Protein AF-0000000081013859 (afdb_homodimer)

pLDDT: mean 71.28, std 30.59, range [14.8, 97.75]

Structure (mmCIF, N/CA/C/O backbone):
data_AF-0000000081013859-model_v1
#
loop_
_entity.id
_entity.type
_entity.pdbx_description
1 polymer 'phosphoglycerate mutase (2,3-diphosphoglycerate-dependent)'
#
loop_
_atom_site.group_PDB
_atom_site.id
_atom_site.type_symbol
_atom_site.label_atom_id
_atom_site.label_alt_id
_atom_site.label_comp_id
_atom_site.label_asym_id
_atom_site.label_entity_id
_atom_site.label_seq_id
_atom_site.pdbx_PDB_ins_code
_atom_site.Cartn_x
_atom_site.Cartn_y
_atom_site.Cartn_z
_atom_site.occupancy
_atom_site.B_iso_or_equiv
_atom_site.auth_seq_id
_atom_site.auth_comp_id
_atom_site.auth_asym_id
_atom_site.auth_atom_id
_atom_site.pdbx_PDB_model_num
ATOM 1 N N . MET A 1 1 ? -28.344 5.746 -9.43 1 34.44 1 MET A N 1
ATOM 2 C CA . MET A 1 1 ? -26.922 6.074 -9.531 1 34.44 1 MET A CA 1
ATOM 3 C C . MET A 1 1 ? -26.141 5.488 -8.359 1 34.44 1 MET A C 1
ATOM 5 O O . MET A 1 1 ? -26.625 5.484 -7.227 1 34.44 1 MET A O 1
ATOM 9 N N . ALA A 1 2 ? -25.5 4.508 -8.602 1 44.81 2 ALA A N 1
ATOM 10 C CA . ALA A 1 2 ? -24.906 3.762 -7.5 1 44.81 2 ALA A CA 1
ATOM 11 C C . ALA A 1 2 ? -24.219 4.699 -6.512 1 44.81 2 ALA A C 1
ATOM 13 O O . ALA A 1 2 ? -23.625 5.707 -6.91 1 44.81 2 ALA A O 1
ATOM 14 N N . THR A 1 3 ? -24.781 4.84 -5.254 1 55.78 3 THR A N 1
ATOM 15 C CA . THR A 1 3 ? -24.297 5.695 -4.176 1 55.78 3 THR A CA 1
ATOM 16 C C . THR A 1 3 ? -22.812 5.449 -3.914 1 55.78 3 THR A C 1
ATOM 18 O O . THR A 1 3 ? -22.359 4.305 -3.928 1 55.78 3 THR A O 1
ATOM 21 N N . ARG A 1 4 ? -21.922 6.473 -4.266 1 74.31 4 ARG A N 1
ATOM 22 C CA . ARG A 1 4 ? -20.5 6.43 -3.953 1 74.31 4 ARG A CA 1
ATOM 23 C C . ARG A 1 4 ? -20.23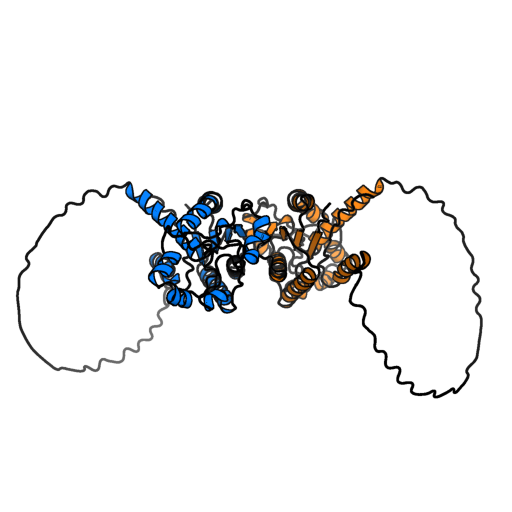4 6.855 -2.512 1 74.31 4 ARG A C 1
ATOM 25 O O . ARG A 1 4 ? -20.984 7.668 -1.958 1 74.31 4 ARG A O 1
ATOM 32 N N . THR A 1 5 ? -19.297 6.098 -1.909 1 80.44 5 THR A N 1
ATOM 33 C CA . THR A 1 5 ? -18.938 6.363 -0.521 1 80.44 5 THR A CA 1
ATOM 34 C C . THR A 1 5 ? -17.531 6.945 -0.425 1 80.44 5 THR A C 1
ATOM 36 O O . THR A 1 5 ? -16.609 6.469 -1.092 1 80.44 5 THR A O 1
ATOM 39 N N . LEU A 1 6 ? -17.422 8.07 0.239 1 87.06 6 LEU A N 1
ATOM 40 C CA . LEU A 1 6 ? -16.141 8.656 0.613 1 87.06 6 LEU A CA 1
ATOM 41 C C . LEU A 1 6 ? -15.891 8.516 2.111 1 87.06 6 LEU A C 1
ATOM 43 O O . LEU A 1 6 ? -16.688 9 2.922 1 87.06 6 LEU A O 1
ATOM 47 N N . VAL A 1 7 ? -14.859 7.812 2.455 1 89.06 7 VAL A N 1
ATOM 48 C CA . VAL A 1 7 ? -14.477 7.684 3.855 1 89.06 7 VAL A CA 1
ATOM 49 C C . VAL A 1 7 ? -13.211 8.5 4.121 1 89.06 7 VAL A C 1
ATOM 51 O O . VAL A 1 7 ? -12.164 8.242 3.521 1 89.06 7 VAL A O 1
ATOM 54 N N . LEU A 1 8 ? -13.336 9.523 4.926 1 90.19 8 LEU A N 1
ATOM 55 C CA . LEU A 1 8 ? -12.203 10.336 5.371 1 90.19 8 LEU A CA 1
ATOM 56 C C . LEU A 1 8 ? -11.766 9.93 6.773 1 90.19 8 LEU A C 1
ATOM 58 O O . LEU A 1 8 ? -12.57 9.922 7.707 1 90.19 8 LEU A O 1
ATOM 62 N N . VAL A 1 9 ? -10.461 9.602 6.883 1 90.06 9 VAL A N 1
ATOM 63 C CA . VAL A 1 9 ? -9.969 9.141 8.18 1 90.06 9 VAL A CA 1
ATOM 64 C C . VAL A 1 9 ? -8.719 9.93 8.562 1 90.06 9 VAL A C 1
ATOM 66 O O . VAL A 1 9 ? -7.832 10.141 7.73 1 90.06 9 VAL A O 1
ATOM 69 N N . ARG A 1 10 ? -8.75 10.43 9.758 1 90.38 10 ARG A N 1
ATOM 70 C CA . ARG A 1 10 ? -7.508 10.906 10.352 1 90.38 10 ARG A CA 1
ATOM 71 C C . ARG A 1 10 ? -6.656 9.742 10.852 1 90.38 10 ARG A C 1
ATOM 73 O O . ARG A 1 10 ? -7.176 8.781 11.422 1 90.38 10 ARG A O 1
ATOM 80 N N . HIS A 1 11 ? -5.414 9.891 10.633 1 92.75 11 HIS A N 1
ATOM 81 C CA . HIS A 1 11 ? -4.531 8.812 11.055 1 92.75 11 HIS A CA 1
ATOM 82 C C . HIS A 1 11 ? -4.691 8.516 12.547 1 92.75 11 HIS A C 1
ATOM 84 O O . HIS A 1 11 ? -5.129 9.383 13.305 1 92.75 11 HIS A O 1
ATOM 90 N N . GLY A 1 12 ? -4.336 7.293 12.945 1 88.81 12 GLY A N 1
ATOM 91 C CA . GLY A 1 12 ? -4.32 6.945 14.352 1 88.81 12 GLY A CA 1
ATOM 92 C C . GLY A 1 12 ? -3.297 7.734 15.148 1 88.81 12 GLY A C 1
ATOM 93 O O . GLY A 1 12 ? -2.488 8.469 14.578 1 88.81 12 GLY A O 1
ATOM 94 N N . GLU A 1 13 ? -3.311 7.48 16.406 1 89.62 13 GLU A N 1
ATOM 95 C CA . GLU A 1 13 ? -2.453 8.234 17.312 1 89.62 13 GLU A CA 1
ATOM 96 C C . GLU A 1 13 ? -0.978 7.973 17.031 1 89.62 13 GLU A C 1
ATOM 98 O O . GLU A 1 13 ? -0.573 6.828 16.812 1 89.62 13 GLU A O 1
ATOM 103 N N . GLY A 1 14 ? -0.261 9.047 16.953 1 88.31 14 GLY A N 1
ATOM 104 C CA . GLY A 1 14 ? 1.189 8.977 16.875 1 88.31 14 GLY A CA 1
ATOM 105 C C . GLY A 1 14 ? 1.866 9.266 18.203 1 88.31 14 GLY A C 1
ATOM 106 O O . GLY A 1 14 ? 1.227 9.742 19.141 1 88.31 14 GLY A O 1
ATOM 107 N N . SER A 1 15 ? 3.102 9.039 18.312 1 83.75 15 SER A N 1
ATOM 108 C CA . SER A 1 15 ? 3.826 9.25 19.562 1 83.75 15 SER A CA 1
ATOM 109 C C . SER A 1 15 ? 3.814 10.719 19.969 1 83.75 15 SER A C 1
ATOM 111 O O . SER A 1 15 ? 3.594 11.039 21.141 1 83.75 15 SER A O 1
ATOM 113 N N . TRP A 1 16 ? 4.051 11.633 19.031 1 86.31 16 TRP A N 1
ATOM 114 C CA . TRP A 1 16 ? 4.109 13.055 19.359 1 86.31 16 TRP A CA 1
ATOM 115 C C . TRP A 1 16 ? 2.715 13.609 19.641 1 86.31 16 TRP A C 1
ATOM 117 O O . TRP A 1 16 ? 2.568 14.609 20.344 1 86.31 16 TRP A O 1
ATOM 127 N N . THR A 1 17 ? 1.755 12.93 19 1 77.69 17 THR A N 1
ATOM 128 C CA . THR A 1 17 ? 0.383 13.336 19.297 1 77.69 17 THR A CA 1
ATOM 129 C C . THR A 1 17 ? 0.066 13.125 20.766 1 77.69 17 THR A C 1
ATOM 131 O O . THR A 1 17 ? -0.544 13.984 21.406 1 77.69 17 THR A O 1
ATOM 134 N N . ARG A 1 18 ? 0.58 12.117 21.281 1 79.81 18 ARG A N 1
ATOM 135 C CA . ARG A 1 18 ? 0.397 11.781 22.703 1 79.81 18 ARG A CA 1
ATOM 136 C C . ARG A 1 18 ? 1.109 12.789 23.594 1 79.81 18 ARG A C 1
ATOM 138 O O . ARG A 1 18 ? 0.621 13.117 24.672 1 79.81 18 ARG A O 1
ATOM 145 N N . GLU A 1 19 ? 2.148 13.305 23.109 1 85.88 19 GLU A N 1
ATOM 146 C CA . GLU A 1 19 ? 2.951 14.258 23.875 1 85.88 19 GLU A CA 1
ATOM 147 C C . GLU A 1 19 ? 2.477 15.688 23.625 1 85.88 19 GLU A C 1
ATOM 149 O O . GLU A 1 19 ? 3.072 16.641 24.141 1 85.88 19 GLU A O 1
ATOM 154 N N . ASN A 1 20 ? 1.501 15.945 22.844 1 88.88 20 ASN A N 1
ATOM 155 C CA . ASN A 1 20 ? 0.911 17.25 22.531 1 88.88 20 ASN A CA 1
ATOM 156 C C . ASN A 1 20 ? 1.903 18.156 21.812 1 88.88 20 ASN A C 1
ATOM 158 O O . ASN A 1 20 ? 2.004 19.344 22.125 1 88.88 20 ASN A O 1
ATOM 162 N N . ARG A 1 21 ? 2.688 17.531 20.938 1 92.88 21 ARG A N 1
ATOM 163 C CA . ARG A 1 21 ? 3.678 18.266 20.156 1 92.88 21 ARG A CA 1
ATOM 164 C C . ARG A 1 21 ? 3.195 18.5 18.734 1 92.88 21 ARG A C 1
ATOM 166 O O . ARG A 1 21 ? 2.395 17.719 18.219 1 92.88 21 ARG A O 1
ATOM 173 N N . PHE A 1 22 ? 3.689 19.594 18.234 1 94.38 22 PHE A N 1
ATOM 174 C CA . PHE A 1 22 ? 3.455 19.812 16.797 1 94.38 22 PHE A CA 1
ATOM 175 C C . PHE A 1 22 ? 4.27 18.828 15.969 1 94.38 22 PHE A C 1
ATOM 177 O O . PHE A 1 22 ? 5.496 18.953 15.883 1 94.38 22 PHE A O 1
ATOM 184 N N . CYS A 1 23 ? 3.576 17.922 15.352 1 92.5 23 CYS A N 1
ATOM 185 C CA . CYS A 1 23 ? 4.254 16.906 14.555 1 92.5 23 CYS A CA 1
ATOM 186 C C . CYS A 1 23 ? 4.52 17.406 13.141 1 92.5 23 CYS A C 1
ATOM 188 O O . CYS A 1 23 ? 5.617 17.219 12.609 1 92.5 23 CYS A O 1
ATOM 190 N N . SER A 1 24 ? 3.463 18.031 12.5 1 95.06 24 SER A N 1
ATOM 191 C CA . SER A 1 24 ? 3.631 18.609 11.172 1 95.06 24 SER A CA 1
ATOM 192 C C . SER A 1 24 ? 4.133 17.562 10.18 1 95.06 24 SER A C 1
ATOM 194 O O . SER A 1 24 ? 3.547 16.484 10.055 1 95.06 24 SER A O 1
ATOM 196 N N . TRP A 1 25 ? 5.227 17.812 9.438 1 96.62 25 TRP A N 1
ATOM 197 C CA . TRP A 1 25 ? 5.703 16.922 8.375 1 96.62 25 TRP A CA 1
ATOM 198 C C . TRP A 1 25 ? 6.789 15.992 8.891 1 96.62 25 TRP A C 1
ATOM 200 O O . TRP A 1 25 ? 7.371 15.219 8.125 1 96.62 25 TRP A O 1
ATOM 210 N N . VAL A 1 26 ? 7.078 16.047 10.25 1 96.38 26 VAL A N 1
ATOM 211 C CA . VAL A 1 26 ? 7.953 15.031 10.82 1 96.38 26 VAL A CA 1
ATOM 212 C C . VAL A 1 26 ? 7.297 13.656 10.703 1 96.38 26 VAL A C 1
ATOM 214 O O . VAL A 1 26 ? 6.113 13.5 11.008 1 96.38 26 VAL A O 1
ATOM 217 N N . ASP A 1 27 ? 8.07 12.688 10.25 1 95.5 27 ASP A N 1
ATOM 218 C CA . ASP A 1 27 ? 7.488 11.383 9.969 1 95.5 27 ASP A CA 1
ATOM 219 C C . ASP A 1 27 ? 7.469 10.508 11.227 1 95.5 27 ASP A C 1
ATOM 221 O O . ASP A 1 27 ? 8.156 9.492 11.297 1 95.5 27 ASP A O 1
ATOM 225 N N . GLN A 1 28 ? 6.562 10.812 12.047 1 93.12 28 GLN A N 1
ATOM 226 C CA . GLN A 1 28 ? 6.391 10.031 13.273 1 93.12 28 GLN A CA 1
ATOM 227 C C . GLN A 1 28 ? 5.52 8.805 13.031 1 93.12 28 GLN A C 1
ATOM 229 O O . GLN A 1 28 ? 4.5 8.891 12.344 1 93.12 28 GLN A O 1
ATOM 234 N N . PRO A 1 29 ? 5.926 7.691 13.586 1 94.31 29 PRO A N 1
ATOM 235 C CA . PRO A 1 29 ? 5.121 6.48 13.43 1 94.31 29 PRO A CA 1
ATOM 236 C C . PRO A 1 29 ? 3.875 6.48 14.312 1 94.31 29 PRO A C 1
ATOM 238 O O . PRO A 1 29 ? 3.775 7.281 15.242 1 94.31 29 PRO A O 1
ATOM 241 N N . LEU A 1 30 ? 2.971 5.594 13.953 1 94.44 30 LEU A N 1
ATOM 242 C CA . LEU A 1 30 ? 1.852 5.316 14.844 1 94.44 30 LEU A CA 1
ATOM 243 C C . LEU A 1 30 ? 2.34 4.723 16.156 1 94.44 30 LEU A C 1
ATOM 245 O O . LEU A 1 30 ? 3.309 3.959 16.188 1 94.44 30 LEU A O 1
ATOM 249 N N . SER A 1 31 ? 1.679 5.117 17.266 1 93.62 31 SER A N 1
ATOM 250 C CA . SER A 1 31 ? 1.845 4.375 18.5 1 93.62 31 SER A CA 1
ATOM 251 C C . SER A 1 31 ? 1.089 3.053 18.469 1 93.62 31 SER A C 1
ATOM 253 O O . SER A 1 31 ? 0.336 2.789 17.531 1 93.62 31 SER A O 1
ATOM 255 N N . ALA A 1 32 ? 1.326 2.209 19.453 1 93.75 32 ALA A N 1
ATOM 256 C CA . ALA A 1 32 ? 0.564 0.967 19.562 1 93.75 32 ALA A CA 1
ATOM 257 C C . ALA A 1 32 ? -0.934 1.248 19.656 1 93.75 32 ALA A C 1
ATOM 259 O O . ALA A 1 32 ? -1.739 0.542 19.031 1 93.75 32 ALA A O 1
ATOM 260 N N . ASP A 1 33 ? -1.253 2.25 20.375 1 90.19 33 ASP A N 1
ATOM 261 C CA . ASP A 1 33 ? -2.652 2.648 20.469 1 90.19 33 ASP A CA 1
ATOM 262 C C . ASP A 1 33 ? -3.184 3.15 19.141 1 90.19 33 ASP A C 1
ATOM 264 O O . ASP A 1 33 ? -4.336 2.891 18.781 1 90.19 33 ASP A O 1
ATOM 268 N N . GLY A 1 34 ? -2.344 3.865 18.406 1 90.69 34 GLY A N 1
ATOM 269 C CA . GLY A 1 34 ? -2.727 4.336 17.078 1 90.69 34 GLY A CA 1
ATOM 270 C C . GLY A 1 34 ? -3.025 3.205 16.109 1 90.69 34 GLY A C 1
ATOM 271 O O . GLY A 1 34 ? -3.973 3.289 15.32 1 90.69 34 GLY A O 1
ATOM 272 N N . GLU A 1 35 ? -2.252 2.172 16.219 1 93.69 35 GLU A N 1
ATOM 273 C CA . GLU A 1 3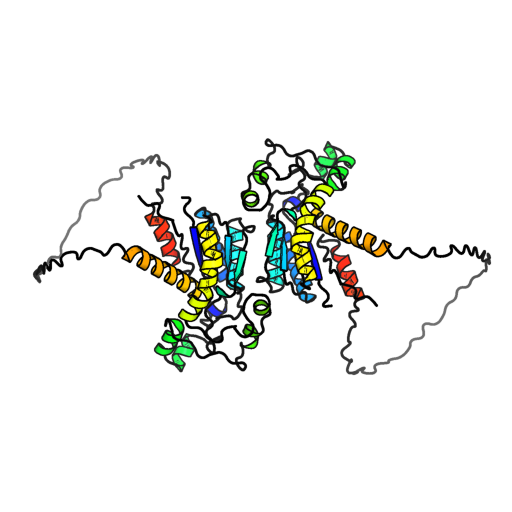5 ? -2.51 1.007 15.383 1 93.69 35 GLU A CA 1
ATOM 274 C C . GLU A 1 35 ? -3.809 0.314 15.789 1 93.69 35 GLU A C 1
ATOM 276 O O . GLU A 1 35 ? -4.578 -0.121 14.93 1 93.69 35 GLU A O 1
ATOM 281 N N . ALA A 1 36 ? -4.023 0.231 17.062 1 90.88 36 ALA A N 1
ATOM 282 C CA . ALA A 1 36 ? -5.258 -0.371 17.562 1 90.88 36 ALA A CA 1
ATOM 283 C C . ALA A 1 36 ? -6.477 0.421 17.109 1 90.88 36 ALA A C 1
ATOM 285 O O . ALA A 1 36 ? -7.516 -0.16 16.781 1 90.88 36 ALA A O 1
ATOM 286 N N . GLU A 1 37 ? -6.352 1.722 17.094 1 86.5 37 GLU A N 1
ATOM 287 C CA . GLU A 1 37 ? -7.426 2.586 16.609 1 86.5 37 GLU A CA 1
ATOM 288 C C . GLU A 1 37 ? -7.738 2.312 15.148 1 86.5 37 GLU A C 1
ATOM 290 O O . GLU A 1 37 ? -8.906 2.199 14.766 1 86.5 37 GLU A O 1
ATOM 295 N N . ALA A 1 38 ? -6.684 2.193 14.344 1 90.12 38 ALA A N 1
ATOM 296 C CA . ALA A 1 38 ? -6.867 1.91 12.922 1 90.12 38 ALA A CA 1
ATOM 297 C C . ALA A 1 38 ? -7.547 0.561 12.719 1 90.12 38 ALA A C 1
ATOM 299 O O . ALA A 1 38 ? -8.43 0.429 11.867 1 90.12 38 ALA A O 1
ATOM 300 N N . ARG A 1 39 ? -7.18 -0.388 13.516 1 90.62 39 ARG A N 1
ATOM 301 C CA . ARG A 1 39 ? -7.773 -1.718 13.414 1 90.62 39 ARG A CA 1
ATOM 302 C C . ARG A 1 39 ? -9.234 -1.698 13.852 1 90.62 39 ARG A C 1
ATOM 304 O O . ARG A 1 39 ? -10.07 -2.396 13.273 1 90.62 39 ARG A O 1
ATOM 311 N N . ARG A 1 40 ? -9.508 -0.928 14.883 1 86.5 40 ARG A N 1
ATOM 312 C CA . ARG A 1 40 ? -10.891 -0.767 15.305 1 86.5 40 ARG A CA 1
ATOM 313 C C . ARG A 1 40 ? -11.734 -0.133 14.203 1 86.5 40 ARG A C 1
ATOM 315 O O . ARG A 1 40 ? -12.852 -0.575 13.93 1 86.5 40 ARG A O 1
ATOM 322 N N . CYS A 1 41 ? -11.141 0.868 13.578 1 85.06 41 CYS A N 1
ATOM 323 C CA . CYS A 1 41 ? -11.812 1.511 12.453 1 85.06 41 CYS A CA 1
ATOM 324 C C . CYS A 1 41 ? -12.109 0.504 11.344 1 85.06 41 CYS A C 1
ATOM 326 O O . CYS A 1 41 ? -13.203 0.495 10.789 1 85.06 41 CYS A O 1
ATOM 328 N N . SER A 1 42 ? -11.18 -0.331 11.094 1 90 42 SER A N 1
ATOM 329 C CA . SER A 1 42 ? -11.336 -1.342 10.047 1 90 42 SER A CA 1
ATOM 330 C C . SER A 1 42 ? -12.492 -2.291 10.367 1 90 42 SER A C 1
ATOM 332 O O . SER A 1 42 ? -13.258 -2.66 9.477 1 90 42 SER A O 1
ATOM 334 N N . ARG A 1 43 ? -12.609 -2.662 11.594 1 85.94 43 ARG A N 1
ATOM 335 C CA . ARG A 1 43 ? -13.68 -3.561 12.008 1 85.94 43 ARG A CA 1
ATOM 336 C C . ARG A 1 43 ? -15.047 -2.904 11.828 1 85.94 43 ARG A C 1
ATOM 338 O O . ARG A 1 43 ? -15.992 -3.547 11.375 1 85.94 43 ARG A O 1
ATOM 345 N N . LEU A 1 44 ? -15.125 -1.662 12.156 1 81.75 44 LEU A N 1
ATOM 346 C CA . LEU A 1 44 ? -16.375 -0.92 12 1 81.75 44 LEU A CA 1
ATOM 347 C C . LEU A 1 44 ? -16.766 -0.807 10.531 1 81.75 44 LEU A C 1
ATOM 349 O O . LEU A 1 44 ? -17.922 -0.991 10.172 1 81.75 44 LEU A O 1
ATOM 353 N N . LEU A 1 45 ? -15.75 -0.56 9.719 1 84.56 45 LEU A N 1
ATOM 354 C CA . LEU A 1 45 ? -15.992 -0.418 8.289 1 84.56 45 LEU A CA 1
ATOM 355 C C . LEU A 1 45 ? -16.391 -1.754 7.672 1 84.56 45 LEU A C 1
ATOM 357 O O . LEU A 1 45 ? -17.281 -1.805 6.809 1 84.56 45 LEU A O 1
ATOM 361 N N . ALA A 1 46 ? -15.758 -2.762 8.125 1 86.5 46 ALA A N 1
ATOM 362 C CA . ALA A 1 46 ? -16.109 -4.102 7.656 1 86.5 46 ALA A CA 1
ATOM 363 C C . ALA A 1 46 ? -17.531 -4.457 8.031 1 86.5 46 ALA A C 1
ATOM 365 O O . ALA A 1 46 ? -18.281 -5.012 7.219 1 86.5 46 ALA A O 1
ATOM 366 N N . ALA A 1 47 ? -17.922 -4.137 9.258 1 82.44 47 ALA A N 1
ATOM 367 C CA . ALA A 1 47 ? -19.281 -4.418 9.75 1 82.44 47 ALA A CA 1
ATOM 368 C C . ALA A 1 47 ? -20.312 -3.637 8.953 1 82.44 47 ALA A C 1
ATOM 370 O O . ALA A 1 47 ? -21.438 -4.117 8.75 1 82.44 47 ALA A O 1
ATOM 371 N N . ALA A 1 48 ? -19.906 -2.484 8.445 1 78.12 48 ALA A N 1
ATOM 372 C CA . ALA A 1 48 ? -20.797 -1.642 7.66 1 78.12 48 ALA A CA 1
ATOM 373 C C . ALA A 1 48 ? -20.891 -2.131 6.219 1 78.12 48 ALA A C 1
ATOM 375 O O . ALA A 1 48 ? -21.703 -1.637 5.438 1 78.12 48 ALA A O 1
ATOM 376 N N . GLY A 1 49 ? -20.016 -3.006 5.855 1 82.75 49 GLY A N 1
ATOM 377 C CA . GLY A 1 49 ? -20.047 -3.602 4.531 1 82.75 49 GLY A CA 1
ATOM 378 C C . GLY A 1 49 ? -19.5 -2.693 3.451 1 82.75 49 GLY A C 1
ATOM 379 O O . GLY A 1 49 ? -19.875 -2.801 2.283 1 82.75 49 GLY A O 1
ATOM 380 N N . ILE A 1 50 ? -18.656 -1.801 3.836 1 83.06 50 ILE A N 1
ATOM 381 C CA . ILE A 1 50 ? -18.094 -0.862 2.871 1 83.06 50 ILE A CA 1
ATOM 382 C C . ILE A 1 50 ? -17 -1.549 2.062 1 83.06 50 ILE A C 1
ATOM 384 O O . ILE A 1 50 ? -16.094 -2.162 2.629 1 83.06 50 ILE A O 1
ATOM 388 N N . ARG A 1 51 ? -17.078 -1.443 0.757 1 88.19 51 ARG A N 1
ATOM 389 C CA . ARG A 1 51 ? -16.078 -1.976 -0.166 1 88.19 51 ARG A CA 1
ATOM 390 C C . ARG A 1 51 ? -15.375 -0.852 -0.912 1 88.19 51 ARG A C 1
ATOM 392 O O . ARG A 1 51 ? -15.992 -0.129 -1.693 1 88.19 51 ARG A O 1
ATOM 399 N N . PHE A 1 52 ? -14.086 -0.797 -0.718 1 93.38 52 PHE A N 1
ATOM 400 C CA . PHE A 1 52 ? -13.328 0.287 -1.333 1 93.38 52 PHE A CA 1
ATOM 401 C C . PHE A 1 52 ? -12.828 -0.117 -2.715 1 93.38 52 PHE A C 1
ATOM 403 O O . PHE A 1 52 ? -12.492 -1.281 -2.945 1 93.38 52 PHE A O 1
ATOM 410 N N . ASP A 1 53 ? -12.789 0.887 -3.566 1 93.19 53 ASP A N 1
ATOM 411 C CA . ASP A 1 53 ? -12.258 0.694 -4.914 1 93.19 53 ASP A CA 1
ATOM 412 C C . ASP A 1 53 ? -10.922 1.408 -5.09 1 93.19 53 ASP A C 1
ATOM 414 O O . ASP A 1 53 ? -10.133 1.058 -5.969 1 93.19 53 ASP A O 1
ATOM 418 N N . ALA A 1 54 ? -10.719 2.385 -4.281 1 95.06 54 ALA A N 1
ATOM 419 C CA . ALA A 1 54 ? -9.484 3.172 -4.301 1 95.06 54 ALA A CA 1
ATOM 420 C C . ALA A 1 54 ? -9.203 3.783 -2.932 1 95.06 54 ALA A C 1
ATOM 422 O O . ALA A 1 54 ? -10.133 4.039 -2.156 1 95.06 54 ALA A O 1
ATOM 423 N N . ALA A 1 55 ? -7.953 3.967 -2.682 1 97.12 55 ALA A N 1
ATOM 424 C CA . ALA A 1 55 ? -7.543 4.602 -1.432 1 97.12 55 ALA A CA 1
ATOM 425 C C . ALA A 1 55 ? -6.434 5.621 -1.672 1 97.12 55 ALA A C 1
ATOM 427 O O . ALA A 1 55 ? -5.656 5.488 -2.621 1 97.12 55 ALA A O 1
ATOM 428 N N . PHE A 1 56 ? -6.418 6.637 -0.827 1 97.44 56 PHE A N 1
ATOM 429 C CA . PHE A 1 56 ? -5.422 7.699 -0.883 1 97.44 56 PHE A CA 1
ATOM 430 C C . PHE A 1 56 ? -4.906 8.031 0.512 1 97.44 56 PHE A C 1
ATOM 432 O O . PHE A 1 56 ? -5.66 7.984 1.486 1 97.44 56 PHE A O 1
ATOM 439 N N . SER A 1 57 ? -3.676 8.336 0.575 1 97.5 57 SER A N 1
ATOM 440 C CA . SER A 1 57 ? -3.084 8.773 1.835 1 97.5 57 SER A CA 1
ATOM 441 C C . SER A 1 57 ? -2.059 9.875 1.609 1 97.5 57 SER A C 1
ATOM 443 O O . SER A 1 57 ? -1.685 10.164 0.47 1 97.5 57 SER A O 1
ATOM 445 N N . SER A 1 58 ? -1.717 10.578 2.68 1 97.19 58 SER A N 1
ATOM 446 C CA . SER A 1 58 ? -0.572 11.484 2.615 1 97.19 58 SER A CA 1
ATOM 447 C C . SER A 1 58 ? 0.73 10.711 2.43 1 97.19 58 SER A C 1
ATOM 449 O O . SER A 1 58 ? 0.716 9.484 2.277 1 97.19 58 SER A O 1
ATOM 451 N N . LEU A 1 59 ? 1.807 11.43 2.428 1 96.62 59 LEU A N 1
ATOM 452 C CA . LEU A 1 59 ? 3.117 10.805 2.283 1 96.62 59 LEU A CA 1
ATOM 453 C C . LEU A 1 59 ? 3.689 10.422 3.645 1 96.62 59 LEU A C 1
ATOM 455 O O . LEU A 1 59 ? 4.75 9.797 3.725 1 96.62 59 LEU A O 1
ATOM 459 N N . LEU A 1 60 ? 3.014 10.75 4.668 1 96.94 60 LEU A N 1
ATOM 460 C CA . LEU A 1 60 ? 3.516 10.477 6.012 1 96.94 60 LEU A CA 1
ATOM 461 C C . LEU A 1 60 ? 3.115 9.078 6.465 1 96.94 60 LEU A C 1
ATOM 463 O O . LEU A 1 60 ? 1.97 8.664 6.273 1 96.94 60 LEU A O 1
ATOM 467 N N . THR A 1 61 ? 4.027 8.375 7.105 1 96.94 61 THR A N 1
ATOM 468 C CA . THR A 1 61 ? 3.902 6.957 7.398 1 96.94 61 THR A CA 1
ATOM 469 C C . THR A 1 61 ? 2.699 6.691 8.305 1 96.94 61 THR A C 1
ATOM 471 O O . THR A 1 61 ? 2.029 5.668 8.164 1 96.94 61 THR A O 1
ATOM 474 N N . ARG A 1 62 ? 2.396 7.566 9.172 1 96 62 ARG A N 1
ATOM 475 C CA . ARG A 1 62 ? 1.283 7.332 10.094 1 96 62 ARG A CA 1
ATOM 476 C C . ARG A 1 62 ? -0.04 7.258 9.336 1 96 62 ARG A C 1
ATOM 478 O O . ARG A 1 62 ? -0.898 6.434 9.656 1 96 62 ARG A O 1
ATOM 485 N N . ALA A 1 63 ? -0.199 8.094 8.344 1 96 63 ALA A N 1
ATOM 486 C CA . ALA A 1 63 ? -1.409 8.047 7.527 1 96 63 ALA A CA 1
ATOM 487 C C . ALA A 1 63 ? -1.403 6.832 6.609 1 96 63 ALA A C 1
ATOM 489 O O . ALA A 1 63 ? -2.434 6.18 6.43 1 96 63 ALA A O 1
ATOM 490 N N . ILE A 1 64 ? -0.258 6.52 6.016 1 97.75 64 ILE A N 1
ATOM 491 C CA . ILE A 1 64 ? -0.119 5.383 5.117 1 97.75 64 ILE A CA 1
ATOM 492 C C . ILE A 1 64 ? -0.432 4.09 5.867 1 97.75 64 ILE A C 1
ATOM 494 O O . ILE A 1 64 ? -1.211 3.26 5.391 1 97.75 64 ILE A O 1
ATOM 498 N N . LYS A 1 65 ? 0.154 3.947 7.016 1 97.25 65 LYS A N 1
ATOM 499 C CA . LYS A 1 65 ? -0.058 2.736 7.805 1 97.25 65 LYS A CA 1
ATOM 500 C C . LYS A 1 65 ? -1.512 2.623 8.258 1 97.25 65 LYS A C 1
ATOM 502 O O . LYS A 1 65 ? -2.066 1.523 8.312 1 97.25 65 LYS A O 1
ATOM 507 N N . THR A 1 66 ? -2.082 3.744 8.586 1 94.94 66 THR A N 1
ATOM 508 C CA . THR A 1 66 ? -3.498 3.729 8.938 1 94.94 66 THR A CA 1
ATOM 509 C C . THR A 1 66 ? -4.34 3.199 7.777 1 94.94 66 THR A C 1
ATOM 511 O O . THR A 1 66 ? -5.18 2.318 7.969 1 94.94 66 THR A O 1
ATOM 514 N N . ALA A 1 67 ? -4.117 3.713 6.582 1 97 67 ALA A N 1
ATOM 515 C CA . ALA A 1 67 ? -4.84 3.242 5.402 1 97 67 ALA A CA 1
ATOM 516 C C . ALA A 1 67 ? -4.617 1.749 5.184 1 97 67 ALA A C 1
ATOM 518 O O . ALA A 1 67 ? -5.562 1.008 4.902 1 97 67 ALA A O 1
ATOM 519 N N . TRP A 1 68 ? -3.402 1.396 5.383 1 97.44 68 TRP A N 1
ATOM 520 C CA . TRP A 1 68 ? -3.049 -0.003 5.168 1 97.44 68 TRP A CA 1
ATOM 521 C C . TRP A 1 68 ? -3.77 -0.908 6.16 1 97.44 68 TRP A C 1
ATOM 523 O O . TRP A 1 68 ? -4.336 -1.934 5.773 1 97.44 68 TRP A O 1
ATOM 533 N N . LEU A 1 69 ? -3.75 -0.581 7.383 1 96 69 LEU A N 1
ATOM 534 C CA . LEU A 1 69 ? -4.391 -1.385 8.422 1 96 69 LEU A CA 1
ATOM 535 C C . LEU A 1 69 ? -5.891 -1.485 8.18 1 96 69 LEU A C 1
ATOM 537 O O . LEU A 1 69 ? -6.492 -2.539 8.406 1 96 69 LEU A O 1
ATOM 541 N N . ILE A 1 70 ? -6.43 -0.455 7.699 1 93.19 70 ILE A N 1
ATOM 542 C CA . ILE A 1 70 ? -7.859 -0.461 7.402 1 93.19 70 ILE A CA 1
ATOM 543 C C . ILE A 1 70 ? -8.133 -1.395 6.223 1 93.19 70 ILE A C 1
ATOM 545 O O . ILE A 1 70 ? -8.992 -2.281 6.316 1 93.19 70 ILE A O 1
ATOM 549 N N . LEU A 1 71 ? -7.379 -1.232 5.137 1 97.06 71 LEU A N 1
ATOM 550 C CA . LEU A 1 71 ? -7.586 -2.045 3.945 1 97.06 71 LEU A CA 1
ATOM 551 C C . LEU A 1 71 ? -7.359 -3.523 4.25 1 97.06 71 LEU A C 1
ATOM 553 O O . LEU A 1 71 ? -8.133 -4.379 3.801 1 97.06 71 LEU A O 1
ATOM 557 N N . GLU A 1 72 ? -6.32 -3.754 4.988 1 95.5 72 GLU A N 1
ATOM 558 C CA . GLU A 1 72 ? -6.047 -5.133 5.379 1 95.5 72 GLU A CA 1
ATOM 559 C C . GLU A 1 72 ? -7.184 -5.703 6.23 1 95.5 72 GLU A C 1
ATOM 561 O O . GLU A 1 72 ? -7.625 -6.832 6.008 1 95.5 72 GLU A O 1
ATOM 566 N N . GLY A 1 73 ? -7.652 -4.922 7.141 1 92.88 73 GLY A N 1
ATOM 567 C CA . GLY A 1 73 ? -8.68 -5.379 8.062 1 92.88 73 GLY A CA 1
ATOM 568 C C . GLY A 1 73 ? -10.008 -5.66 7.383 1 92.88 73 GLY A C 1
ATOM 569 O O . GLY A 1 73 ? -10.758 -6.539 7.816 1 92.88 73 GLY A O 1
ATOM 570 N N . VAL A 1 74 ? -10.32 -4.941 6.332 1 92.75 74 VAL A N 1
ATOM 571 C CA . VAL A 1 74 ? -11.578 -5.168 5.625 1 92.75 74 VAL A CA 1
ATOM 572 C C . VAL A 1 74 ? -11.375 -6.219 4.535 1 92.75 74 VAL A C 1
ATOM 574 O O . VAL A 1 74 ? -12.281 -6.496 3.752 1 92.75 74 VAL A O 1
ATOM 577 N N . GLY A 1 75 ? -10.164 -6.77 4.398 1 94.19 75 GLY A N 1
ATOM 578 C CA . GLY A 1 75 ? -9.852 -7.812 3.434 1 94.19 75 GLY A CA 1
ATOM 579 C C . GLY A 1 75 ? -9.641 -7.281 2.029 1 94.19 75 GLY A C 1
ATOM 580 O O . GLY A 1 75 ? -9.945 -7.961 1.048 1 94.19 75 GLY A O 1
ATOM 581 N N . GLN A 1 76 ? -9.18 -6.059 1.902 1 95.88 76 GLN A N 1
ATOM 582 C CA . GLN A 1 76 ? -9.062 -5.395 0.608 1 95.88 76 GLN A CA 1
ATOM 583 C C . GLN A 1 76 ? -7.676 -4.785 0.427 1 95.88 76 GLN A C 1
ATOM 585 O O . GLN A 1 76 ? -7.547 -3.656 -0.057 1 95.88 76 GLN A O 1
ATOM 590 N N . ALA A 1 77 ? -6.621 -5.527 0.845 1 95.94 77 ALA A N 1
ATOM 591 C CA . ALA A 1 77 ? -5.246 -5.051 0.737 1 95.94 77 ALA A CA 1
ATOM 592 C C . ALA A 1 77 ? -4.863 -4.809 -0.719 1 95.94 77 ALA A C 1
ATOM 594 O O . ALA A 1 77 ? -3.916 -4.07 -1.003 1 95.94 77 ALA A O 1
ATOM 595 N N . TRP A 1 78 ? -5.586 -5.375 -1.669 1 96.19 78 TRP A N 1
ATOM 596 C CA . TRP A 1 78 ? -5.273 -5.293 -3.092 1 96.19 78 TRP A CA 1
ATOM 597 C C . TRP A 1 78 ? -5.773 -3.98 -3.684 1 96.19 78 TRP A C 1
ATOM 599 O O . TRP A 1 78 ? -5.41 -3.623 -4.809 1 96.19 78 TRP A O 1
ATOM 609 N N . VAL A 1 79 ? -6.602 -3.248 -2.939 1 96.69 79 VAL A N 1
ATOM 610 C CA . VAL A 1 79 ? -7.09 -1.952 -3.402 1 96.69 79 VAL A CA 1
ATOM 611 C C . VAL A 1 79 ? -5.914 -0.997 -3.592 1 96.69 79 VAL A C 1
ATOM 613 O O . VAL A 1 79 ? -5.051 -0.883 -2.717 1 96.69 79 VAL A O 1
ATOM 616 N N . PRO A 1 80 ? -5.871 -0.34 -4.766 1 96 80 PRO A N 1
ATOM 617 C CA . PRO A 1 80 ? -4.762 0.591 -4.984 1 96 80 PRO A CA 1
ATOM 618 C C . PRO A 1 80 ? -4.719 1.713 -3.949 1 96 80 PRO A C 1
ATOM 620 O O . PRO A 1 80 ? -5.754 2.307 -3.633 1 96 80 PRO A O 1
ATOM 623 N N . LEU A 1 81 ? -3.557 1.906 -3.4 1 97.19 81 LEU A N 1
ATOM 624 C CA . LEU A 1 81 ? -3.305 2.98 -2.447 1 97.19 81 LEU A CA 1
ATOM 625 C C . LEU A 1 81 ? -2.279 3.967 -2.998 1 97.19 81 LEU A C 1
ATOM 627 O O . LEU A 1 81 ? -1.114 3.613 -3.193 1 97.19 81 LEU A O 1
ATOM 631 N N . ALA A 1 82 ? -2.736 5.188 -3.273 1 96.44 82 ALA A N 1
ATOM 632 C CA . ALA A 1 82 ? -1.853 6.23 -3.785 1 96.44 82 ALA A CA 1
ATOM 633 C C . ALA A 1 82 ? -1.526 7.254 -2.701 1 96.44 82 ALA A C 1
ATOM 635 O O . ALA A 1 82 ? -2.369 7.559 -1.854 1 96.44 82 ALA A O 1
ATOM 636 N N . HIS A 1 83 ? -0.295 7.727 -2.787 1 95.69 83 HIS A N 1
ATOM 637 C CA . HIS A 1 83 ? 0.171 8.711 -1.816 1 95.69 83 HIS A CA 1
ATOM 638 C C . HIS A 1 83 ? 0.416 10.062 -2.479 1 95.69 83 HIS A C 1
ATOM 640 O O . HIS A 1 83 ? 0.83 10.125 -3.639 1 95.69 83 HIS A O 1
ATOM 646 N N . SER A 1 84 ? 0.182 11.102 -1.675 1 96.5 84 SER A N 1
ATOM 647 C CA . SER A 1 84 ? 0.519 12.43 -2.174 1 96.5 84 SER A CA 1
ATOM 648 C C . SER A 1 84 ? 0.875 13.375 -1.033 1 96.5 84 SER A C 1
ATOM 650 O O . SER A 1 84 ? 0.217 13.375 0.01 1 96.5 84 SER A O 1
ATOM 652 N N . TRP A 1 85 ? 1.867 14.234 -1.271 1 96.12 85 TRP A N 1
ATOM 653 C CA . TRP A 1 85 ? 2.266 15.25 -0.297 1 96.12 85 TRP A CA 1
ATOM 654 C C . TRP A 1 85 ? 1.159 16.281 -0.101 1 96.12 85 TRP A C 1
ATOM 656 O O . TRP A 1 85 ? 1.115 16.969 0.923 1 96.12 85 TRP A O 1
ATOM 666 N N . ARG A 1 86 ? 0.276 16.297 -1.025 1 96.31 86 ARG A N 1
ATOM 667 C CA . ARG A 1 86 ? -0.798 17.281 -1.004 1 96.31 86 ARG A CA 1
ATOM 668 C C . ARG A 1 86 ? -1.821 16.969 0.078 1 96.31 86 ARG A C 1
ATOM 670 O O . ARG A 1 86 ? -2.621 17.812 0.463 1 96.31 86 ARG A O 1
ATOM 677 N N . LEU A 1 87 ? -1.776 15.742 0.61 1 96.69 87 LEU A N 1
ATOM 678 C CA . LEU A 1 87 ? -2.654 15.328 1.7 1 96.69 87 LEU A CA 1
ATOM 679 C C . LEU A 1 87 ? -1.92 15.375 3.037 1 96.69 87 LEU A C 1
ATOM 681 O O . LEU A 1 87 ? -2.482 15.016 4.07 1 96.69 87 LEU A O 1
ATOM 685 N N . ASN A 1 88 ? -0.653 15.867 3.066 1 97.25 88 ASN A N 1
ATOM 686 C CA . ASN A 1 88 ? 0.123 15.945 4.301 1 97.25 88 ASN A CA 1
ATOM 687 C C . ASN A 1 88 ? -0.533 16.875 5.316 1 97.25 88 ASN A C 1
ATOM 689 O O . ASN A 1 88 ? -1.387 17.688 4.961 1 97.25 88 ASN A O 1
ATOM 693 N N . GLU A 1 89 ? -0.092 16.688 6.52 1 96.19 89 GLU A N 1
ATOM 694 C CA . GLU A 1 89 ? -0.474 17.594 7.609 1 96.19 89 GLU A CA 1
ATOM 695 C C . GLU A 1 89 ? -0.02 19.016 7.336 1 96.19 89 GLU A C 1
ATOM 697 O O . GLU A 1 89 ? 0.886 19.25 6.531 1 96.19 89 GLU A O 1
ATOM 702 N N . ARG A 1 90 ? -0.732 19.906 7.953 1 96.38 90 ARG A N 1
ATOM 703 C CA . ARG A 1 90 ? -0.276 21.281 7.941 1 96.38 90 ARG A CA 1
ATOM 704 C C . ARG A 1 90 ? 1.167 21.391 8.422 1 96.38 90 ARG A C 1
ATOM 706 O O . ARG A 1 90 ? 1.553 20.734 9.391 1 96.38 90 ARG A O 1
ATOM 713 N N . HIS A 1 91 ? 1.974 22.172 7.664 1 97.31 91 HIS A N 1
ATOM 714 C CA . HIS A 1 91 ? 3.328 22.453 8.125 1 97.31 91 HIS A CA 1
ATOM 715 C C . HIS A 1 91 ? 3.336 23.578 9.156 1 97.31 91 HIS A C 1
ATOM 717 O O . HIS A 1 91 ? 3.107 24.734 8.812 1 97.31 91 HIS A O 1
ATOM 723 N N . TYR A 1 92 ? 3.758 23.328 10.375 1 96.81 92 TYR A N 1
ATOM 724 C CA . TYR A 1 92 ? 3.635 24.297 11.469 1 96.81 92 TYR A CA 1
ATOM 725 C C . TYR A 1 92 ? 4.914 25.109 11.625 1 96.81 92 TYR A C 1
ATOM 727 O O . TYR A 1 92 ? 5.137 25.734 12.672 1 96.81 92 TYR A O 1
ATOM 735 N N . GLY A 1 93 ? 5.832 24.984 10.648 1 97.25 93 GLY A N 1
ATOM 736 C CA . GLY A 1 93 ? 7.016 25.828 10.602 1 97.25 93 GLY A CA 1
ATOM 737 C C . GLY A 1 93 ? 7.902 25.688 11.82 1 97.25 93 GLY A C 1
ATOM 738 O O . GLY A 1 93 ? 8.258 24.562 12.203 1 97.25 93 GLY A O 1
ATOM 739 N N . ALA A 1 94 ? 8.18 26.812 12.422 1 96.88 94 ALA A N 1
ATOM 740 C CA . ALA A 1 94 ? 9.117 26.844 13.547 1 96.88 94 ALA A CA 1
ATOM 741 C C . ALA A 1 94 ? 8.508 26.203 14.789 1 96.88 94 ALA A C 1
ATOM 743 O O . ALA A 1 94 ? 9.219 25.922 15.758 1 96.88 94 ALA A O 1
ATOM 744 N N . LEU A 1 95 ? 7.223 25.938 14.773 1 96.44 95 LEU A N 1
ATOM 745 C CA . LEU A 1 95 ? 6.562 25.359 15.945 1 96.44 95 LEU A CA 1
ATOM 746 C C . LEU A 1 95 ? 6.785 23.859 16.016 1 96.44 95 LEU A C 1
ATOM 748 O O . LEU A 1 95 ? 6.508 23.234 17.047 1 96.44 95 LEU A O 1
ATOM 752 N N . VAL A 1 96 ? 7.332 23.281 14.984 1 96.44 96 VAL A N 1
ATOM 753 C CA . VAL A 1 96 ? 7.52 21.844 14.898 1 96.44 96 VAL A CA 1
ATOM 754 C C . VAL A 1 96 ? 8.336 21.359 16.094 1 96.44 96 VAL A C 1
ATOM 756 O O . VAL A 1 96 ? 9.383 21.938 16.422 1 96.44 96 VAL A O 1
ATOM 759 N N . GLY A 1 97 ? 7.777 20.328 16.75 1 95.38 97 GLY A N 1
ATOM 760 C CA . GLY A 1 97 ? 8.484 19.703 17.859 1 95.38 97 GLY A CA 1
ATOM 761 C C . GLY A 1 97 ? 8.133 20.312 19.203 1 95.38 97 GLY A C 1
ATOM 762 O O . GLY A 1 97 ? 8.422 19.719 20.25 1 95.38 97 GLY A O 1
ATOM 763 N N . LEU A 1 98 ? 7.578 21.469 19.156 1 94 98 LEU A N 1
ATOM 764 C CA . LEU A 1 98 ? 7.273 22.156 20.406 1 94 98 LEU A CA 1
ATOM 765 C C . LEU A 1 98 ? 5.957 21.656 20.984 1 94 98 LEU A C 1
ATOM 767 O O . LEU A 1 98 ? 5.078 21.203 20.25 1 94 98 LEU A O 1
ATOM 771 N N . ASN A 1 99 ? 5.953 21.766 22.297 1 94.12 99 ASN A N 1
ATOM 772 C CA . ASN A 1 99 ? 4.738 21.406 23.016 1 94.12 99 ASN A CA 1
ATOM 773 C C . ASN A 1 99 ? 3.703 22.516 22.984 1 94.12 99 ASN A C 1
ATOM 775 O O . ASN A 1 99 ? 4.004 23.672 23.312 1 94.12 99 ASN A O 1
ATOM 779 N N . ARG A 1 100 ? 2.502 22.203 22.703 1 89.5 100 ARG A N 1
ATOM 780 C CA . ARG A 1 100 ? 1.449 23.188 22.5 1 89.5 100 ARG A CA 1
ATOM 781 C C . ARG A 1 100 ? 1.149 23.953 23.781 1 89.5 100 ARG A C 1
ATOM 783 O O . ARG A 1 100 ? 0.996 25.172 23.766 1 89.5 100 ARG A O 1
ATOM 790 N N . ALA A 1 101 ? 1.096 23.219 24.875 1 89.88 101 ALA A N 1
ATOM 791 C CA . ALA A 1 101 ? 0.79 23.859 26.156 1 89.88 101 ALA A CA 1
ATOM 792 C C . ALA A 1 101 ? 1.925 24.766 26.609 1 89.88 101 ALA A C 1
ATOM 794 O O . ALA A 1 101 ? 1.682 25.891 27.078 1 89.88 101 ALA A O 1
ATOM 795 N N . GLN A 1 102 ? 3.135 24.266 26.438 1 89.19 102 GLN A N 1
ATOM 796 C CA . GLN A 1 102 ? 4.297 25.078 26.797 1 89.19 102 GLN A CA 1
ATOM 797 C C . GLN A 1 102 ? 4.398 26.328 25.922 1 89.19 102 GLN A C 1
ATOM 799 O O . GLN A 1 102 ? 4.75 27.406 26.406 1 89.19 102 GLN A O 1
ATOM 804 N N . LEU A 1 103 ? 4.148 26.172 24.703 1 90.38 103 LEU A N 1
ATOM 805 C CA . LEU A 1 103 ? 4.168 27.297 23.766 1 90.38 103 LEU A CA 1
ATOM 806 C C . LEU A 1 103 ? 3.139 28.344 24.156 1 90.38 103 LEU A C 1
ATOM 808 O O . LEU A 1 103 ? 3.398 29.547 24.047 1 90.38 103 LEU A O 1
ATOM 812 N N . ALA A 1 104 ? 1.994 27.891 24.625 1 89.19 104 ALA A N 1
ATOM 813 C CA . ALA A 1 104 ? 0.939 28.812 25.062 1 89.19 104 ALA A CA 1
ATOM 814 C C . ALA A 1 104 ? 1.38 29.609 26.266 1 89.19 104 ALA A C 1
ATOM 816 O O . ALA A 1 104 ? 1.024 30.797 26.406 1 89.19 104 ALA A O 1
ATOM 817 N N . LEU A 1 105 ? 2.158 28.984 27.078 1 89.88 105 LEU A N 1
ATOM 818 C CA . LEU A 1 105 ? 2.672 29.672 28.266 1 89.88 105 LEU A CA 1
ATOM 819 C C . LEU A 1 105 ? 3.676 30.75 27.859 1 89.88 105 LEU A C 1
ATOM 821 O O . LEU A 1 105 ? 3.686 31.844 28.453 1 89.88 105 LEU A O 1
ATOM 825 N N . ASN A 1 106 ? 4.414 30.484 26.828 1 88.56 106 ASN A N 1
ATOM 826 C CA . ASN A 1 106 ? 5.5 31.375 26.438 1 88.56 106 ASN A CA 1
ATOM 827 C C . ASN A 1 106 ? 5.008 32.469 25.484 1 88.56 106 ASN A C 1
ATOM 829 O O . ASN A 1 106 ? 5.492 33.594 25.531 1 88.56 106 ASN A O 1
ATOM 833 N N . HIS A 1 107 ? 4.047 32.188 24.609 1 89.56 107 HIS A N 1
ATOM 834 C CA . HIS A 1 107 ? 3.67 33.094 23.547 1 89.56 107 HIS A CA 1
ATOM 835 C C . HIS A 1 107 ? 2.229 33.562 23.703 1 89.56 107 HIS A C 1
ATOM 837 O O . HIS A 1 107 ? 1.777 34.438 22.969 1 89.56 107 HIS A O 1
ATOM 843 N N . GLY A 1 108 ? 1.518 33 24.672 1 90.62 108 GLY A N 1
ATOM 844 C CA . GLY A 1 108 ? 0.119 33.344 24.859 1 90.62 108 GLY A CA 1
ATOM 845 C C . GLY A 1 108 ? -0.835 32.375 24.188 1 90.62 108 GLY A C 1
ATOM 846 O O . GLY A 1 108 ? -0.593 31.938 23.062 1 90.62 108 GLY A O 1
ATOM 847 N N . GLU A 1 109 ? -1.866 32.125 24.859 1 91.19 109 GLU A N 1
ATOM 848 C CA . GLU A 1 109 ? -2.869 31.188 24.391 1 91.19 109 GLU A CA 1
ATOM 849 C C . GLU A 1 109 ? -3.52 31.672 23.094 1 91.19 109 GLU A C 1
ATOM 851 O O . GLU A 1 109 ? -3.764 30.875 22.172 1 91.19 109 GLU A O 1
ATOM 856 N N . GLU A 1 110 ? -3.797 32.969 23.016 1 92.31 110 GLU A N 1
ATOM 857 C CA . GLU A 1 110 ? -4.465 33.531 21.844 1 92.31 110 GLU A CA 1
ATOM 858 C C . GLU A 1 110 ? -3.6 33.375 20.594 1 92.31 110 GLU A C 1
ATOM 860 O O . GLU A 1 110 ? -4.102 33.031 19.516 1 92.31 110 GLU A O 1
ATOM 865 N N . GLN A 1 111 ? -2.361 33.594 20.766 1 92.19 111 GLN A N 1
ATOM 866 C CA . GLN A 1 111 ? -1.439 33.5 19.641 1 92.19 111 GLN A CA 1
ATOM 867 C C . GLN A 1 111 ? -1.328 32.062 19.156 1 92.19 111 GLN A C 1
ATOM 869 O O . GLN A 1 111 ? -1.375 31.812 17.938 1 92.19 111 GLN A O 1
ATOM 874 N N . VAL A 1 112 ? -1.219 31.188 20.078 1 91.31 112 VAL A N 1
ATOM 875 C CA . VAL A 1 112 ? -1.104 29.781 19.734 1 91.31 112 VAL A CA 1
ATOM 876 C C . VAL A 1 112 ? -2.402 29.297 19.094 1 91.31 112 VAL A C 1
ATOM 878 O O . VAL A 1 112 ? -2.375 28.547 18.109 1 91.31 112 VAL A O 1
ATOM 881 N N . LYS A 1 113 ? -3.439 29.734 19.625 1 91.38 113 LYS A N 1
ATOM 882 C CA . LYS A 1 113 ? -4.738 29.391 19.047 1 91.38 113 LYS A CA 1
ATOM 883 C C . LYS A 1 113 ? -4.855 29.922 17.625 1 91.38 113 LYS A C 1
ATOM 885 O O . LYS A 1 113 ? -5.379 29.25 16.734 1 91.38 113 LYS A O 1
ATOM 890 N N . ALA A 1 114 ? -4.375 31.062 17.391 1 92.12 114 ALA A N 1
ATOM 891 C CA . ALA A 1 114 ? -4.406 31.641 16.062 1 92.12 114 ALA A CA 1
ATOM 892 C C . ALA A 1 114 ? -3.564 30.828 15.086 1 92.12 114 ALA A C 1
ATOM 894 O O . ALA A 1 114 ? -3.992 30.547 13.961 1 92.12 114 ALA A O 1
ATOM 895 N N . TRP A 1 115 ? -2.416 30.438 15.508 1 92 115 TRP A N 1
ATOM 896 C CA . TRP A 1 115 ? -1.536 29.625 1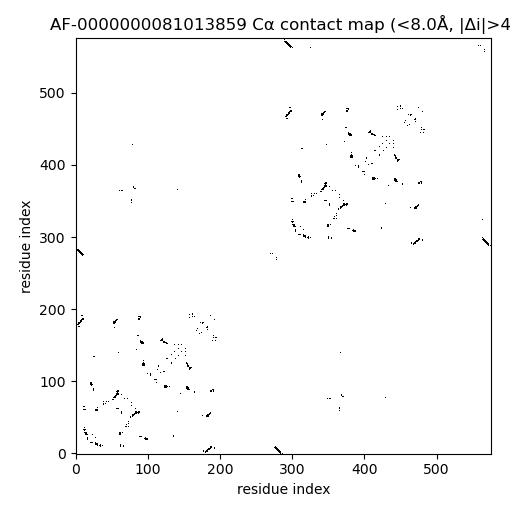4.664 1 92 115 TRP A CA 1
ATOM 897 C C . TRP A 1 115 ? -2.176 28.281 14.344 1 92 115 TRP A C 1
ATOM 899 O O . TRP A 1 115 ? -1.963 27.719 13.266 1 92 115 TRP A O 1
ATOM 909 N N . ARG A 1 116 ? -3.025 27.812 15.172 1 90.69 116 ARG A N 1
ATOM 910 C CA . ARG A 1 116 ? -3.561 26.453 15.039 1 90.69 116 ARG A CA 1
ATOM 911 C C . ARG A 1 116 ? -4.91 26.469 14.328 1 90.69 116 ARG A C 1
ATOM 913 O O . ARG A 1 116 ? -5.242 25.531 13.586 1 90.69 116 ARG A O 1
ATOM 920 N N . ARG A 1 117 ? -5.652 27.531 14.531 1 88.56 117 ARG A N 1
ATOM 921 C CA . ARG A 1 117 ? -7.062 27.422 14.172 1 88.56 117 ARG A CA 1
ATOM 922 C C . ARG A 1 117 ? -7.445 28.469 13.133 1 88.56 117 ARG A C 1
ATOM 924 O O . ARG A 1 117 ? -8.477 28.344 12.469 1 88.56 117 ARG A O 1
ATOM 931 N N . ALA A 1 118 ? -6.602 29.531 13.102 1 90.31 118 ALA A N 1
ATOM 932 C CA . ALA A 1 118 ? -6.949 30.578 12.148 1 90.31 118 ALA A CA 1
ATOM 933 C C . ALA A 1 118 ? -6.828 30.078 10.711 1 90.31 118 ALA A C 1
ATOM 935 O O . ALA A 1 118 ? -5.949 29.266 10.406 1 90.31 118 ALA A O 1
ATOM 936 N N . TYR A 1 119 ? -7.641 30.656 9.859 1 90.31 119 TYR A N 1
ATOM 937 C CA . TYR A 1 119 ? -7.715 30.234 8.469 1 90.31 119 TYR A CA 1
ATOM 938 C C . TYR A 1 119 ? -6.523 30.75 7.672 1 90.31 119 TYR A C 1
ATOM 940 O O . TYR A 1 119 ? -5.965 30.031 6.84 1 90.31 119 TYR A O 1
ATOM 948 N N . ASP A 1 120 ? -6.121 31.922 7.926 1 93.62 120 ASP A N 1
ATOM 949 C CA . ASP A 1 120 ? -5.137 32.562 7.051 1 93.62 120 ASP A CA 1
ATOM 950 C C . ASP A 1 120 ? -3.9 32.969 7.836 1 93.62 120 ASP A C 1
ATOM 952 O O . ASP A 1 120 ? -3.18 33.906 7.418 1 93.62 120 ASP A O 1
ATOM 956 N N . VAL A 1 121 ? -3.662 32.469 8.992 1 95.12 121 VAL A N 1
ATOM 957 C CA . VAL A 1 121 ? -2.486 32.812 9.789 1 95.12 121 VAL A CA 1
ATOM 958 C C . VAL A 1 121 ? -1.454 31.688 9.688 1 95.12 121 VAL A C 1
ATOM 960 O O . VAL A 1 121 ? -1.76 30.516 9.969 1 95.12 121 VAL A O 1
ATOM 963 N N . ARG A 1 122 ? -0.294 32.125 9.32 1 96.56 122 ARG A N 1
ATOM 964 C CA . ARG A 1 122 ? 0.821 31.203 9.258 1 96.56 122 ARG A CA 1
ATOM 965 C C . ARG A 1 122 ? 1.661 31.25 10.531 1 96.56 122 ARG A C 1
ATOM 967 O O . ARG A 1 122 ? 1.883 32.344 11.086 1 96.56 122 ARG A O 1
ATOM 974 N N . PRO A 1 123 ? 2.146 30.078 10.93 1 96.88 123 PRO A N 1
ATOM 975 C CA . PRO A 1 123 ? 3.186 30.125 11.961 1 96.88 123 PRO A CA 1
ATOM 976 C C . PRO A 1 123 ? 4.52 30.656 11.43 1 96.88 123 PRO A C 1
ATOM 978 O O . PRO A 1 123 ? 4.691 30.797 10.219 1 96.88 123 PRO A O 1
ATOM 981 N N . PRO A 1 124 ? 5.395 31.062 12.375 1 96.25 124 PRO A N 1
ATOM 982 C CA . PRO A 1 124 ? 6.727 31.453 11.898 1 96.25 124 PRO A CA 1
ATOM 983 C C . PRO A 1 124 ? 7.387 30.359 11.055 1 96.25 124 PRO A C 1
ATOM 985 O O . PRO A 1 124 ? 7.301 29.172 11.398 1 96.25 124 PRO A O 1
ATOM 988 N N . PRO A 1 125 ? 7.949 30.734 9.953 1 97.25 125 PRO A N 1
ATOM 989 C CA . PRO A 1 125 ? 8.547 29.734 9.07 1 97.25 125 PRO A CA 1
ATOM 990 C C . PRO A 1 125 ? 9.727 29 9.711 1 97.25 125 PRO A C 1
ATOM 992 O O . PRO A 1 125 ? 10.469 29.594 10.492 1 97.25 125 PRO A O 1
ATOM 995 N N . ILE A 1 126 ? 9.867 27.719 9.398 1 97 126 ILE A N 1
ATOM 996 C CA . ILE A 1 126 ? 11.023 26.938 9.836 1 97 126 ILE A CA 1
ATOM 997 C C . ILE A 1 126 ? 12.266 27.375 9.062 1 97 126 ILE A C 1
ATOM 999 O O . ILE A 1 126 ? 12.188 27.688 7.871 1 97 126 ILE A O 1
ATOM 1003 N N . ASP A 1 127 ? 13.414 27.438 9.719 1 95.81 127 ASP A N 1
ATOM 1004 C CA . ASP A 1 127 ? 14.656 27.797 9.047 1 95.81 127 ASP A CA 1
ATOM 1005 C C . ASP A 1 127 ? 15.68 26.672 9.133 1 95.81 127 ASP A C 1
ATOM 1007 O O . ASP A 1 127 ? 15.438 25.656 9.773 1 95.81 127 ASP A O 1
ATOM 1011 N N . GLU A 1 128 ? 16.766 26.828 8.484 1 95.12 128 GLU A N 1
ATOM 1012 C CA . GLU A 1 128 ? 17.75 25.766 8.312 1 95.12 128 GLU A CA 1
ATOM 1013 C C . GLU A 1 128 ? 18.422 25.406 9.641 1 95.12 128 GLU A C 1
ATOM 1015 O O . GLU A 1 128 ? 18.984 24.328 9.781 1 95.12 128 GLU A O 1
ATOM 1020 N N . ALA A 1 129 ? 18.328 26.297 10.586 1 96.75 129 ALA A N 1
ATOM 1021 C CA . ALA A 1 129 ? 18.953 26.047 11.883 1 96.75 129 ALA A CA 1
ATOM 1022 C C . ALA A 1 129 ? 18.047 25.203 12.773 1 96.75 129 ALA A C 1
ATOM 1024 O O . ALA A 1 129 ? 18.5 24.672 13.797 1 96.75 129 ALA A O 1
ATOM 1025 N N . HIS A 1 130 ? 16.812 25.141 12.422 1 96.75 130 HIS A N 1
ATOM 1026 C CA . HIS A 1 130 ? 15.859 24.375 13.211 1 96.75 130 HIS A CA 1
ATOM 1027 C C . HIS A 1 130 ? 16.234 22.906 13.273 1 96.75 130 HIS A C 1
ATOM 1029 O O . HIS A 1 130 ? 16.641 22.328 12.266 1 96.75 130 HIS A O 1
ATOM 1035 N N . PRO A 1 131 ? 16.016 22.266 14.391 1 96.25 131 PRO A N 1
ATOM 1036 C CA . PRO A 1 131 ? 16.484 20.891 14.578 1 96.25 131 PRO A CA 1
ATOM 1037 C C . PRO A 1 131 ? 15.812 19.906 13.633 1 96.25 131 PRO A C 1
ATOM 1039 O O . PRO A 1 131 ? 16.391 18.875 13.297 1 96.25 131 PRO A O 1
ATOM 1042 N N . TYR A 1 132 ? 14.656 20.25 13.172 1 96.75 132 TYR A N 1
ATOM 1043 C CA . TYR A 1 132 ? 13.922 19.297 12.352 1 96.75 132 TYR A CA 1
ATOM 1044 C C . TYR A 1 132 ? 13.906 19.734 10.891 1 96.75 132 TYR A C 1
ATOM 1046 O O . TYR A 1 132 ? 13.219 19.125 10.062 1 96.75 132 TYR A O 1
ATOM 1054 N N . PHE A 1 133 ? 14.656 20.75 10.539 1 96.69 133 PHE A N 1
ATOM 1055 C CA . PHE A 1 133 ? 14.633 21.266 9.172 1 96.69 133 PHE A CA 1
ATOM 1056 C C . PHE A 1 133 ? 15.125 20.219 8.195 1 96.69 133 PHE A C 1
ATOM 1058 O O . PHE A 1 133 ? 14.438 19.891 7.227 1 96.69 133 PHE A O 1
ATOM 1065 N N . ASP A 1 134 ? 16.234 19.594 8.492 1 94.56 134 ASP A N 1
ATOM 1066 C CA . ASP A 1 134 ? 16.844 18.625 7.578 1 94.56 134 ASP A CA 1
ATOM 1067 C C . ASP A 1 134 ? 16.031 17.344 7.508 1 94.56 134 ASP A C 1
ATOM 1069 O O . ASP A 1 134 ? 15.953 16.703 6.457 1 94.56 134 ASP A O 1
ATOM 1073 N N . GLU A 1 135 ? 15.453 16.984 8.602 1 94.44 135 GLU A N 1
ATOM 1074 C CA . GLU A 1 135 ? 14.625 15.781 8.641 1 94.44 135 GLU A CA 1
ATOM 1075 C C . GLU A 1 135 ? 13.438 15.898 7.695 1 94.44 135 GLU A C 1
ATOM 1077 O O . GLU A 1 135 ? 13.047 14.922 7.047 1 94.44 135 GLU A O 1
ATOM 1082 N N . ILE A 1 136 ? 12.891 17.062 7.605 1 95.12 136 ILE A N 1
ATOM 1083 C CA . ILE A 1 136 ? 11.719 17.281 6.762 1 95.12 136 ILE A CA 1
ATOM 1084 C C . ILE A 1 136 ? 12.164 17.625 5.34 1 95.12 136 ILE A C 1
ATOM 1086 O O . ILE A 1 136 ? 11.789 16.922 4.391 1 95.12 136 ILE A O 1
ATOM 1090 N N . HIS A 1 137 ? 13.008 18.562 5.211 1 93.75 137 HIS A N 1
ATOM 1091 C CA . HIS A 1 137 ? 13.32 19.141 3.91 1 93.75 137 HIS A CA 1
ATOM 1092 C C . HIS A 1 137 ? 14.398 18.328 3.197 1 93.75 137 HIS A C 1
ATOM 1094 O O . HIS A 1 137 ? 14.594 18.469 1.989 1 93.75 137 HIS A O 1
ATOM 1100 N N . GLY A 1 138 ? 15.078 17.469 3.895 1 91.44 138 GLY A N 1
ATOM 1101 C CA . GLY A 1 138 ? 16.078 16.609 3.301 1 91.44 138 GLY A CA 1
ATOM 1102 C C . GLY A 1 138 ? 15.57 15.195 3.053 1 91.44 138 GLY A C 1
ATOM 1103 O O . GLY A 1 138 ? 16.312 14.336 2.564 1 91.44 138 GLY A O 1
ATOM 1104 N N . ASP A 1 139 ? 14.359 14.984 3.377 1 93.56 139 ASP A N 1
ATOM 1105 C CA . ASP A 1 139 ? 13.781 13.648 3.242 1 93.56 139 ASP A CA 1
ATOM 1106 C C . ASP A 1 139 ? 13.609 13.273 1.773 1 93.56 139 ASP A C 1
ATOM 1108 O O . ASP A 1 139 ? 12.984 14.016 1.009 1 93.56 139 ASP A O 1
ATOM 1112 N N . ARG A 1 140 ? 14.023 12.07 1.386 1 90.69 140 ARG A N 1
ATOM 1113 C CA . ARG A 1 140 ? 14.039 11.602 0.004 1 90.69 140 ARG A CA 1
ATOM 1114 C C . ARG A 1 140 ? 12.625 11.438 -0.54 1 90.69 140 ARG A C 1
ATOM 1116 O O . ARG A 1 140 ? 12.414 11.461 -1.754 1 90.69 140 ARG A O 1
ATOM 1123 N N . ARG A 1 141 ? 11.617 11.273 0.315 1 92.88 141 ARG A N 1
ATOM 1124 C CA . ARG A 1 141 ? 10.25 11.055 -0.154 1 92.88 141 ARG A CA 1
ATOM 1125 C C . ARG A 1 141 ? 9.734 12.281 -0.908 1 92.88 141 ARG A C 1
ATOM 1127 O O . ARG A 1 141 ? 8.875 12.156 -1.782 1 92.88 141 ARG A O 1
ATOM 1134 N N . TYR A 1 142 ? 10.266 13.398 -0.583 1 92.69 142 TYR A N 1
ATOM 1135 C CA . TYR A 1 142 ? 9.797 14.625 -1.227 1 92.69 142 TYR A CA 1
ATOM 1136 C C . TYR A 1 142 ? 10.586 14.906 -2.498 1 92.69 142 TYR A C 1
ATOM 1138 O O . TYR A 1 142 ? 10.234 15.805 -3.266 1 92.69 142 TYR A O 1
ATOM 1146 N N . ALA A 1 143 ? 11.633 14.172 -2.734 1 83.5 143 ALA A N 1
ATOM 1147 C CA . ALA A 1 143 ? 12.383 14.258 -3.982 1 83.5 143 ALA A CA 1
ATOM 1148 C C . ALA A 1 143 ? 11.805 13.32 -5.039 1 83.5 143 ALA A C 1
ATOM 1150 O O . ALA A 1 143 ? 12.07 13.484 -6.23 1 83.5 143 ALA A O 1
ATOM 1151 N N . SER A 1 144 ? 10.992 12.383 -4.57 1 75.44 144 SER A N 1
ATOM 1152 C CA . SER A 1 144 ? 10.461 11.344 -5.445 1 75.44 144 SER A CA 1
ATOM 1153 C C . SER A 1 144 ? 9.023 11.633 -5.844 1 75.44 144 SER A C 1
ATOM 1155 O O . SER A 1 144 ? 8.383 10.82 -6.516 1 75.44 144 SER A O 1
ATOM 1157 N N . CYS A 1 145 ? 8.539 12.703 -5.363 1 79.06 145 CYS A N 1
ATOM 1158 C CA . CYS A 1 145 ? 7.164 13.055 -5.695 1 79.06 145 CYS A CA 1
ATOM 1159 C C . CYS A 1 145 ? 7.109 14.359 -6.48 1 79.06 145 CYS A C 1
ATOM 1161 O O . CYS A 1 145 ? 8.133 14.844 -6.965 1 79.06 145 CYS A O 1
ATOM 1163 N N . ASP A 1 146 ? 5.941 14.867 -6.688 1 77.19 146 ASP A N 1
ATOM 1164 C CA . ASP A 1 146 ? 5.766 16 -7.594 1 77.19 146 ASP A CA 1
ATOM 1165 C C . ASP A 1 146 ? 5.871 17.328 -6.848 1 77.19 146 ASP A C 1
ATOM 1167 O O . ASP A 1 146 ? 5.359 18.344 -7.309 1 77.19 146 ASP A O 1
ATOM 1171 N N . VAL A 1 147 ? 6.496 17.203 -5.613 1 82.69 147 VAL A N 1
ATOM 1172 C CA . VAL A 1 147 ? 6.734 18.469 -4.949 1 82.69 147 VAL A CA 1
ATOM 1173 C C . VAL A 1 147 ? 7.875 19.219 -5.652 1 82.69 147 VAL A C 1
ATOM 1175 O O . VAL A 1 147 ? 8.969 18.672 -5.805 1 82.69 147 VAL A O 1
ATOM 1178 N N . PRO A 1 148 ? 7.52 20.359 -6.191 1 77.44 148 PRO A N 1
ATOM 1179 C CA . PRO A 1 148 ? 8.617 21.094 -6.828 1 77.44 148 PRO A CA 1
ATOM 1180 C C . PRO A 1 148 ? 9.773 21.375 -5.871 1 77.44 148 PRO A C 1
ATOM 1182 O O . PRO A 1 148 ? 9.555 21.562 -4.672 1 77.44 148 PRO A O 1
ATOM 1185 N N . ARG A 1 149 ? 10.945 21.328 -6.422 1 68.69 149 ARG A N 1
ATOM 1186 C CA . ARG A 1 149 ? 12.133 21.594 -5.621 1 68.69 149 ARG A CA 1
ATOM 1187 C C . ARG A 1 149 ? 12.031 22.953 -4.914 1 68.69 149 ARG A C 1
ATOM 1189 O O . ARG A 1 149 ? 11.641 23.953 -5.527 1 68.69 149 ARG A O 1
ATOM 1196 N N . GLY A 1 150 ? 12.32 22.938 -3.68 1 74.88 150 GLY A N 1
ATOM 1197 C CA . GLY A 1 150 ? 12.32 24.172 -2.914 1 74.88 150 GLY A CA 1
ATOM 1198 C C . GLY A 1 150 ? 10.93 24.625 -2.516 1 74.88 150 GLY A C 1
ATOM 1199 O O . GLY A 1 150 ? 10.766 25.672 -1.897 1 74.88 150 GLY A O 1
ATOM 1200 N N . LYS A 1 151 ? 9.977 23.734 -2.857 1 83.75 151 LYS A N 1
ATOM 1201 C CA . LYS A 1 151 ? 8.609 24.188 -2.602 1 83.75 151 LYS A CA 1
ATOM 1202 C C . LYS A 1 151 ? 7.988 23.453 -1.424 1 83.75 151 LYS A C 1
ATOM 1204 O O . LYS A 1 151 ? 6.777 23.516 -1.215 1 83.75 151 LYS A O 1
ATOM 1209 N N . ILE A 1 152 ? 8.844 22.719 -0.733 1 92.94 152 ILE A N 1
ATOM 1210 C CA . ILE A 1 152 ? 8.344 22.188 0.529 1 92.94 152 ILE A CA 1
ATOM 1211 C C . ILE A 1 152 ? 8 23.344 1.474 1 92.94 152 ILE A C 1
ATOM 1213 O O . ILE A 1 152 ? 8.82 24.234 1.688 1 92.94 152 ILE A O 1
ATOM 1217 N N . PRO A 1 153 ? 6.855 23.344 1.991 1 95.62 153 PRO A N 1
ATOM 1218 C CA . PRO A 1 153 ? 6.445 24.484 2.826 1 95.62 153 PRO A CA 1
ATOM 1219 C C . PRO A 1 153 ? 7.352 24.672 4.039 1 95.62 153 PRO A C 1
ATOM 1221 O O . PRO A 1 153 ? 7.953 23.719 4.523 1 95.62 153 PRO A O 1
ATOM 1224 N N . ARG A 1 154 ? 7.383 25.922 4.441 1 96.31 154 ARG A N 1
ATOM 1225 C CA . ARG A 1 154 ? 8.133 26.25 5.648 1 96.31 154 ARG A CA 1
ATOM 1226 C C . ARG A 1 154 ? 7.203 26.719 6.762 1 96.31 154 ARG A C 1
ATOM 1228 O O . ARG A 1 154 ? 7.66 27.109 7.84 1 96.31 154 ARG A O 1
ATOM 1235 N N . GLY A 1 155 ? 6.027 26.734 6.582 1 97.06 155 GLY A N 1
ATOM 1236 C CA . GLY A 1 155 ? 4.914 27.156 7.418 1 97.06 155 GLY A CA 1
ATOM 1237 C C . GLY A 1 155 ? 3.641 27.406 6.633 1 97.06 155 GLY A C 1
ATOM 1238 O O . GLY A 1 155 ? 3.65 28.141 5.641 1 97.06 155 GLY A O 1
ATOM 1239 N N . GLU A 1 156 ? 2.555 26.781 7.094 1 97.19 156 GLU A N 1
ATOM 1240 C CA . GLU A 1 156 ? 1.318 26.891 6.32 1 97.19 156 GLU A CA 1
ATOM 1241 C C . GLU A 1 156 ? 0.158 27.344 7.199 1 97.19 156 GLU A C 1
ATOM 1243 O O . GLU A 1 156 ? 0.079 26.984 8.375 1 97.19 156 GLU A O 1
ATOM 1248 N N . SER A 1 157 ? -0.676 28.203 6.602 1 95.69 157 SER A N 1
ATOM 1249 C CA . SER A 1 157 ? -2.021 28.406 7.125 1 95.69 157 SER A CA 1
ATOM 1250 C C . SER A 1 157 ? -2.979 27.312 6.645 1 95.69 157 SER A C 1
ATOM 1252 O O . SER A 1 157 ? -2.611 26.484 5.809 1 95.69 157 SER A O 1
ATOM 1254 N N . LEU A 1 158 ? -4.121 27.312 7.23 1 93.19 158 LEU A N 1
ATOM 1255 C CA . LEU A 1 158 ? -5.129 26.391 6.723 1 93.19 158 LEU A CA 1
ATOM 1256 C C . LEU A 1 158 ? -5.457 26.672 5.266 1 93.19 158 LEU A C 1
ATOM 1258 O O . LEU A 1 158 ? -5.703 25.766 4.48 1 93.19 158 LEU A O 1
ATOM 1262 N N . ARG A 1 159 ? -5.461 27.906 4.879 1 94 159 ARG A N 1
ATOM 1263 C CA . ARG A 1 159 ? -5.676 28.312 3.49 1 94 159 ARG A CA 1
ATOM 1264 C C . ARG A 1 159 ? -4.613 27.703 2.576 1 94 159 ARG A C 1
ATOM 1266 O O . ARG A 1 159 ? -4.934 27.203 1.499 1 94 159 ARG A O 1
ATOM 1273 N N . ASP A 1 160 ? -3.369 27.719 2.994 1 95.81 160 ASP A N 1
ATOM 1274 C CA . ASP A 1 160 ? -2.275 27.156 2.213 1 95.81 160 ASP A CA 1
ATOM 1275 C C . ASP A 1 160 ? -2.467 25.656 2.008 1 95.81 160 ASP A C 1
ATOM 1277 O O . ASP A 1 160 ? -2.207 25.141 0.922 1 95.81 160 ASP A O 1
ATOM 1281 N N . VAL A 1 161 ? -2.936 25 3.09 1 95.75 161 VAL A N 1
ATOM 1282 C CA . VAL A 1 161 ? -3.197 23.562 3.02 1 95.75 161 VAL A CA 1
ATOM 1283 C C . VAL A 1 161 ? -4.273 23.297 1.973 1 95.75 161 VAL A C 1
ATOM 1285 O O . VAL A 1 161 ? -4.125 22.391 1.144 1 95.75 161 VAL A O 1
ATOM 1288 N N . LEU A 1 162 ? -5.305 24.078 2.02 1 93.56 162 LEU A N 1
ATOM 1289 C CA . LEU A 1 162 ? -6.391 23.891 1.06 1 93.56 162 LEU A CA 1
ATOM 1290 C C . LEU A 1 162 ? -5.898 24.125 -0.365 1 93.56 162 LEU A C 1
ATOM 1292 O O . LEU A 1 162 ? -6.246 23.375 -1.277 1 93.56 162 LEU A O 1
ATOM 1296 N N . GLU A 1 163 ? -5.102 25.094 -0.572 1 94.62 163 GLU A N 1
ATOM 1297 C CA . GLU A 1 163 ? -4.621 25.469 -1.899 1 94.62 163 GLU A CA 1
ATOM 1298 C C . GLU A 1 163 ? -3.789 24.344 -2.518 1 94.62 163 GLU A C 1
ATOM 1300 O O . GLU A 1 163 ? -3.906 24.062 -3.713 1 94.62 163 GLU A O 1
ATOM 1305 N N . ARG A 1 164 ? -2.961 23.703 -1.712 1 94.75 164 ARG A N 1
ATOM 1306 C CA . ARG A 1 164 ? -2.137 22.656 -2.299 1 94.75 164 ARG A CA 1
ATOM 1307 C C . ARG A 1 164 ? -2.918 21.344 -2.42 1 94.75 164 ARG A C 1
ATOM 1309 O O . ARG A 1 164 ? -2.584 20.5 -3.242 1 94.75 164 ARG A O 1
ATOM 1316 N N . LEU A 1 165 ? -3.902 21.188 -1.632 1 95.56 165 LEU A N 1
ATOM 1317 C CA . LEU A 1 165 ? -4.688 19.953 -1.559 1 95.56 165 LEU A CA 1
ATOM 1318 C C . LEU A 1 165 ? -5.688 19.891 -2.707 1 95.56 165 LEU A C 1
ATOM 1320 O O . LEU A 1 165 ? -5.926 18.812 -3.262 1 95.56 165 LEU A O 1
ATOM 1324 N N . LEU A 1 166 ? -6.258 21.016 -3.117 1 93.56 166 LEU A N 1
ATOM 1325 C CA . LEU A 1 166 ? -7.414 21.078 -4 1 93.56 166 LEU A CA 1
ATOM 1326 C C . LEU A 1 166 ? -7.078 20.484 -5.371 1 93.56 166 LEU A C 1
ATOM 1328 O O . LEU A 1 166 ? -7.863 19.719 -5.934 1 93.56 166 LEU A O 1
ATOM 1332 N N . PRO A 1 167 ? -5.898 20.781 -5.93 1 94.69 167 PRO A N 1
ATOM 1333 C CA . PRO A 1 167 ? -5.594 20.188 -7.23 1 94.69 167 PRO A CA 1
ATOM 1334 C C . PRO A 1 167 ? -5.574 18.656 -7.191 1 94.69 167 PRO A C 1
ATOM 1336 O O . PRO A 1 167 ? -6.023 18.016 -8.141 1 94.69 167 PRO A O 1
ATOM 1339 N N . TYR A 1 168 ? -5.086 18.141 -6.145 1 95.94 168 TYR A N 1
ATOM 1340 C CA . TYR A 1 168 ? -5.074 16.688 -6.008 1 95.94 168 TYR A CA 1
ATOM 1341 C C . TYR A 1 168 ? -6.477 16.156 -5.773 1 95.94 168 TYR A C 1
ATOM 1343 O O . TYR A 1 168 ? -6.852 15.117 -6.324 1 95.94 168 TYR A O 1
ATOM 1351 N N . TRP A 1 169 ? -7.23 16.844 -4.969 1 92.56 169 TRP A N 1
ATOM 1352 C CA . TRP A 1 169 ? -8.633 16.5 -4.734 1 92.56 169 TRP A CA 1
ATOM 1353 C C . TRP A 1 169 ? -9.398 16.453 -6.051 1 92.56 169 TRP A C 1
ATOM 1355 O O . TRP A 1 169 ? -10.016 15.43 -6.375 1 92.56 169 TRP A O 1
ATOM 1365 N N . GLU A 1 170 ? -9.281 17.453 -6.832 1 91.38 170 GLU A N 1
ATOM 1366 C CA . GLU A 1 170 ? -10.039 17.594 -8.07 1 91.38 170 GLU A CA 1
ATOM 1367 C C . GLU A 1 170 ? -9.477 16.688 -9.172 1 91.38 170 GLU A C 1
ATOM 1369 O O . GLU A 1 170 ? -10.227 16.156 -9.992 1 91.38 170 GLU A O 1
ATOM 1374 N N . GLY A 1 171 ? -8.25 16.516 -9.125 1 95.25 171 GLY A N 1
ATOM 1375 C CA . GLY A 1 171 ? -7.602 15.836 -10.234 1 95.25 171 GLY A CA 1
ATOM 1376 C C . GLY A 1 171 ? -7.465 14.336 -10.023 1 95.25 171 GLY A C 1
ATOM 1377 O O . GLY A 1 171 ? -7.324 13.578 -10.977 1 95.25 171 GLY A O 1
ATOM 1378 N N . SER A 1 172 ? -7.52 13.875 -8.766 1 96.12 172 SER A N 1
ATOM 1379 C CA . SER A 1 172 ? -7.23 12.469 -8.516 1 96.12 172 SER A CA 1
ATOM 1380 C C . SER A 1 172 ? -8.359 11.805 -7.734 1 96.12 172 SER A C 1
ATOM 1382 O O . SER A 1 172 ? -8.797 10.703 -8.078 1 96.12 172 SER A O 1
ATOM 1384 N N . ILE A 1 173 ? -8.906 12.469 -6.781 1 92.44 173 ILE A N 1
ATOM 1385 C CA . ILE A 1 173 ? -9.867 11.836 -5.887 1 92.44 173 ILE A CA 1
ATOM 1386 C C . ILE A 1 173 ? -11.273 11.961 -6.461 1 92.44 173 ILE A C 1
ATOM 1388 O O . ILE A 1 173 ? -12 10.977 -6.574 1 92.44 173 ILE A O 1
ATOM 1392 N N . VAL A 1 174 ? -11.641 13.133 -6.918 1 89.06 174 VAL A N 1
ATOM 1393 C CA . VAL A 1 174 ? -12.984 13.406 -7.418 1 89.06 174 VAL A CA 1
ATOM 1394 C C . VAL A 1 174 ? -13.266 12.531 -8.641 1 89.06 174 VAL A C 1
ATOM 1396 O O . VAL A 1 174 ? -14.359 11.977 -8.766 1 89.06 174 VAL A O 1
ATOM 1399 N N . PRO A 1 175 ? -12.312 12.414 -9.578 1 91.94 175 PRO A N 1
ATOM 1400 C CA . PRO A 1 175 ? -12.594 11.547 -10.719 1 91.94 175 PRO A CA 1
ATOM 1401 C C . PRO A 1 175 ? -12.961 10.125 -10.312 1 91.94 175 PRO A C 1
ATOM 1403 O O . PRO A 1 175 ? -13.812 9.5 -10.945 1 91.94 175 PRO A O 1
ATOM 1406 N N . GLU A 1 176 ? -12.344 9.562 -9.211 1 90.62 176 GLU A N 1
ATOM 1407 C CA . GLU A 1 176 ? -12.703 8.234 -8.719 1 90.62 176 GLU A CA 1
ATOM 1408 C C . GLU A 1 176 ? -14.133 8.219 -8.18 1 90.62 176 GLU A C 1
ATOM 1410 O O . GLU A 1 176 ? -14.891 7.277 -8.438 1 90.62 176 GLU A O 1
ATOM 1415 N N . LEU A 1 177 ? -14.469 9.25 -7.496 1 84.5 177 LEU A N 1
ATOM 1416 C CA . LEU A 1 177 ? -15.82 9.375 -6.953 1 84.5 177 LEU A CA 1
ATOM 1417 C C . LEU A 1 177 ? -16.844 9.508 -8.078 1 84.5 177 LEU A C 1
ATOM 1419 O O . LEU A 1 177 ? -17.891 8.867 -8.039 1 84.5 177 LEU A O 1
ATOM 1423 N N . ARG A 1 178 ? -16.531 10.242 -9.062 1 83.06 178 ARG A N 1
ATOM 1424 C CA . ARG A 1 178 ? -17.438 10.453 -10.195 1 83.06 178 ARG A CA 1
ATOM 1425 C C . ARG A 1 178 ? -17.641 9.164 -10.977 1 83.06 178 ARG A C 1
ATOM 1427 O O . ARG A 1 178 ? -18.688 8.945 -11.57 1 83.06 178 ARG A O 1
ATOM 1434 N N . ALA A 1 179 ? -16.641 8.328 -10.938 1 86.56 179 ALA A N 1
ATOM 1435 C CA . ALA A 1 179 ? -16.719 7.039 -11.617 1 86.56 179 ALA A CA 1
ATOM 1436 C C . ALA A 1 179 ? -17.547 6.039 -10.812 1 86.56 179 ALA A C 1
ATOM 1438 O O . ALA A 1 179 ? -17.672 4.875 -11.203 1 86.56 179 ALA A O 1
ATOM 1439 N N . GLY A 1 180 ? -18.078 6.484 -9.672 1 81.81 180 GLY A N 1
ATOM 1440 C CA . GLY A 1 180 ? -18.953 5.645 -8.867 1 81.81 180 GLY A CA 1
ATOM 1441 C C . GLY A 1 180 ? -18.188 4.762 -7.891 1 81.81 180 GLY A C 1
ATOM 1442 O O . GLY A 1 180 ? -18.766 3.82 -7.332 1 81.81 180 GLY A O 1
ATOM 1443 N N . LYS A 1 181 ? -16.922 5.066 -7.656 1 87.69 181 LYS A N 1
ATOM 1444 C CA . LYS A 1 181 ? -16.078 4.238 -6.801 1 87.69 181 LYS A CA 1
ATOM 1445 C C . LYS A 1 181 ? -16.203 4.664 -5.34 1 87.69 181 LYS A C 1
ATOM 1447 O O . LYS A 1 181 ? -16.391 5.844 -5.043 1 87.69 181 LYS A O 1
ATOM 1452 N N . ASN A 1 182 ? -16.141 3.682 -4.438 1 88.5 182 ASN A N 1
ATOM 1453 C CA . ASN A 1 182 ? -15.977 3.945 -3.012 1 88.5 182 ASN A CA 1
ATOM 1454 C C . ASN A 1 182 ? -14.516 4.238 -2.672 1 88.5 182 ASN A C 1
ATOM 1456 O O . ASN A 1 182 ? -13.625 3.445 -2.988 1 88.5 182 ASN A O 1
ATOM 1460 N N . VAL A 1 183 ? -14.312 5.414 -1.964 1 91.88 183 VAL A N 1
ATOM 1461 C CA . VAL A 1 183 ? -12.945 5.898 -1.821 1 91.88 183 VAL A CA 1
ATOM 1462 C C . VAL A 1 183 ? -12.602 6.059 -0.341 1 91.88 183 VAL A C 1
ATOM 1464 O O . VAL A 1 183 ? -13.422 6.551 0.441 1 91.88 183 VAL A O 1
ATOM 1467 N N . LEU A 1 184 ? -11.398 5.559 0.03 1 93.88 184 LEU A N 1
ATOM 1468 C CA . LEU A 1 184 ? -10.812 5.793 1.345 1 93.88 184 LEU A CA 1
ATOM 1469 C C . LEU A 1 184 ? -9.711 6.852 1.272 1 93.88 184 LEU A C 1
ATOM 1471 O O . LEU A 1 184 ? -8.82 6.766 0.429 1 93.88 184 LEU A O 1
ATOM 1475 N N . VAL A 1 185 ? -9.812 7.895 2.119 1 93.94 185 VAL A N 1
ATOM 1476 C CA . VAL A 1 185 ? -8.742 8.883 2.26 1 93.94 185 VAL A CA 1
ATOM 1477 C C . VAL A 1 185 ? -8.25 8.906 3.703 1 93.94 185 VAL A C 1
ATOM 1479 O O . VAL A 1 185 ? -9.008 9.219 4.621 1 93.94 185 VAL A O 1
ATOM 1482 N N . SER A 1 186 ? -7.016 8.445 3.891 1 94.5 186 SER A N 1
ATOM 1483 C CA . SER A 1 186 ? -6.344 8.531 5.184 1 94.5 186 SER A CA 1
ATOM 1484 C C . SER A 1 186 ? -5.371 9.703 5.23 1 94.5 186 SER A C 1
ATOM 1486 O O . SER A 1 186 ? -4.41 9.75 4.461 1 94.5 186 SER A O 1
ATOM 1488 N N . ALA A 1 187 ? -5.605 10.617 6.121 1 95.31 187 ALA A N 1
ATOM 1489 C CA . ALA A 1 187 ? -4.793 11.828 6.16 1 95.31 187 ALA A CA 1
ATOM 1490 C C . ALA A 1 187 ? -4.68 12.367 7.586 1 95.31 187 ALA A C 1
ATOM 1492 O O . ALA A 1 187 ? -4.312 11.633 8.508 1 95.31 187 ALA A O 1
ATOM 1493 N N . HIS A 1 188 ? -4.816 13.688 7.715 1 92.44 188 HIS A N 1
ATOM 1494 C CA . HIS A 1 188 ? -4.566 14.344 8.992 1 92.44 188 HIS A CA 1
ATOM 1495 C C . HIS A 1 188 ? -5.719 15.273 9.367 1 92.44 188 HIS A C 1
ATOM 1497 O O . HIS A 1 188 ? -6.637 15.484 8.578 1 92.44 188 HIS A O 1
ATOM 1503 N N . GLY A 1 189 ? -5.684 15.719 10.609 1 87.81 189 GLY A N 1
ATOM 1504 C CA . GLY A 1 189 ? -6.762 16.578 11.086 1 87.81 189 GLY A CA 1
ATOM 1505 C C . GLY A 1 189 ? -7.016 17.766 10.195 1 87.81 189 GLY A C 1
ATOM 1506 O O . GLY A 1 189 ? -8.148 18 9.758 1 87.81 189 GLY A O 1
ATOM 1507 N N . ASN A 1 190 ? -5.984 18.484 9.867 1 88.75 190 ASN A N 1
ATOM 1508 C CA . ASN A 1 190 ? -6.156 19.719 9.109 1 88.75 190 ASN A CA 1
ATOM 1509 C C . ASN A 1 190 ? -6.48 19.438 7.648 1 88.75 190 ASN A C 1
ATOM 1511 O O . ASN A 1 190 ? -7.273 20.156 7.035 1 88.75 190 ASN A O 1
ATOM 1515 N N . SER A 1 191 ? -5.859 18.422 7.078 1 90.5 191 SER A N 1
ATOM 1516 C CA . SER A 1 191 ? -6.152 18.109 5.68 1 90.5 191 SER A CA 1
ATOM 1517 C C . SER A 1 191 ? -7.578 17.594 5.516 1 90.5 191 SER A C 1
ATOM 1519 O O . SER A 1 191 ? -8.266 17.938 4.559 1 90.5 191 SER A O 1
ATOM 1521 N N . VAL A 1 192 ? -8.016 16.812 6.457 1 87.12 192 VAL A N 1
ATOM 1522 C CA . VAL A 1 192 ? -9.391 16.297 6.426 1 87.12 192 VAL A CA 1
ATOM 1523 C C . VAL A 1 192 ? -10.367 17.453 6.609 1 87.12 192 VAL A C 1
ATOM 1525 O O . VAL A 1 192 ? -11.352 17.562 5.871 1 87.12 192 VAL A O 1
ATOM 1528 N N . ARG A 1 193 ? -10.086 18.328 7.559 1 82.94 193 ARG A N 1
ATOM 1529 C CA . ARG A 1 193 ? -10.93 19.5 7.789 1 82.94 193 ARG A CA 1
ATOM 1530 C C . ARG A 1 193 ? -11 20.375 6.547 1 82.94 193 ARG A C 1
ATOM 1532 O O . ARG A 1 193 ? -12.055 20.922 6.227 1 82.94 193 ARG A O 1
ATOM 1539 N N . ALA A 1 194 ? -9.859 20.5 5.934 1 83.62 194 ALA A N 1
ATOM 1540 C CA . ALA A 1 194 ? -9.812 21.297 4.711 1 83.62 194 ALA A CA 1
ATOM 1541 C C . ALA A 1 194 ? -10.734 20.703 3.639 1 83.62 194 ALA A C 1
ATOM 1543 O O . ALA A 1 194 ? -11.453 21.438 2.965 1 83.62 194 ALA A O 1
ATOM 1544 N N . ILE A 1 195 ? -10.758 19.422 3.52 1 84.19 195 ILE A N 1
ATOM 1545 C CA . ILE A 1 195 ? -11.609 18.75 2.547 1 84.19 195 ILE A CA 1
ATOM 1546 C C . ILE A 1 195 ? -13.078 18.953 2.918 1 84.19 195 ILE A C 1
ATOM 1548 O O . ILE A 1 195 ? -13.898 19.297 2.062 1 84.19 195 ILE A O 1
ATOM 1552 N N . ILE A 1 196 ? -13.344 18.844 4.148 1 80.38 196 ILE A N 1
ATOM 1553 C CA . ILE A 1 196 ? -14.719 18.984 4.629 1 80.38 196 ILE A CA 1
ATOM 1554 C C . ILE A 1 196 ? -15.211 20.406 4.391 1 80.38 196 ILE A C 1
ATOM 1556 O O . ILE A 1 196 ? -16.328 20.609 3.91 1 80.38 196 ILE A O 1
ATOM 1560 N N . LYS A 1 197 ? -14.367 21.328 4.738 1 78.38 197 LYS A N 1
ATOM 1561 C CA . LYS A 1 197 ? -14.727 22.734 4.516 1 78.38 197 LYS A CA 1
ATOM 1562 C C . LYS A 1 197 ? -15.016 23 3.041 1 78.38 197 LYS A C 1
ATOM 1564 O O . LYS A 1 197 ? -15.961 23.719 2.707 1 78.38 197 LYS A O 1
ATOM 1569 N N . HIS A 1 198 ? -14.18 22.453 2.242 1 81.5 198 HIS A N 1
ATOM 1570 C CA . HIS A 1 198 ? -14.367 22.609 0.805 1 81.5 198 HIS A CA 1
ATOM 1571 C C . HIS A 1 198 ? -15.695 22 0.356 1 81.5 198 HIS A C 1
ATOM 1573 O O . HIS A 1 198 ? -16.422 22.609 -0.436 1 81.5 198 HIS A O 1
ATOM 1579 N N . LEU A 1 199 ? -16.016 20.844 0.873 1 77.31 199 LEU A N 1
ATOM 1580 C CA . LEU A 1 199 ? -17.25 20.156 0.512 1 77.31 199 LEU A CA 1
ATOM 1581 C C . LEU A 1 199 ? -18.469 20.938 1.017 1 77.31 199 LEU A C 1
ATOM 1583 O O . LEU A 1 199 ? -19.469 21.031 0.322 1 77.31 199 LEU A O 1
ATOM 1587 N N . GLU A 1 200 ? -18.312 21.5 2.143 1 74.81 200 GLU A N 1
ATOM 1588 C CA . GLU A 1 200 ? -19.406 22.297 2.711 1 74.81 200 GLU A CA 1
ATOM 1589 C C . GLU A 1 200 ? -19.625 23.578 1.91 1 74.81 200 GLU A C 1
ATOM 1591 O O . GLU A 1 200 ? -20.766 23.984 1.691 1 74.81 200 GLU A O 1
ATOM 1596 N N . ALA A 1 201 ? -18.547 24.172 1.537 1 76.75 201 ALA A N 1
ATOM 1597 C CA . ALA A 1 201 ? -18.641 25.391 0.747 1 76.75 201 ALA A CA 1
ATOM 1598 C C . ALA A 1 201 ? -19.312 25.125 -0.597 1 76.75 201 ALA A C 1
ATOM 1600 O O . ALA A 1 201 ? -20.125 25.938 -1.065 1 76.75 201 ALA A O 1
ATOM 1601 N N . ARG A 1 202 ? -19.047 24.078 -1.152 1 73.12 202 ARG A N 1
ATOM 1602 C CA . ARG A 1 202 ? -19.641 23.719 -2.432 1 73.12 202 ARG A CA 1
ATOM 1603 C C . ARG A 1 202 ? -21.125 23.406 -2.273 1 73.12 202 ARG A C 1
ATOM 1605 O O . ARG A 1 202 ? -21.938 23.734 -3.146 1 73.12 202 ARG A O 1
ATOM 1612 N N . ARG A 1 203 ? -21.453 22.766 -1.22 1 65.69 203 ARG A N 1
ATOM 1613 C CA . ARG A 1 203 ? -22.844 22.469 -0.929 1 65.69 203 ARG A CA 1
ATOM 1614 C C . ARG A 1 203 ? -23.656 23.75 -0.748 1 65.69 203 ARG A C 1
ATOM 1616 O O . ARG A 1 203 ? -24.781 23.859 -1.245 1 65.69 203 ARG A O 1
ATOM 1623 N N . ARG A 1 204 ? -23.125 24.719 -0.111 1 64.75 204 ARG A N 1
ATOM 1624 C CA . ARG A 1 204 ? -23.781 25.984 0.125 1 64.75 204 ARG A CA 1
ATOM 1625 C C . ARG A 1 204 ? -23.922 26.781 -1.171 1 64.75 204 ARG A C 1
ATOM 1627 O O . ARG A 1 204 ? -24.953 27.422 -1.408 1 64.75 204 ARG A O 1
ATOM 1634 N N . ALA A 1 205 ? -22.922 26.656 -1.983 1 65.69 205 ALA A N 1
ATOM 1635 C CA . ALA A 1 205 ? -22.969 27.359 -3.266 1 65.69 205 ALA A CA 1
ATOM 1636 C C . ALA A 1 205 ? -23.953 26.703 -4.215 1 65.69 205 ALA A C 1
ATOM 1638 O O . ALA A 1 205 ? -24.594 27.375 -5.02 1 65.69 205 ALA A O 1
ATOM 1639 N N . GLY A 1 206 ? -23.969 25.406 -4.125 1 53.5 206 GLY A N 1
ATOM 1640 C CA . GLY A 1 206 ? -24.938 24.719 -4.961 1 53.5 206 GLY A CA 1
ATOM 1641 C C . GLY A 1 206 ? -26.359 24.859 -4.453 1 53.5 206 GLY A C 1
ATOM 1642 O O . GLY A 1 206 ? -27.297 24.906 -5.246 1 53.5 206 GLY A O 1
ATOM 1643 N N . ALA A 1 207 ? -26.578 24.922 -3.15 1 48.09 207 ALA A N 1
ATOM 1644 C CA . ALA A 1 207 ? -27.906 25.094 -2.574 1 48.09 207 ALA A CA 1
ATOM 1645 C C . ALA A 1 207 ? -28.391 26.531 -2.752 1 48.09 207 ALA A C 1
ATOM 1647 O O . ALA A 1 207 ? -29.594 26.812 -2.703 1 48.09 207 ALA A O 1
ATOM 1648 N N . GLY A 1 208 ? -27.516 27.5 -2.82 1 45.5 208 GLY A N 1
ATOM 1649 C CA . GLY A 1 208 ? -27.922 28.891 -2.918 1 45.5 208 GLY A CA 1
ATOM 1650 C C . GLY A 1 208 ? -28.609 29.219 -4.227 1 45.5 208 GLY A C 1
ATOM 1651 O O . GLY A 1 208 ? -28.969 30.375 -4.469 1 45.5 208 GLY A O 1
ATOM 1652 N N . GLY A 1 209 ? -28.688 28.406 -5.25 1 37.91 209 GLY A N 1
ATOM 1653 C CA . GLY A 1 209 ? -29.547 28.812 -6.344 1 37.91 209 GLY A CA 1
ATOM 1654 C C . GLY A 1 209 ? -31.016 28.875 -5.953 1 37.91 209 GLY A C 1
ATOM 1655 O O . GLY A 1 209 ? -31.859 29.297 -6.742 1 37.91 209 GLY A O 1
ATOM 1656 N N . ARG A 1 210 ? -31.5 27.922 -5.238 1 36.81 210 ARG A N 1
ATOM 1657 C CA . ARG A 1 210 ? -32.906 28.156 -4.992 1 36.81 210 ARG A CA 1
ATOM 1658 C C . ARG A 1 210 ? -33.125 29.219 -3.92 1 36.81 210 ARG A C 1
ATOM 1660 O O . ARG A 1 210 ? -32.719 29.031 -2.77 1 36.81 210 ARG A O 1
ATOM 1667 N N . ALA A 1 211 ? -33.031 30.453 -4.379 1 31.69 211 ALA A N 1
ATOM 1668 C CA . ALA A 1 211 ? -33.375 31.625 -3.582 1 31.69 211 ALA A CA 1
ATOM 1669 C C . ALA A 1 211 ? -34.562 31.344 -2.672 1 31.69 211 ALA A C 1
ATOM 1671 O O . ALA A 1 211 ? -35.594 30.875 -3.131 1 31.69 211 ALA A O 1
ATOM 1672 N N . PRO A 1 212 ? -34.25 30.938 -1.457 1 32.38 212 PRO A N 1
ATOM 1673 C CA . PRO A 1 212 ? -35.469 30.766 -0.628 1 32.38 212 PRO A CA 1
ATOM 1674 C C . PRO A 1 212 ? -36.5 31.844 -0.857 1 32.38 212 PRO A C 1
ATOM 1676 O O . PRO A 1 212 ? -36.156 33 -1.186 1 32.38 212 PRO A O 1
ATOM 1679 N N . LEU A 1 213 ? -37.562 31.406 -1.412 1 29.84 213 LEU A N 1
ATOM 1680 C CA . LEU A 1 213 ? -38.688 32.344 -1.535 1 29.84 213 LEU A CA 1
ATOM 1681 C C . LEU A 1 213 ? -38.875 33.125 -0.25 1 29.84 213 LEU A C 1
ATOM 1683 O O . LEU A 1 213 ? -38.594 32.625 0.842 1 29.84 213 LEU A O 1
ATOM 1687 N N . PRO A 1 214 ? -38.875 34.375 -0.32 1 28.06 214 PRO A N 1
ATOM 1688 C CA . PRO A 1 214 ? -39.062 35.312 0.797 1 28.06 214 PRO A CA 1
ATOM 1689 C C . PRO A 1 214 ? -40.188 34.875 1.726 1 28.06 214 PRO A C 1
ATOM 1691 O O . PRO A 1 214 ? -41.344 34.781 1.296 1 28.06 214 PRO A O 1
ATOM 1694 N N . GLY A 1 215 ? -40.031 33.656 2.344 1 25.95 215 GLY A N 1
ATOM 1695 C CA . GLY A 1 215 ? -41.156 33.344 3.199 1 25.95 215 GLY A CA 1
ATOM 1696 C C . GLY A 1 215 ? -41.625 34.5 4.043 1 25.95 215 GLY A C 1
ATOM 1697 O O . GLY A 1 215 ? -40.812 35.344 4.441 1 25.95 215 GLY A O 1
ATOM 1698 N N . ARG A 1 216 ? -42.906 34.938 3.93 1 25.06 216 ARG A N 1
ATOM 1699 C CA . ARG A 1 216 ? -43.75 35.969 4.531 1 25.06 216 ARG A CA 1
ATOM 1700 C C . ARG A 1 216 ? -43.656 35.938 6.051 1 25.06 216 ARG A C 1
ATOM 1702 O O . ARG A 1 216 ? -43.812 34.875 6.656 1 25.06 216 ARG A O 1
ATOM 1709 N N . HIS A 1 217 ? -42.875 36.719 6.742 1 22.86 217 HIS A N 1
ATOM 1710 C CA . HIS A 1 217 ? -42.688 37 8.164 1 22.86 217 HIS A CA 1
ATOM 1711 C C . HIS A 1 217 ? -44.062 37.156 8.852 1 22.86 217 HIS A C 1
ATOM 1713 O O . HIS A 1 217 ? -44.125 37.688 9.953 1 22.86 217 HIS A O 1
ATOM 1719 N N . GLY A 1 218 ? -45.062 36.219 8.516 1 20.88 218 GLY A N 1
ATOM 1720 C CA . GLY A 1 218 ? -46.281 36.625 9.195 1 20.88 218 GLY A CA 1
ATOM 1721 C C . GLY A 1 218 ? -46.125 36.656 10.703 1 20.88 218 GLY A C 1
ATOM 1722 O O . GLY A 1 218 ? -45.594 35.719 11.305 1 20.88 218 GLY A O 1
ATOM 1723 N N . ARG A 1 219 ? -46 37.781 11.367 1 22.19 219 ARG A N 1
ATOM 1724 C CA . ARG A 1 219 ? -45.906 38.312 12.719 1 22.19 219 ARG A CA 1
ATOM 1725 C C . ARG A 1 219 ? -47.031 37.812 13.602 1 22.19 219 ARG A C 1
ATOM 1727 O O . ARG A 1 219 ? -47.312 38.375 14.656 1 22.19 219 ARG A O 1
ATOM 1734 N N . ASP A 1 220 ? -47.688 36.562 13.391 1 19 220 ASP A N 1
ATOM 1735 C CA . ASP A 1 220 ? -48.906 36.625 14.188 1 19 220 ASP A CA 1
ATOM 1736 C C . ASP A 1 220 ? -48.562 36.562 15.68 1 19 220 ASP A C 1
ATOM 1738 O O . ASP A 1 220 ? -47.938 35.625 16.141 1 19 220 ASP A O 1
ATOM 1742 N N . ARG A 1 221 ? -48.5 37.625 16.406 1 18.36 221 ARG A N 1
ATOM 1743 C CA . ARG A 1 221 ? -48.406 38.031 17.797 1 18.36 221 ARG A CA 1
ATOM 1744 C C . ARG A 1 221 ? -49.5 37.438 18.641 1 18.36 221 ARG A C 1
ATOM 1746 O O . ARG A 1 221 ? -50.594 38 18.766 1 18.36 221 ARG A O 1
ATOM 1753 N N . ARG A 1 222 ? -49.969 36.094 18.375 1 17.97 222 ARG A N 1
ATOM 1754 C CA . ARG A 1 222 ? -51.125 35.938 19.203 1 17.97 222 ARG A CA 1
ATOM 1755 C C . ARG A 1 222 ? -50.781 36.031 20.688 1 17.97 222 ARG A C 1
ATOM 1757 O O . ARG A 1 222 ? -49.781 35.406 21.125 1 17.97 222 ARG A O 1
ATOM 1764 N N . ARG A 1 223 ? -51.344 36.875 21.484 1 17.42 223 ARG A N 1
ATOM 1765 C CA . ARG A 1 223 ? -51.406 37.469 22.828 1 17.42 223 ARG A CA 1
ATOM 1766 C C . ARG A 1 223 ? -51.906 36.438 23.844 1 17.42 223 ARG A C 1
ATOM 1768 O O . ARG A 1 223 ? -52.125 36.781 25 1 17.42 223 ARG A O 1
ATOM 1775 N N . HIS A 1 224 ? -51.688 35.094 23.594 1 17.11 224 HIS A N 1
ATOM 1776 C CA . HIS A 1 224 ? -52.625 34.406 24.469 1 17.11 224 HIS A CA 1
ATOM 1777 C C . HIS A 1 224 ? -52.281 34.656 25.938 1 17.11 224 HIS A C 1
ATOM 1779 O O . HIS A 1 224 ? -51.125 34.875 26.297 1 17.11 224 HIS A O 1
ATOM 1785 N N . GLN A 1 225 ? -53.406 34.688 26.766 1 16.86 225 GLN A N 1
ATOM 1786 C CA . GLN A 1 225 ? -53.906 35.125 28.062 1 16.86 225 GLN A CA 1
ATOM 1787 C C . GLN A 1 225 ? -53.469 34.188 29.172 1 16.86 225 GLN A C 1
ATOM 1789 O O . GLN A 1 225 ? -53.156 33 28.922 1 16.86 225 GLN A O 1
ATOM 1794 N N . THR A 1 226 ? -53.562 34.656 30.406 1 16.84 226 THR A N 1
ATOM 1795 C CA . THR A 1 226 ? -52.969 34.719 31.734 1 16.84 226 THR A CA 1
ATOM 1796 C C . THR A 1 226 ? -53.469 33.562 32.594 1 16.84 226 THR A C 1
ATOM 1798 O O . THR A 1 226 ? -52.938 33.312 33.656 1 16.84 226 THR A O 1
ATOM 1801 N N . HIS A 1 227 ? -54.406 32.594 32.125 1 16.94 227 HIS A N 1
ATOM 1802 C CA . HIS A 1 227 ? -55.156 32.375 33.344 1 16.94 227 HIS A CA 1
ATOM 1803 C C . HIS A 1 227 ? -54.438 31.438 34.312 1 16.94 227 HIS A C 1
ATOM 1805 O O . HIS A 1 227 ? -53.75 30.5 33.844 1 16.94 227 HIS A O 1
ATOM 1811 N N . ARG A 1 228 ? -54.469 31.766 35.625 1 17.25 228 ARG A N 1
ATOM 1812 C CA . ARG A 1 228 ? -53.781 31.516 36.875 1 17.25 228 ARG A CA 1
ATOM 1813 C C . ARG A 1 228 ? -54.25 30.203 37.5 1 17.25 228 ARG A C 1
ATOM 1815 O O . ARG A 1 228 ? -53.719 29.797 38.562 1 17.25 228 ARG A O 1
ATOM 1822 N N . GLY A 1 229 ? -55 29.281 36.75 1 15.91 229 GLY A N 1
ATOM 1823 C CA . GLY A 1 229 ? -55.781 28.766 37.875 1 15.91 229 GLY A CA 1
ATOM 1824 C C . GLY A 1 229 ? -54.969 27.844 38.781 1 15.91 229 GLY A C 1
ATOM 1825 O O . GLY A 1 229 ? -53.906 27.344 38.375 1 15.91 229 GLY A O 1
ATOM 1826 N N . PRO A 1 230 ? -55.75 27.234 39.812 1 16.88 230 PRO A N 1
ATOM 1827 C CA . PRO A 1 230 ? -55.469 27.016 41.219 1 16.88 230 PRO A CA 1
ATOM 1828 C C . PRO A 1 230 ? -54.781 25.672 41.469 1 16.88 230 PRO A C 1
ATOM 1830 O O . PRO A 1 230 ? -54.375 24.984 40.531 1 16.88 230 PRO A O 1
ATOM 1833 N N . GLY A 1 231 ? -55.594 24.75 42.062 1 15.51 231 GLY A N 1
ATOM 1834 C CA . GLY A 1 231 ? -55.406 24.25 43.406 1 15.51 231 GLY A CA 1
ATOM 1835 C C . GLY A 1 231 ? -54.719 22.906 43.438 1 15.51 231 GLY A C 1
ATOM 1836 O O . GLY A 1 231 ? -54.5 22.266 42.406 1 15.51 231 GLY A O 1
ATOM 1837 N N . GLN A 1 232 ? -55.188 22.031 44.438 1 15.81 232 GLN A N 1
ATOM 1838 C CA . GLN A 1 232 ? -54.562 21.422 45.594 1 15.81 232 GLN A CA 1
ATOM 1839 C C . GLN A 1 232 ? -54.219 19.969 45.344 1 15.81 232 GLN A C 1
ATOM 1841 O O . GLN A 1 232 ? -53.031 19.578 45.344 1 15.81 232 GLN A O 1
ATOM 1846 N N . GLY A 1 233 ? -55.188 18.984 45.438 1 15.89 233 GLY A N 1
ATOM 1847 C CA . GLY A 1 233 ? -55.031 18.141 46.594 1 15.89 233 GLY A CA 1
ATOM 1848 C C . GLY A 1 233 ? -54.344 16.812 46.312 1 15.89 233 GLY A C 1
ATOM 1849 O O . GLY A 1 233 ? -54.156 16.453 45.156 1 15.89 233 GLY A O 1
ATOM 1850 N N . PRO A 1 234 ? -54.344 15.891 47.281 1 16.75 234 PRO A N 1
ATOM 1851 C CA . PRO A 1 234 ? -53.344 15.039 47.969 1 16.75 234 PRO A CA 1
ATOM 1852 C C . PRO A 1 234 ? -53.312 13.633 47.375 1 16.75 234 PRO A C 1
ATOM 1854 O O . PRO A 1 234 ? -52.219 13.109 47.125 1 16.75 234 PRO A O 1
ATOM 1857 N N . GLN A 1 235 ? -54.5 12.867 47.219 1 15.21 235 GLN A N 1
ATOM 1858 C CA . GLN A 1 235 ? -54.5 11.758 48.156 1 15.21 235 GLN A CA 1
ATOM 1859 C C . GLN A 1 235 ? -53.844 10.523 47.562 1 15.21 235 GLN A C 1
ATOM 1861 O O . GLN A 1 235 ? -53.562 10.477 46.344 1 15.21 235 GLN A O 1
ATOM 1866 N N . GLY A 1 236 ? -54.312 9.258 48 1 15.73 236 GLY A N 1
ATOM 1867 C CA . GLY A 1 236 ? -53.844 8.109 48.781 1 15.73 236 GLY A CA 1
ATOM 1868 C C . GLY A 1 236 ? -53.594 6.887 47.906 1 15.73 236 GLY A C 1
ATOM 1869 O O . GLY A 1 236 ? -52.531 6.254 48.031 1 15.73 236 GLY A O 1
ATOM 1870 N N . GLY A 1 237 ? -54.594 6.422 47.094 1 15.15 237 GLY A N 1
ATOM 1871 C CA . GLY A 1 237 ? -54.969 5.078 47.5 1 15.15 237 GLY A CA 1
ATOM 1872 C C . GLY A 1 237 ? -54.094 4 46.875 1 15.15 237 GLY A C 1
ATOM 1873 O O . GLY A 1 237 ? -53.281 4.289 46 1 15.15 237 GLY A O 1
ATOM 1874 N N . LEU A 1 238 ? -54.812 2.895 46.5 1 16.98 238 LEU A N 1
ATOM 1875 C CA . LEU A 1 238 ? -54.875 1.477 46.844 1 16.98 238 LEU A CA 1
ATOM 1876 C C . LEU A 1 238 ? -54.125 0.642 45.812 1 16.98 238 LEU A C 1
ATOM 1878 O O . LEU A 1 238 ? -54.156 0.93 44.594 1 16.98 238 LEU A O 1
ATOM 1882 N N . ARG A 1 239 ? -53.25 -0.227 46.344 1 18.02 239 ARG A N 1
ATOM 1883 C CA . ARG A 1 239 ? -52.094 -1.021 45.938 1 18.02 239 ARG A CA 1
ATOM 1884 C C . ARG A 1 239 ? -52.562 -2.268 45.156 1 18.02 239 ARG A C 1
ATOM 1886 O O . ARG A 1 239 ? -51.875 -3.293 45.188 1 18.02 239 ARG A O 1
ATOM 1893 N N . VAL A 1 240 ? -53.531 -2.113 44.219 1 15.66 240 VAL A N 1
ATOM 1894 C CA . VAL A 1 240 ? -54.156 -3.4 43.938 1 15.66 240 VAL A CA 1
ATOM 1895 C C . VAL A 1 240 ? -53.125 -4.328 43.281 1 15.66 240 VAL A C 1
ATOM 1897 O O . VAL A 1 240 ? -52.312 -3.885 42.469 1 15.66 240 VAL A O 1
ATOM 1900 N N . ALA A 1 241 ? -53.156 -5.695 43.75 1 18.84 241 ALA A N 1
ATOM 1901 C CA . ALA A 1 241 ? -52.312 -6.898 43.844 1 18.84 241 ALA A CA 1
ATOM 1902 C C . ALA A 1 241 ? -52.375 -7.703 42.531 1 18.84 241 ALA A C 1
ATOM 1904 O O . ALA A 1 241 ? -51.812 -8.805 42.469 1 18.84 241 ALA A O 1
ATOM 1905 N N . GLY A 1 242 ? -52.531 -7.117 41.219 1 15.73 242 GLY A N 1
ATOM 1906 C CA . GLY A 1 242 ? -53.031 -7.938 40.125 1 15.73 242 GLY A CA 1
ATOM 1907 C C . GLY A 1 242 ? -52.156 -9.133 39.812 1 15.73 242 GLY A C 1
ATOM 1908 O O . GLY A 1 242 ? -50.938 -9.117 40.094 1 15.73 242 GLY A O 1
ATOM 1909 N N . SER A 1 243 ? -52.844 -10.305 39.438 1 17.7 243 SER A N 1
ATOM 1910 C CA . SER A 1 243 ? -52.812 -11.75 39.219 1 17.7 243 SER A CA 1
ATOM 1911 C C . SER A 1 243 ? -51.812 -12.133 38.125 1 17.7 243 SER A C 1
ATOM 1913 O O . SER A 1 243 ? -51.406 -11.281 37.344 1 17.7 243 SER A O 1
ATOM 1915 N N . SER A 1 244 ? -51.594 -13.562 37.938 1 19.55 244 SER A N 1
ATOM 1916 C CA . SER A 1 244 ? -50.625 -14.633 37.719 1 19.55 244 SER A CA 1
ATOM 1917 C C . SER A 1 244 ? -50.406 -14.906 36.25 1 19.55 244 SER A C 1
ATOM 1919 O O . SER A 1 244 ? -49.906 -15.969 35.875 1 19.55 244 SER A O 1
ATOM 1921 N N . ARG A 1 245 ? -50.406 -13.992 35.25 1 17.25 245 ARG A N 1
ATOM 1922 C CA . ARG A 1 245 ? -50.562 -14.25 33.844 1 17.25 245 ARG A CA 1
ATOM 1923 C C . ARG A 1 245 ? -49.375 -15.078 33.312 1 17.25 245 ARG A C 1
ATOM 1925 O O . ARG A 1 245 ? -48.281 -14.57 33.125 1 17.25 245 ARG A O 1
ATOM 1932 N N . ARG A 1 246 ? -49.344 -16.422 33.688 1 19.39 246 ARG A N 1
ATOM 1933 C CA . ARG A 1 246 ? -48.125 -17.172 33.344 1 19.39 246 ARG A CA 1
ATOM 1934 C C . ARG A 1 246 ? -48.031 -17.375 31.828 1 19.39 246 ARG A C 1
ATOM 1936 O O . ARG A 1 246 ? -47.125 -18.047 31.344 1 19.39 246 ARG A O 1
ATOM 1943 N N . ARG A 1 247 ? -49.156 -17.016 31 1 19.52 247 ARG A N 1
ATOM 1944 C CA . ARG A 1 247 ? -49.281 -17.812 29.781 1 19.52 247 ARG A CA 1
ATOM 1945 C C . ARG A 1 247 ? -47.969 -17.797 28.969 1 19.52 247 ARG A C 1
ATOM 1947 O O . ARG A 1 247 ? -47.25 -16.781 28.969 1 19.52 247 ARG A O 1
ATOM 1954 N N . SER A 1 248 ? -47.531 -19 28.547 1 19.92 248 SER A N 1
ATOM 1955 C CA . SER A 1 248 ? -46.375 -19.609 27.891 1 19.92 248 SER A CA 1
ATOM 1956 C C . SER A 1 248 ? -46.188 -19.078 26.484 1 19.92 248 SER A C 1
ATOM 1958 O O . SER A 1 248 ? -47.062 -19.281 25.625 1 19.92 248 SER A O 1
ATOM 1960 N N . ARG A 1 249 ? -45.781 -17.781 26.297 1 19.94 249 ARG A N 1
ATOM 1961 C CA . ARG A 1 249 ? -45.719 -17.047 25.047 1 19.94 249 ARG A CA 1
ATOM 1962 C C . ARG A 1 249 ? -44.781 -17.734 24.062 1 19.94 249 ARG A C 1
ATOM 1964 O O . ARG A 1 249 ? -43.562 -17.781 24.281 1 19.94 249 ARG A O 1
ATOM 1971 N N . HIS A 1 250 ? -45.156 -18.953 23.625 1 20.62 250 HIS A N 1
ATOM 1972 C CA . HIS A 1 250 ? -44.344 -19.656 22.656 1 20.62 250 HIS A CA 1
ATOM 1973 C C . HIS A 1 250 ? -44.031 -18.766 21.453 1 20.62 250 HIS A C 1
ATOM 1975 O O . HIS A 1 250 ? -43.344 -19.188 20.531 1 20.62 250 HIS A O 1
ATOM 1981 N N . HIS A 1 251 ? -44.688 -17.594 21.266 1 20.23 251 HIS A N 1
ATOM 1982 C CA . HIS A 1 251 ? -44.875 -17.203 19.875 1 20.23 251 HIS A CA 1
ATOM 1983 C C . HIS A 1 251 ? -43.531 -17.109 19.141 1 20.23 251 HIS A C 1
ATOM 1985 O O . HIS A 1 251 ? -42.531 -16.734 19.734 1 20.23 251 HIS A O 1
ATOM 1991 N N . CYS A 1 252 ? -43.469 -17.828 17.938 1 21.69 252 CYS A N 1
ATOM 1992 C CA . CYS A 1 252 ? -42.594 -17.938 16.766 1 21.69 252 CYS A CA 1
ATOM 1993 C C . CYS A 1 252 ? -42.094 -16.562 16.312 1 21.69 252 CYS A C 1
ATOM 1995 O O . CYS A 1 252 ? -42.906 -15.742 15.844 1 21.69 252 CYS A O 1
ATOM 1997 N N . HIS A 1 253 ? -41.375 -15.859 17.109 1 20.08 253 HIS A N 1
ATOM 1998 C CA . HIS A 1 253 ? -41.062 -14.461 16.828 1 20.08 253 HIS A CA 1
ATOM 1999 C C . HIS A 1 253 ? -40.5 -14.305 15.422 1 20.08 253 HIS A C 1
ATOM 2001 O O . HIS A 1 253 ? -39.688 -15.125 14.977 1 20.08 253 HIS A O 1
ATOM 2007 N N . HIS A 1 254 ? -41.344 -13.891 14.398 1 22.11 254 HIS A N 1
ATOM 2008 C CA . HIS A 1 254 ? -41.125 -13.195 13.133 1 22.11 254 HIS A CA 1
ATOM 2009 C C . HIS A 1 254 ? -39.844 -12.391 13.156 1 22.11 254 HIS A C 1
ATOM 2011 O O . HIS A 1 254 ? -39.531 -11.727 14.148 1 22.11 254 HIS A O 1
ATOM 2017 N N . GLY A 1 255 ? -38.938 -12.906 12.32 1 22.58 255 GLY A N 1
ATOM 2018 C CA . GLY A 1 255 ? -37.562 -12.484 12.07 1 22.58 255 GLY A CA 1
ATOM 2019 C C . GLY A 1 255 ? -37.438 -10.977 11.891 1 22.58 255 GLY A C 1
ATOM 2020 O O . GLY A 1 255 ? -37.969 -10.406 10.945 1 22.58 255 GLY A O 1
ATOM 2021 N N . ARG A 1 256 ? -37.656 -10.203 12.93 1 22 256 ARG A N 1
ATOM 2022 C CA . ARG A 1 256 ? -37.688 -8.75 13.07 1 22 256 ARG A CA 1
ATOM 2023 C C . ARG A 1 256 ? -36.625 -8.086 12.211 1 22 256 ARG A C 1
ATOM 2025 O O . ARG A 1 256 ? -35.438 -8.359 12.383 1 22 256 ARG A O 1
ATOM 2032 N N . ARG A 1 257 ? -37.094 -7.742 11.008 1 24.84 257 ARG A N 1
ATOM 2033 C CA . ARG A 1 257 ? -36.531 -6.777 10.078 1 24.84 257 ARG A CA 1
ATOM 2034 C C . ARG A 1 257 ? -35.969 -5.562 10.812 1 24.84 257 ARG A C 1
ATOM 2036 O O . ARG A 1 257 ? -36.719 -4.68 11.227 1 24.84 257 ARG A O 1
ATOM 2043 N N . LEU A 1 258 ? -35.312 -5.84 11.883 1 25.2 258 LEU A N 1
ATOM 2044 C CA . LEU A 1 258 ? -35.062 -4.527 12.469 1 25.2 258 LEU A CA 1
ATOM 2045 C C . LEU A 1 258 ? -34.625 -3.533 11.398 1 25.2 258 LEU A C 1
ATOM 2047 O O . LEU A 1 258 ? -33.688 -3.805 10.641 1 25.2 258 LEU A O 1
ATOM 2051 N N . PRO A 1 259 ? -35.531 -2.736 10.945 1 25.86 259 PRO A N 1
ATOM 2052 C CA . PRO A 1 259 ? -35.375 -1.584 10.062 1 25.86 259 PRO A CA 1
ATOM 2053 C C . PRO A 1 259 ? -34.156 -0.731 10.438 1 25.86 259 PRO A C 1
ATOM 2055 O O . PRO A 1 259 ? -34.156 -0.077 11.477 1 25.86 259 PRO A O 1
ATOM 2058 N N . LEU A 1 260 ? -33.031 -1.36 10.578 1 30.78 260 LEU A N 1
ATOM 2059 C CA . LEU A 1 260 ? -31.969 -0.39 10.789 1 30.78 260 LEU A CA 1
ATOM 2060 C C . LEU A 1 260 ? -32.094 0.784 9.82 1 30.78 260 LEU A C 1
ATOM 2062 O O . LEU A 1 260 ? -32 0.609 8.609 1 30.78 260 LEU A O 1
ATOM 2066 N N . SER A 1 261 ? -33.062 1.695 10.156 1 27.48 261 SER A N 1
ATOM 2067 C CA . SER A 1 261 ? -33.375 2.9 9.391 1 27.48 261 SER A CA 1
ATOM 2068 C C . SER A 1 261 ? -32.094 3.553 8.859 1 27.48 261 SER A C 1
ATOM 2070 O O . SER A 1 261 ? -31.031 3.389 9.43 1 27.48 261 SER A O 1
ATOM 2072 N N . LEU A 1 262 ? -32.125 4.008 7.66 1 29.44 262 LEU A N 1
ATOM 2073 C CA . LEU A 1 262 ? -31.266 4.895 6.875 1 29.44 262 LEU A CA 1
ATOM 2074 C C . LEU A 1 262 ? -30.734 6.047 7.73 1 29.44 262 LEU A C 1
ATOM 2076 O O . LEU A 1 262 ? -29.672 6.59 7.461 1 29.44 262 LEU A O 1
ATOM 2080 N N . SER A 1 263 ? -31.562 6.559 8.789 1 28.94 263 SER A N 1
ATOM 2081 C CA . SER A 1 263 ? -31.281 7.625 9.742 1 28.94 263 SER A CA 1
ATOM 2082 C C . SER A 1 263 ? -30.141 7.238 10.672 1 28.94 263 SER A C 1
ATOM 2084 O O . SER A 1 263 ? -29.312 8.086 11.039 1 28.94 263 SER A O 1
ATOM 2086 N N . ARG A 1 264 ? -30.109 6.062 11.273 1 29.11 264 ARG A N 1
ATOM 2087 C CA . ARG A 1 264 ? -29.094 5.656 12.242 1 29.11 264 ARG A CA 1
ATOM 2088 C C . ARG A 1 264 ? -27.75 5.453 11.578 1 29.11 264 ARG A C 1
ATOM 2090 O O . ARG A 1 264 ? -26.703 5.672 12.195 1 29.11 264 ARG A O 1
ATOM 2097 N N . LEU A 1 265 ? -27.688 4.84 10.461 1 31.27 265 LEU A N 1
ATOM 2098 C CA . LEU A 1 265 ? -26.438 4.824 9.711 1 31.27 265 LEU A CA 1
ATOM 2099 C C . LEU A 1 265 ? -25.969 6.242 9.414 1 31.27 265 LEU A C 1
ATOM 2101 O O . LEU A 1 265 ? -24.766 6.488 9.305 1 31.27 265 LEU A O 1
ATOM 2105 N N . TYR A 1 266 ? -26.859 7.207 9.312 1 30.41 266 TYR A N 1
ATOM 2106 C CA . TYR A 1 266 ? -26.578 8.625 9.148 1 30.41 266 TYR A CA 1
ATOM 2107 C C . TYR A 1 266 ? -25.859 9.18 10.383 1 30.41 266 TYR A C 1
ATOM 2109 O O . TYR A 1 266 ? -24.922 9.961 10.258 1 30.41 266 TYR A O 1
ATOM 2117 N N . ARG A 1 267 ? -26.344 8.969 11.672 1 31.2 267 ARG A N 1
ATOM 2118 C CA . ARG A 1 267 ? -25.859 9.422 12.969 1 31.2 267 ARG A CA 1
ATOM 2119 C C . ARG A 1 267 ? -24.562 8.711 13.352 1 31.2 267 ARG A C 1
ATOM 2121 O O . ARG A 1 267 ? -23.953 9.023 14.383 1 31.2 267 ARG A O 1
ATOM 2128 N N . ILE A 1 268 ? -24.359 7.434 13.172 1 30.27 268 ILE A N 1
ATOM 2129 C CA . ILE A 1 268 ? -23.062 6.906 13.555 1 30.27 268 ILE A CA 1
ATOM 2130 C C . ILE A 1 268 ? -21.953 7.707 12.859 1 30.27 268 ILE A C 1
ATOM 2132 O O . ILE A 1 268 ? -20.859 7.875 13.414 1 30.27 268 ILE A O 1
ATOM 2136 N N . LEU A 1 269 ? -22 8.242 11.734 1 34.16 269 LEU A N 1
ATOM 2137 C CA . LEU A 1 269 ? -21.156 9.234 11.07 1 34.16 269 LEU A CA 1
ATOM 2138 C C . LEU A 1 269 ? -21.078 10.516 11.898 1 34.16 269 LEU A C 1
ATOM 2140 O O . LEU A 1 269 ? -20.328 11.43 11.555 1 34.16 269 LEU A O 1
ATOM 2144 N N . GLU A 1 270 ? -21.719 10.836 12.844 1 31.83 270 GLU A N 1
ATOM 2145 C CA . GLU A 1 270 ? -21.625 11.727 14 1 31.83 270 GLU A CA 1
ATOM 2146 C C . GLU A 1 270 ? -20.594 11.234 15 1 31.83 270 GLU A C 1
ATOM 2148 O O . GLU A 1 270 ? -19.984 12.039 15.727 1 31.83 270 GLU A O 1
ATOM 2153 N N . TYR A 1 271 ? -20.688 9.969 15.523 1 30.19 271 TYR A N 1
ATOM 2154 C CA . TYR A 1 271 ? -19.875 9.5 16.641 1 30.19 271 TYR A CA 1
ATOM 2155 C C . TYR A 1 271 ? -18.391 9.602 16.312 1 30.19 271 TYR A C 1
ATOM 2157 O O . TYR A 1 271 ? -17.547 9.219 17.125 1 30.19 271 TYR A O 1
ATOM 2165 N N . PHE A 1 272 ? -17.938 9.281 15.117 1 32.03 272 PHE A N 1
ATOM 2166 C CA . PHE A 1 272 ? -16.516 9.57 14.969 1 32.03 272 PHE A CA 1
ATOM 2167 C C . PHE A 1 272 ? -16.156 10.891 15.641 1 32.03 272 PHE A C 1
ATOM 2169 O O . PHE A 1 272 ? -15.602 11.781 15 1 32.03 272 PHE A O 1
ATOM 2176 N N . TRP A 1 273 ? -16.828 11.383 16.547 1 29.81 273 TRP A N 1
ATOM 2177 C CA . TRP A 1 273 ? -16.438 12.508 17.375 1 29.81 273 TRP A CA 1
ATOM 2178 C C . TRP A 1 273 ? -15.062 12.266 18 1 29.81 273 TRP A C 1
ATOM 2180 O O . TRP A 1 273 ? -14.242 13.18 18.094 1 29.81 273 TRP A O 1
ATOM 2190 N N . PHE A 1 274 ? -14.961 11.227 18.844 1 29.31 274 PHE A N 1
ATOM 2191 C CA . PHE A 1 274 ? -13.719 11.219 19.609 1 29.31 274 PHE A CA 1
ATOM 2192 C C . PHE A 1 274 ? -12.531 10.914 18.703 1 29.31 274 PHE A C 1
ATOM 2194 O O . PHE A 1 274 ? -11.398 11.297 19.016 1 29.31 274 PHE A O 1
ATOM 2201 N N . LEU A 1 275 ? -12.414 9.609 18.047 1 29.38 275 LEU A N 1
ATOM 2202 C CA . LEU A 1 275 ? -11.383 9.633 17.016 1 29.38 275 LEU A CA 1
ATOM 2203 C C . LEU A 1 275 ? -11.758 10.586 15.891 1 29.38 275 LEU A C 1
ATOM 2205 O O . LEU A 1 275 ? -12.938 10.727 15.562 1 29.38 275 LEU A O 1
ATOM 2209 N N . SER A 1 276 ? -11.125 11.656 15.43 1 28.91 276 SER A N 1
ATOM 2210 C CA . SER A 1 276 ? -11.086 12.617 14.328 1 28.91 276 SER A CA 1
ATOM 2211 C C . SER A 1 276 ? -11.438 11.961 13 1 28.91 276 SER A C 1
ATOM 2213 O O . SER A 1 276 ? -11.102 12.477 11.938 1 28.91 276 SER A O 1
ATOM 2215 N N . LEU A 1 277 ? -11.609 10.781 12.75 1 30.53 277 LEU A N 1
ATOM 2216 C CA . LEU A 1 277 ? -11.852 10.086 11.484 1 30.53 277 LEU A CA 1
ATOM 2217 C C . LEU A 1 277 ? -13.289 10.273 11.023 1 30.53 277 LEU A C 1
ATOM 2219 O O . LEU A 1 277 ? -14.227 9.961 11.758 1 30.53 277 LEU A O 1
ATOM 2223 N N . GLU A 1 278 ? -13.727 11.461 10.477 1 32 278 GLU A N 1
ATOM 2224 C CA . GLU A 1 278 ? -15.008 11.695 9.82 1 32 278 GLU A CA 1
ATOM 2225 C C . GLU A 1 278 ? -15.18 10.797 8.602 1 32 278 GLU A C 1
ATOM 2227 O O . GLU A 1 278 ? -14.289 10.703 7.762 1 32 278 GLU A O 1
ATOM 2232 N N . LEU A 1 279 ? -15.766 9.711 8.664 1 36.12 279 LEU A N 1
ATOM 2233 C CA . LEU A 1 279 ? -16.266 9.039 7.465 1 36.12 279 LEU A CA 1
ATOM 2234 C C . LEU A 1 279 ? -17.266 9.914 6.727 1 36.12 279 LEU A C 1
ATOM 2236 O O . LEU A 1 279 ? -18.203 10.438 7.336 1 36.12 279 LEU A O 1
ATOM 2240 N N . CYS A 1 280 ? -16.984 10.727 5.676 1 35.44 280 CYS A N 1
ATOM 2241 C CA . CYS A 1 280 ? -17.797 11.453 4.699 1 35.44 280 CYS A CA 1
ATOM 2242 C C . CYS A 1 280 ? -18.281 10.523 3.592 1 35.44 280 CYS A C 1
ATOM 2244 O O . CYS A 1 280 ? -17.469 9.906 2.9 1 35.44 280 CYS A O 1
ATOM 2246 N N . VAL A 1 281 ? -19.453 9.883 3.781 1 35.22 281 VAL A N 1
ATOM 2247 C CA . VAL A 1 281 ? -20.109 9.266 2.631 1 35.22 281 VAL A CA 1
ATOM 2248 C C . VAL A 1 281 ? -20.828 10.328 1.811 1 35.22 281 VAL A C 1
ATOM 2250 O O . VAL A 1 281 ? -21.625 11.102 2.35 1 35.22 281 VAL A O 1
ATOM 2253 N N . VAL A 1 282 ? -20.453 10.703 0.608 1 31.75 282 VAL A N 1
ATOM 2254 C CA . VAL A 1 282 ? -21.062 11.586 -0.373 1 31.75 282 VAL A CA 1
ATOM 2255 C C . VAL A 1 282 ? -22.141 10.828 -1.151 1 31.75 282 VAL A C 1
ATOM 2257 O O . VAL A 1 282 ? -21.828 9.859 -1.859 1 31.75 282 VAL A O 1
ATOM 2260 N N . 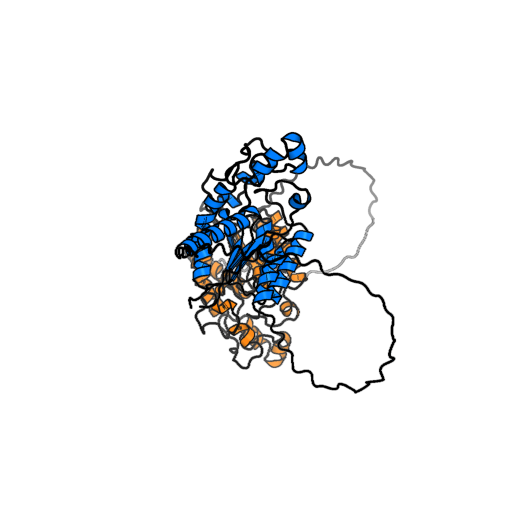GLU A 1 283 ? -23.391 10.742 -0.625 1 29.78 283 GLU A N 1
ATOM 2261 C CA . GLU A 1 283 ? -24.5 10.211 -1.406 1 29.78 283 GLU A CA 1
ATOM 2262 C C . GLU A 1 283 ? -24.938 11.195 -2.49 1 29.78 283 GLU A C 1
ATOM 2264 O O . GLU A 1 283 ? -25.031 12.398 -2.238 1 29.78 283 GLU A O 1
ATOM 2269 N N . ASN A 1 284 ? -24.656 10.867 -3.82 1 27.8 284 ASN A N 1
ATOM 2270 C CA . ASN A 1 284 ? -25.328 11.555 -4.918 1 27.8 284 ASN A CA 1
ATOM 2271 C C . ASN A 1 284 ? -26.844 11.438 -4.812 1 27.8 284 ASN A C 1
ATOM 2273 O O . ASN A 1 284 ? -27.375 10.336 -4.742 1 27.8 284 ASN A O 1
ATOM 2277 N N . ALA A 1 285 ? -27.625 12.469 -4.27 1 26.64 285 ALA A N 1
ATOM 2278 C CA . ALA A 1 285 ? -29.062 12.656 -4.371 1 26.64 285 ALA A CA 1
ATOM 2279 C C . ALA A 1 285 ? -29.516 12.664 -5.828 1 26.64 285 ALA A C 1
ATOM 2281 O O . ALA A 1 285 ? -29.016 13.453 -6.633 1 26.64 285 ALA A O 1
ATOM 2282 N N . SER A 1 286 ? -29.906 11.578 -6.547 1 23.55 286 SER A N 1
ATOM 2283 C CA . SER A 1 286 ? -30.875 11.734 -7.621 1 23.55 286 SER A CA 1
ATOM 2284 C C . SER A 1 286 ? -32.062 12.602 -7.176 1 23.55 286 SER A C 1
ATOM 2286 O O . SER A 1 286 ? -32.531 12.492 -6.039 1 23.55 286 SER A O 1
ATOM 2288 N N . SER A 1 287 ? -32.281 13.836 -7.871 1 22.33 287 SER A N 1
ATOM 2289 C CA . SER A 1 287 ? -33.5 14.641 -7.996 1 22.33 287 SER A CA 1
ATOM 2290 C C . SER A 1 287 ? -34.75 13.766 -8.039 1 22.33 287 SER A C 1
ATOM 2292 O O . SER A 1 287 ? -34.844 12.852 -8.859 1 22.33 287 SER A O 1
ATOM 2294 N N . ARG A 1 288 ? -35.531 13.828 -7.012 1 20.75 288 ARG A N 1
ATOM 2295 C CA . ARG A 1 288 ? -36.938 13.938 -7.41 1 20.75 288 ARG A CA 1
ATOM 2296 C C . ARG A 1 288 ? -37.219 15.289 -8.047 1 20.75 288 ARG A C 1
ATOM 2298 O O . ARG A 1 288 ? -36.719 16.312 -7.586 1 20.75 288 ARG A O 1
ATOM 2305 N N . MET B 1 1 ? 27 5.164 -14.273 1 34.56 1 MET B N 1
ATOM 2306 C CA . MET B 1 1 ? 25.562 4.941 -14.406 1 34.56 1 MET B CA 1
ATOM 2307 C C . MET B 1 1 ? 24.969 4.352 -13.133 1 34.56 1 MET B C 1
ATOM 2309 O O . MET B 1 1 ? 25.609 3.518 -12.484 1 34.56 1 MET B O 1
ATOM 2313 N N . ALA B 1 2 ? 24.359 5.121 -12.438 1 44.78 2 ALA B N 1
ATOM 2314 C CA . ALA B 1 2 ? 23.953 4.699 -11.102 1 44.78 2 ALA B CA 1
ATOM 2315 C C . ALA B 1 2 ? 23.359 3.293 -11.125 1 44.78 2 ALA B C 1
ATOM 2317 O O . ALA B 1 2 ? 22.688 2.918 -12.078 1 44.78 2 ALA B O 1
ATOM 2318 N N . THR B 1 3 ? 24.078 2.258 -10.508 1 55.03 3 THR B N 1
ATOM 2319 C CA . THR B 1 3 ? 23.688 0.854 -10.438 1 55.03 3 THR B CA 1
ATOM 2320 C C . THR B 1 3 ? 22.281 0.711 -9.898 1 55.03 3 THR B C 1
ATOM 2322 O O . THR B 1 3 ? 21.891 1.414 -8.961 1 55.03 3 THR B O 1
ATOM 2325 N N . ARG B 1 4 ? 21.281 0.267 -10.789 1 73.69 4 ARG B N 1
ATOM 2326 C CA . ARG B 1 4 ? 19.922 -0.041 -10.375 1 73.69 4 ARG B CA 1
ATOM 2327 C C . AR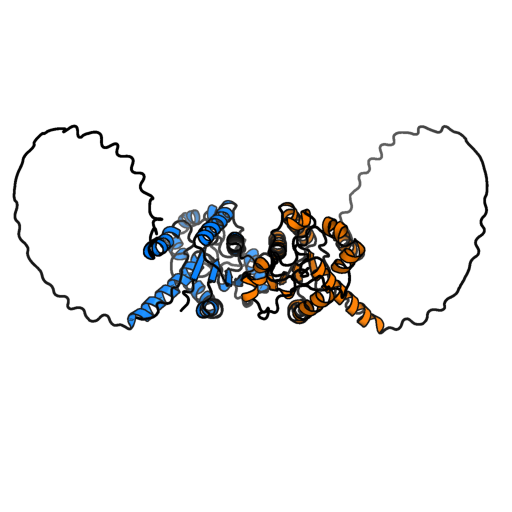G B 1 4 ? 19.828 -1.432 -9.758 1 73.69 4 ARG B C 1
ATOM 2329 O O . ARG B 1 4 ? 20.578 -2.334 -10.141 1 73.69 4 ARG B O 1
ATOM 2336 N N . THR B 1 5 ? 19.031 -1.466 -8.656 1 79.62 5 THR B N 1
ATOM 2337 C CA . THR B 1 5 ? 18.844 -2.721 -7.938 1 79.62 5 THR B CA 1
ATOM 2338 C C . THR B 1 5 ? 17.438 -3.258 -8.133 1 79.62 5 THR B C 1
ATOM 2340 O O . THR B 1 5 ? 16.453 -2.5 -8.062 1 79.62 5 THR B O 1
ATOM 2343 N N . LEU B 1 6 ? 17.344 -4.492 -8.562 1 86.31 6 LEU B N 1
ATOM 2344 C CA . LEU B 1 6 ? 16.078 -5.234 -8.602 1 86.31 6 LEU B CA 1
ATOM 2345 C C . LEU B 1 6 ? 16.062 -6.312 -7.523 1 86.31 6 LEU B C 1
ATOM 2347 O O . LEU B 1 6 ? 16.922 -7.191 -7.496 1 86.31 6 LEU B O 1
ATOM 2351 N N . VAL B 1 7 ? 15.133 -6.188 -6.633 1 88.62 7 VAL B N 1
ATOM 2352 C CA . VAL B 1 7 ? 14.945 -7.199 -5.598 1 88.62 7 VAL B CA 1
ATOM 2353 C C . VAL B 1 7 ? 13.688 -8.008 -5.887 1 88.62 7 VAL B C 1
ATOM 2355 O O . VAL B 1 7 ? 12.586 -7.449 -5.93 1 88.62 7 VAL B O 1
ATOM 2358 N N . LEU B 1 8 ? 13.859 -9.273 -6.18 1 89.69 8 LEU B N 1
ATOM 2359 C CA . LEU B 1 8 ? 12.75 -10.203 -6.367 1 89.69 8 LEU B CA 1
ATOM 2360 C C . LEU B 1 8 ? 12.531 -11.055 -5.117 1 89.69 8 LEU B C 1
ATOM 2362 O O . LEU B 1 8 ? 13.461 -11.711 -4.641 1 89.69 8 LEU B O 1
ATOM 2366 N N . VAL B 1 9 ? 11.281 -11 -4.625 1 89.69 9 VAL B N 1
ATOM 2367 C CA . VAL B 1 9 ? 11 -11.734 -3.393 1 89.69 9 VAL B CA 1
ATOM 2368 C C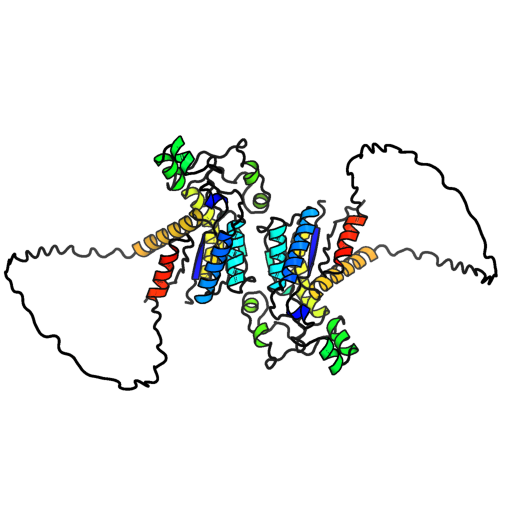 . VAL B 1 9 ? 9.766 -12.609 -3.586 1 89.69 9 VAL B C 1
ATOM 2370 O O . VAL B 1 9 ? 8.766 -12.172 -4.152 1 89.69 9 VAL B O 1
ATOM 2373 N N . ARG B 1 10 ? 9.938 -13.859 -3.211 1 90 10 ARG B N 1
ATOM 2374 C CA . ARG B 1 10 ? 8.758 -14.695 -3.035 1 90 10 ARG B CA 1
ATOM 2375 C C . ARG B 1 10 ? 8.055 -14.383 -1.72 1 90 10 ARG B C 1
ATOM 2377 O O . ARG B 1 10 ? 8.711 -14.172 -0.695 1 90 10 ARG B O 1
ATOM 2384 N N . HIS B 1 11 ? 6.781 -14.383 -1.8 1 92.38 11 HIS B N 1
ATOM 2385 C CA . HIS B 1 11 ? 6.035 -14.07 -0.587 1 92.38 11 HIS B CA 1
ATOM 2386 C C . HIS B 1 11 ? 6.41 -15.016 0.55 1 92.38 11 HIS B C 1
ATOM 2388 O O . HIS B 1 11 ? 6.898 -16.125 0.308 1 92.38 11 HIS B O 1
ATOM 2394 N N . GLY B 1 12 ? 6.191 -14.555 1.791 1 88.31 12 GLY B N 1
ATOM 2395 C CA . GLY B 1 12 ? 6.391 -15.422 2.943 1 88.31 12 GLY B CA 1
ATOM 2396 C C . GLY B 1 12 ? 5.438 -16.594 2.977 1 88.31 12 GLY B C 1
ATOM 2397 O O . GLY B 1 12 ? 4.512 -16.672 2.166 1 88.31 12 GLY B O 1
ATOM 2398 N N . GLU B 1 13 ? 5.652 -17.406 3.953 1 89 13 GLU B N 1
ATOM 2399 C CA . GLU B 1 13 ? 4.879 -18.641 4.07 1 89 13 GLU B CA 1
ATOM 2400 C C . GLU B 1 13 ? 3.398 -18.344 4.285 1 89 13 GLU B C 1
ATOM 2402 O O . GLU B 1 13 ? 3.045 -17.469 5.082 1 89 13 GLU B O 1
ATOM 2407 N N . GLY B 1 14 ? 2.611 -19 3.504 1 87.88 14 GLY B N 1
ATOM 2408 C CA . GLY B 1 14 ? 1.171 -18.984 3.705 1 87.88 14 GLY B CA 1
ATOM 2409 C C . GLY B 1 14 ? 0.66 -20.219 4.422 1 87.88 14 GLY B C 1
ATOM 2410 O O . GLY B 1 14 ? 1.391 -21.203 4.578 1 87.88 14 GLY B O 1
ATOM 2411 N N . SER B 1 15 ? -0.541 -20.219 4.82 1 83.62 15 SER B N 1
ATOM 2412 C CA . SER B 1 15 ? -1.103 -21.359 5.555 1 83.62 15 SER B CA 1
ATOM 2413 C C . SER B 1 15 ? -1.133 -22.609 4.691 1 83.62 15 SER B C 1
ATOM 2415 O O . SER B 1 15 ? -0.78 -23.703 5.156 1 83.62 15 SER B O 1
ATOM 2417 N N . TRP B 1 16 ? -1.561 -22.516 3.42 1 86.12 16 TRP B N 1
ATOM 2418 C CA . TRP B 1 16 ? -1.664 -23.672 2.549 1 86.12 16 TRP B CA 1
ATOM 2419 C C . TRP B 1 16 ? -0.283 -24.156 2.119 1 86.12 16 TRP B C 1
ATOM 2421 O O . TRP B 1 16 ? -0.108 -25.328 1.769 1 86.12 16 TRP B O 1
ATOM 2431 N N . THR B 1 17 ? 0.629 -23.172 2.096 1 77.31 17 THR B N 1
ATOM 2432 C CA . THR B 1 17 ? 1.999 -23.578 1.791 1 77.31 17 THR B CA 1
ATOM 2433 C C . THR B 1 17 ? 2.523 -24.547 2.838 1 77.31 17 THR B C 1
ATOM 2435 O O . THR B 1 17 ? 3.154 -25.562 2.496 1 77.31 17 THR B O 1
ATOM 2438 N N . ARG B 1 18 ? 2.148 -24.312 4.008 1 79.19 18 ARG B N 1
ATOM 2439 C CA . ARG B 1 18 ? 2.541 -25.172 5.121 1 79.19 18 ARG B CA 1
ATOM 2440 C C . ARG B 1 18 ? 1.897 -26.547 5.008 1 79.19 18 ARG B C 1
ATOM 2442 O O . ARG B 1 18 ? 2.508 -27.562 5.367 1 79.19 18 ARG B O 1
ATOM 2449 N N . GLU B 1 19 ? 0.772 -26.594 4.445 1 85.62 19 GLU B N 1
ATOM 2450 C CA . GLU B 1 19 ? 0.023 -27.828 4.301 1 85.62 19 GLU B CA 1
ATOM 2451 C C . GLU B 1 19 ? 0.369 -28.531 2.992 1 85.62 19 GLU B C 1
ATOM 2453 O O . GLU B 1 19 ? -0.207 -29.578 2.67 1 85.62 19 GLU B O 1
ATOM 2458 N N . ASN B 1 20 ? 1.219 -28.031 2.16 1 88.69 20 ASN B N 1
ATOM 2459 C CA . ASN B 1 20 ? 1.678 -28.594 0.894 1 88.69 20 ASN B CA 1
ATOM 2460 C C . ASN B 1 20 ? 0.541 -28.688 -0.12 1 88.69 20 ASN B C 1
ATOM 2462 O O . ASN B 1 20 ? 0.411 -29.688 -0.817 1 88.69 20 ASN B O 1
ATOM 2466 N N . ARG B 1 21 ? -0.313 -27.672 -0.082 1 92.75 21 ARG B N 1
ATOM 2467 C CA . ARG B 1 21 ? -1.446 -27.609 -1 1 92.75 21 ARG B CA 1
ATOM 2468 C C . ARG B 1 21 ? -1.178 -26.625 -2.139 1 92.75 21 ARG B C 1
ATOM 2470 O O . ARG B 1 21 ? -0.414 -25.672 -1.976 1 92.75 21 ARG B O 1
ATOM 2477 N N . PHE B 1 22 ? -1.812 -26.984 -3.234 1 94.25 22 PHE B N 1
ATOM 2478 C CA . PHE B 1 22 ? -1.787 -26.016 -4.328 1 94.25 22 PHE B CA 1
ATOM 2479 C C . PHE B 1 22 ? -2.643 -24.797 -3.994 1 94.25 22 PHE B C 1
ATOM 2481 O O . PHE B 1 22 ? -3.873 -24.891 -3.967 1 94.25 22 PHE B O 1
ATOM 2488 N N . CYS B 1 23 ? -1.988 -23.703 -3.779 1 92.38 23 CYS B N 1
ATOM 2489 C CA . CYS B 1 23 ? -2.701 -22.484 -3.404 1 92.38 23 CYS B CA 1
ATOM 2490 C C . CYS B 1 23 ? -3.191 -21.734 -4.637 1 92.38 23 CYS B C 1
ATOM 2492 O O . CYS B 1 23 ? -4.34 -21.281 -4.684 1 92.38 23 CYS B O 1
ATOM 2494 N N . SER B 1 24 ? -2.273 -21.594 -5.672 1 95.06 24 SER B N 1
ATOM 2495 C CA . SER B 1 24 ? -2.664 -20.953 -6.926 1 95.06 24 SER B CA 1
ATOM 2496 C C . SER B 1 24 ? -3.23 -19.562 -6.684 1 95.06 24 SER B C 1
ATOM 2498 O O . SER B 1 24 ? -2.594 -18.734 -6.031 1 95.06 24 SER B O 1
ATOM 2500 N N . TRP B 1 25 ? -4.422 -19.219 -7.188 1 96.62 25 TRP B N 1
ATOM 2501 C CA . TRP B 1 25 ? -4.977 -17.859 -7.117 1 96.62 25 TRP B CA 1
ATOM 2502 C C . TRP B 1 25 ? -5.922 -17.734 -5.926 1 96.62 25 TRP B C 1
ATOM 2504 O O . TRP B 1 25 ? -6.551 -16.688 -5.742 1 96.62 25 TRP B O 1
ATOM 2514 N N . VAL B 1 26 ? -6.02 -18.828 -5.07 1 96.38 26 VAL B N 1
ATOM 2515 C CA . VAL B 1 26 ? -6.742 -18.672 -3.812 1 96.38 26 VAL B CA 1
ATOM 2516 C C . VAL B 1 26 ? -6.02 -17.656 -2.926 1 96.38 26 VAL B C 1
ATOM 2518 O O . VAL B 1 26 ? -4.797 -17.719 -2.773 1 96.38 26 VAL B O 1
ATOM 2521 N N . ASP B 1 27 ? -6.797 -16.734 -2.365 1 95.56 27 ASP B N 1
ATOM 2522 C CA . ASP B 1 27 ? -6.172 -15.648 -1.612 1 95.56 27 ASP B CA 1
ATOM 2523 C C . ASP B 1 27 ? -5.93 -16.062 -0.161 1 95.56 27 ASP B C 1
ATOM 2525 O O . ASP B 1 27 ? -6.547 -15.508 0.755 1 95.56 27 ASP B O 1
ATOM 2529 N N . GLN B 1 28 ? -4.941 -16.812 0.011 1 93.12 28 GLN B N 1
ATOM 2530 C CA . GLN B 1 28 ? -4.555 -17.25 1.349 1 93.12 28 GLN B CA 1
ATOM 2531 C C . GLN B 1 28 ? -3.645 -16.219 2.02 1 93.12 28 GLN B C 1
ATOM 2533 O O . GLN B 1 28 ? -2.729 -15.688 1.388 1 93.12 28 GLN B O 1
ATOM 2538 N N . PRO B 1 29 ? -3.906 -15.961 3.27 1 94.38 29 PRO B N 1
ATOM 2539 C CA . PRO B 1 29 ? -3.051 -15.016 3.988 1 94.38 29 PRO B CA 1
ATOM 2540 C C . PRO B 1 29 ? -1.7 -15.617 4.371 1 94.38 29 PRO B C 1
ATOM 2542 O O . PRO B 1 29 ? -1.527 -16.844 4.324 1 94.38 29 PRO B O 1
ATOM 2545 N N . LEU B 1 30 ? -0.792 -14.711 4.727 1 94.25 30 LEU B N 1
ATOM 2546 C CA . LEU B 1 30 ? 0.455 -15.148 5.344 1 94.25 30 LEU B CA 1
ATOM 2547 C C . LEU B 1 30 ? 0.192 -15.805 6.691 1 94.25 30 LEU B C 1
ATOM 2549 O O . LEU B 1 30 ? -0.713 -15.398 7.422 1 94.25 30 LEU B O 1
ATOM 2553 N N . SER B 1 31 ? 0.972 -16.859 6.977 1 93.38 31 SER B N 1
ATOM 2554 C CA . SER B 1 31 ?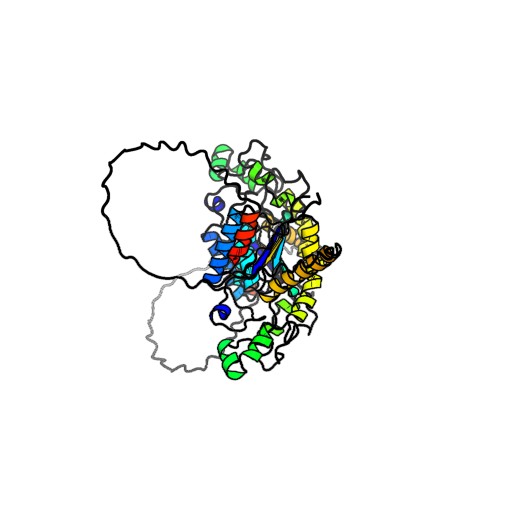 1.027 -17.359 8.352 1 93.38 31 SER B CA 1
ATOM 2555 C C . SER B 1 31 ? 1.851 -16.438 9.242 1 93.38 31 SER B C 1
ATOM 2557 O O . SER B 1 31 ? 2.484 -15.492 8.75 1 93.38 31 SER B O 1
ATOM 2559 N N . ALA B 1 32 ? 1.797 -16.672 10.547 1 93.56 32 ALA B N 1
ATOM 2560 C CA . ALA B 1 32 ? 2.641 -15.914 11.461 1 93.56 32 ALA B CA 1
ATOM 2561 C C . ALA B 1 32 ? 4.117 -16.062 11.094 1 93.56 32 ALA B C 1
ATOM 2563 O O . ALA B 1 32 ? 4.871 -15.086 11.148 1 93.56 32 ALA B O 1
ATOM 2564 N N . ASP B 1 33 ? 4.473 -17.219 10.742 1 89.75 33 ASP B N 1
ATOM 2565 C CA . ASP B 1 33 ? 5.848 -17.469 10.312 1 89.75 33 ASP B CA 1
ATOM 2566 C C . ASP B 1 33 ? 6.156 -16.719 9.016 1 89.75 33 ASP B C 1
ATOM 2568 O O . ASP B 1 33 ? 7.262 -16.219 8.828 1 89.75 33 ASP B O 1
ATOM 2572 N N . GLY B 1 34 ? 5.184 -16.672 8.109 1 90.19 34 GLY B N 1
ATOM 2573 C CA . GLY B 1 34 ? 5.352 -15.93 6.867 1 90.19 34 GLY B CA 1
ATOM 2574 C C . GLY B 1 34 ? 5.586 -14.445 7.078 1 90.19 34 GLY B C 1
ATOM 2575 O O . GLY B 1 34 ? 6.41 -13.844 6.391 1 90.19 34 GLY B O 1
ATOM 2576 N N . GLU B 1 35 ? 4.902 -13.93 8.055 1 93.38 35 GLU B N 1
ATOM 2577 C CA . GLU B 1 35 ? 5.117 -12.523 8.383 1 93.38 35 GLU B CA 1
ATOM 2578 C C . GLU B 1 35 ? 6.5 -12.297 8.992 1 93.38 35 GLU B C 1
ATOM 2580 O O . GLU B 1 35 ? 7.172 -11.312 8.68 1 93.38 35 GLU B O 1
ATOM 2585 N N . ALA B 1 36 ? 6.887 -13.219 9.82 1 90.12 36 ALA B N 1
ATOM 2586 C CA . ALA B 1 36 ? 8.211 -13.133 10.43 1 90.12 36 ALA B CA 1
ATOM 2587 C C . ALA B 1 36 ? 9.305 -13.211 9.375 1 90.12 36 ALA B C 1
ATOM 2589 O O . ALA B 1 36 ? 10.328 -12.523 9.469 1 90.12 36 ALA B O 1
ATOM 2590 N N . GLU B 1 37 ? 9.102 -14.039 8.383 1 85.88 37 GLU B N 1
ATOM 2591 C CA . GLU B 1 37 ? 10.039 -14.156 7.273 1 85.88 37 GLU B CA 1
ATOM 2592 C C . GLU B 1 37 ? 10.164 -12.836 6.52 1 85.88 37 GLU B C 1
ATOM 2594 O O . GLU B 1 37 ? 11.273 -12.398 6.211 1 85.88 37 GLU B O 1
ATOM 2599 N N . ALA B 1 38 ? 9.023 -12.211 6.254 1 89.81 38 ALA B N 1
ATOM 2600 C CA . ALA B 1 38 ? 9.031 -10.93 5.551 1 89.81 38 ALA B CA 1
ATOM 2601 C C . ALA B 1 38 ? 9.766 -9.867 6.363 1 89.81 38 ALA B C 1
ATOM 2603 O O . ALA B 1 38 ? 10.531 -9.078 5.809 1 89.81 38 ALA B O 1
ATOM 2604 N N . ARG B 1 39 ? 9.578 -9.898 7.641 1 90.12 39 ARG B N 1
ATOM 2605 C CA . ARG B 1 39 ? 10.234 -8.938 8.516 1 90.12 39 ARG B CA 1
ATOM 2606 C C . ARG B 1 39 ? 11.734 -9.188 8.578 1 90.12 39 ARG B C 1
ATOM 2608 O O . ARG B 1 39 ? 12.523 -8.242 8.633 1 90.12 39 ARG B O 1
ATOM 2615 N N . ARG B 1 40 ? 12.086 -10.445 8.594 1 86.31 40 ARG B N 1
ATOM 2616 C CA . ARG B 1 40 ? 13.508 -10.789 8.555 1 86.31 40 ARG B CA 1
ATOM 2617 C C . ARG B 1 40 ? 14.148 -10.297 7.262 1 86.31 40 ARG B C 1
ATOM 2619 O O . ARG B 1 40 ? 15.25 -9.734 7.281 1 86.31 40 ARG B O 1
ATOM 2626 N N . CYS B 1 41 ? 13.422 -10.5 6.18 1 85 41 CYS B N 1
ATOM 2627 C CA . CYS B 1 41 ? 13.891 -10.008 4.891 1 85 41 CYS B CA 1
ATOM 2628 C C . CYS B 1 41 ? 14.094 -8.5 4.93 1 85 41 CYS B C 1
ATOM 2630 O O . CYS B 1 41 ? 15.109 -7.988 4.441 1 85 41 CYS B O 1
ATOM 2632 N N . SER B 1 42 ? 13.195 -7.832 5.535 1 89.62 42 SER B N 1
ATOM 2633 C CA . SER B 1 42 ? 13.266 -6.375 5.637 1 89.62 42 SER B CA 1
ATOM 2634 C C . SER B 1 42 ? 14.508 -5.938 6.406 1 89.62 42 SER B C 1
ATOM 2636 O O . SER B 1 42 ? 15.172 -4.969 6.027 1 89.62 42 SER B O 1
ATOM 2638 N N . ARG B 1 43 ? 14.82 -6.633 7.441 1 85.5 43 ARG B N 1
ATOM 2639 C CA . ARG B 1 43 ? 15.992 -6.301 8.25 1 85.5 43 ARG B CA 1
ATOM 2640 C C . ARG B 1 43 ? 17.266 -6.492 7.449 1 85.5 43 ARG B C 1
ATOM 2642 O O . ARG B 1 43 ? 18.188 -5.672 7.527 1 85.5 43 ARG B O 1
ATOM 2649 N N . LEU B 1 44 ? 17.312 -7.531 6.691 1 81 44 LEU B N 1
ATOM 2650 C CA . LEU B 1 44 ? 18.484 -7.805 5.859 1 81 44 LEU B CA 1
ATOM 2651 C C . LEU B 1 44 ? 18.656 -6.723 4.797 1 81 44 LEU B C 1
ATOM 2653 O O . LEU B 1 44 ? 19.766 -6.254 4.559 1 81 44 LEU B O 1
ATOM 2657 N N . LEU B 1 45 ? 17.547 -6.32 4.234 1 84.19 45 LEU B N 1
ATOM 2658 C CA . LEU B 1 45 ? 17.578 -5.301 3.195 1 84.19 45 LEU B CA 1
ATOM 2659 C C . LEU B 1 45 ? 17.969 -3.945 3.777 1 84.19 45 LEU B C 1
ATOM 2661 O O . LEU B 1 45 ? 18.734 -3.195 3.156 1 84.19 45 LEU B O 1
ATOM 2665 N N . ALA B 1 46 ? 17.469 -3.701 4.914 1 86.31 46 ALA B N 1
ATOM 2666 C CA . ALA B 1 46 ? 17.828 -2.463 5.598 1 86.31 46 ALA B CA 1
ATOM 2667 C C . ALA B 1 46 ? 19.312 -2.426 5.918 1 86.31 46 ALA B C 1
ATOM 2669 O O . ALA B 1 46 ? 19.969 -1.398 5.734 1 86.31 46 ALA B O 1
ATOM 2670 N N . ALA B 1 47 ? 19.844 -3.543 6.395 1 82.19 47 ALA B N 1
ATOM 2671 C CA . ALA B 1 47 ? 21.266 -3.645 6.734 1 82.19 47 ALA B CA 1
ATOM 2672 C C . ALA B 1 47 ? 22.141 -3.473 5.496 1 82.19 47 ALA B C 1
ATOM 2674 O O . ALA B 1 47 ? 23.25 -2.93 5.582 1 82.19 47 ALA B O 1
ATOM 2675 N N . ALA B 1 48 ? 21.594 -3.855 4.359 1 77.69 48 ALA B N 1
ATOM 2676 C CA . ALA B 1 48 ? 22.312 -3.732 3.098 1 77.69 48 ALA B CA 1
ATOM 2677 C C . ALA B 1 48 ? 22.234 -2.309 2.553 1 77.69 48 ALA B C 1
ATOM 2679 O O . ALA B 1 48 ? 22.906 -1.975 1.571 1 77.69 48 ALA B O 1
ATOM 2680 N N . GLY B 1 49 ? 21.375 -1.533 3.105 1 82.31 49 GLY B N 1
ATOM 2681 C CA . GLY B 1 49 ? 21.281 -0.134 2.723 1 82.31 49 GLY B CA 1
ATOM 2682 C C . GLY B 1 49 ? 20.516 0.077 1.427 1 82.31 49 GLY B C 1
ATOM 2683 O O . GLY B 1 49 ? 20.734 1.063 0.723 1 82.31 49 GLY B O 1
ATOM 2684 N N . ILE B 1 50 ? 19.672 -0.843 1.108 1 82.94 50 ILE B N 1
ATOM 2685 C CA . ILE B 1 50 ? 18.938 -0.74 -0.141 1 82.94 50 ILE B CA 1
ATOM 2686 C C . ILE B 1 50 ? 17.781 0.251 0.023 1 82.94 50 ILE B C 1
ATOM 2688 O O . ILE B 1 50 ? 17 0.157 0.976 1 82.94 50 ILE B O 1
ATOM 2692 N N . ARG B 1 51 ? 17.688 1.178 -0.897 1 88.19 51 ARG B N 1
ATOM 2693 C CA . ARG B 1 51 ? 16.609 2.16 -0.938 1 88.19 51 ARG B CA 1
ATOM 2694 C C . ARG B 1 51 ? 15.734 1.964 -2.172 1 88.19 51 ARG B C 1
ATOM 2696 O O . ARG B 1 51 ? 16.203 2.131 -3.303 1 88.19 51 ARG B O 1
ATOM 2703 N N . PHE B 1 52 ? 14.477 1.711 -1.915 1 93.38 52 PHE B N 1
ATOM 2704 C CA . PHE B 1 52 ? 13.57 1.439 -3.027 1 93.38 52 PHE B CA 1
ATOM 2705 C C . PHE B 1 52 ? 12.922 2.725 -3.521 1 93.38 52 PHE B C 1
ATOM 2707 O O . PHE B 1 52 ? 12.633 3.625 -2.73 1 93.38 52 PHE B O 1
ATOM 2714 N N . ASP B 1 53 ? 12.703 2.727 -4.828 1 93.12 53 ASP B N 1
ATOM 2715 C CA . ASP B 1 53 ? 12.008 3.848 -5.457 1 93.12 53 ASP B CA 1
ATOM 2716 C C . ASP B 1 53 ? 10.617 3.439 -5.938 1 93.12 53 ASP B C 1
ATOM 2718 O O . ASP B 1 53 ? 9.742 4.289 -6.117 1 93.12 53 ASP B O 1
ATOM 2722 N N . ALA B 1 54 ? 10.469 2.189 -6.148 1 95 54 ALA B N 1
ATOM 2723 C CA . ALA B 1 54 ? 9.203 1.618 -6.598 1 95 54 ALA B CA 1
ATOM 2724 C C . ALA B 1 54 ? 9.07 0.16 -6.164 1 95 54 ALA B C 1
ATOM 2726 O O . ALA B 1 54 ? 10.078 -0.535 -5.996 1 95 54 ALA B O 1
ATOM 2727 N N . ALA B 1 55 ? 7.852 -0.231 -5.977 1 97.12 55 ALA B N 1
ATOM 2728 C CA . ALA B 1 55 ? 7.578 -1.621 -5.625 1 97.12 55 ALA B CA 1
ATOM 2729 C C . ALA B 1 55 ? 6.383 -2.16 -6.402 1 97.12 55 ALA B C 1
ATOM 2731 O O . ALA B 1 55 ? 5.492 -1.4 -6.793 1 97.12 55 ALA B O 1
ATOM 2732 N N . PHE B 1 56 ? 6.426 -3.457 -6.645 1 97.44 56 PHE B N 1
ATOM 2733 C CA . PHE B 1 56 ? 5.367 -4.16 -7.355 1 97.44 56 PHE B CA 1
ATOM 2734 C C . PHE B 1 56 ? 5.027 -5.473 -6.664 1 97.44 56 PHE B C 1
ATOM 2736 O O . PHE B 1 56 ? 5.91 -6.141 -6.121 1 97.44 56 PHE B O 1
ATOM 2743 N N . SER B 1 57 ? 3.797 -5.797 -6.688 1 97.5 57 SER B N 1
ATOM 2744 C CA . SER B 1 57 ? 3.357 -7.082 -6.156 1 97.5 57 SER B CA 1
ATOM 2745 C C . SER B 1 57 ? 2.24 -7.68 -7.004 1 97.5 57 SER B C 1
ATOM 2747 O O . SER B 1 57 ? 1.691 -7.008 -7.879 1 97.5 57 SER B O 1
ATOM 2749 N N . SER B 1 58 ? 2.002 -8.969 -6.82 1 97.19 58 SER B N 1
ATOM 2750 C CA . SER B 1 58 ? 0.802 -9.57 -7.395 1 97.19 58 SER B CA 1
ATOM 2751 C C . SER B 1 58 ? -0.46 -9.016 -6.742 1 97.19 58 SER B C 1
ATOM 2753 O O . SER B 1 58 ? -0.387 -8.117 -5.898 1 97.19 58 SER B O 1
ATOM 2755 N N . LEU B 1 59 ? -1.571 -9.539 -7.156 1 96.62 59 LEU B N 1
ATOM 2756 C CA . LEU B 1 59 ? -2.848 -9.117 -6.59 1 96.62 59 LEU B CA 1
ATOM 2757 C C . LEU B 1 59 ? -3.203 -9.945 -5.363 1 96.62 59 LEU B C 1
ATOM 2759 O O . LEU B 1 59 ? -4.195 -9.672 -4.688 1 96.62 59 LEU B O 1
ATOM 2763 N N . LEU B 1 60 ? -2.416 -10.898 -5.059 1 96.94 60 LEU B N 1
ATOM 2764 C CA . LEU B 1 60 ? -2.715 -11.781 -3.936 1 96.94 60 LEU B CA 1
ATOM 2765 C C . LEU B 1 60 ? -2.168 -11.211 -2.633 1 96.94 60 LEU B C 1
ATOM 2767 O O . LEU B 1 60 ? -1.034 -10.727 -2.592 1 96.94 60 LEU B O 1
ATOM 2771 N N . THR B 1 61 ? -2.936 -11.312 -1.572 1 97 61 THR B N 1
ATOM 2772 C CA . THR B 1 61 ? -2.682 -10.617 -0.313 1 97 61 THR B CA 1
ATOM 2773 C C . THR B 1 61 ? -1.354 -11.062 0.292 1 97 61 THR B C 1
ATOM 2775 O O . THR B 1 61 ? -0.643 -10.266 0.902 1 97 61 THR B O 1
ATOM 2778 N N . ARG B 1 62 ? -0.992 -12.273 0.136 1 95.88 62 ARG B N 1
ATOM 2779 C CA . ARG B 1 62 ? 0.247 -12.75 0.74 1 95.88 62 ARG B CA 1
ATOM 2780 C C . ARG B 1 62 ? 1.457 -12.039 0.143 1 95.88 62 ARG B C 1
ATOM 2782 O O . ARG B 1 62 ? 2.404 -11.711 0.859 1 95.88 62 ARG B O 1
ATOM 2789 N N . ALA B 1 63 ? 1.422 -11.805 -1.146 1 95.88 63 ALA B N 1
ATOM 2790 C CA . ALA B 1 63 ? 2.512 -11.07 -1.787 1 95.88 63 ALA B CA 1
ATOM 2791 C C . ALA B 1 63 ? 2.457 -9.586 -1.436 1 95.88 63 ALA B C 1
ATOM 2793 O O . ALA B 1 63 ? 3.492 -8.961 -1.19 1 95.88 63 ALA B O 1
ATOM 2794 N N . ILE B 1 64 ? 1.268 -9.016 -1.413 1 97.75 64 ILE B N 1
ATOM 2795 C CA . ILE B 1 64 ? 1.078 -7.605 -1.087 1 97.75 64 ILE B CA 1
ATOM 2796 C C . ILE B 1 64 ? 1.572 -7.336 0.332 1 97.75 64 ILE B C 1
ATOM 2798 O O . ILE B 1 64 ? 2.328 -6.387 0.562 1 97.75 64 ILE B O 1
ATOM 2802 N N . LYS B 1 65 ? 1.16 -8.164 1.242 1 97.19 65 LYS B N 1
ATOM 2803 C CA . LYS B 1 65 ? 1.555 -7.98 2.637 1 97.19 65 LYS B CA 1
ATOM 2804 C C . LYS B 1 65 ? 3.061 -8.156 2.809 1 97.19 65 LYS B C 1
ATOM 2806 O O . LYS B 1 65 ? 3.686 -7.461 3.611 1 97.19 65 LYS B O 1
ATOM 2811 N N . THR B 1 66 ? 3.592 -9.086 2.076 1 94.69 66 THR B N 1
ATOM 2812 C CA . THR B 1 66 ? 5.039 -9.25 2.115 1 94.69 66 THR B CA 1
ATOM 2813 C C . THR B 1 66 ? 5.746 -7.973 1.68 1 94.69 66 THR B C 1
ATOM 2815 O O . THR B 1 66 ? 6.66 -7.5 2.357 1 94.69 66 THR B O 1
ATOM 2818 N N . ALA B 1 67 ? 5.332 -7.398 0.563 1 96.94 67 ALA B N 1
ATOM 2819 C CA . ALA B 1 67 ? 5.91 -6.148 0.083 1 96.94 67 ALA B CA 1
ATOM 2820 C C . ALA B 1 67 ? 5.754 -5.039 1.118 1 96.94 67 ALA B C 1
ATOM 2822 O O . ALA B 1 67 ? 6.695 -4.289 1.381 1 96.94 67 ALA B O 1
ATOM 2823 N N . TRP B 1 68 ? 4.609 -5.051 1.685 1 97.44 68 TRP B N 1
ATOM 2824 C CA . TRP B 1 68 ? 4.316 -4.016 2.67 1 97.44 68 TRP B CA 1
ATOM 2825 C C . TRP B 1 68 ? 5.227 -4.152 3.887 1 97.44 68 TRP B C 1
ATOM 2827 O O . TRP B 1 68 ? 5.801 -3.166 4.352 1 97.44 68 TRP B O 1
ATOM 2837 N N . LEU B 1 69 ? 5.355 -5.305 4.402 1 95.81 69 LEU B N 1
ATOM 2838 C CA . LEU B 1 69 ? 6.18 -5.543 5.586 1 95.81 69 LEU B CA 1
ATOM 2839 C C . LEU B 1 69 ? 7.641 -5.199 5.309 1 95.81 69 LEU B C 1
ATOM 2841 O O . LEU B 1 69 ? 8.328 -4.664 6.176 1 95.81 69 LEU B O 1
ATOM 2845 N N . ILE B 1 70 ? 8.039 -5.445 4.145 1 93 70 ILE B N 1
ATOM 2846 C CA . ILE B 1 70 ? 9.414 -5.117 3.768 1 93 70 ILE B CA 1
ATOM 2847 C C . ILE B 1 70 ? 9.586 -3.604 3.705 1 93 70 ILE B C 1
ATOM 2849 O O . ILE B 1 70 ? 10.5 -3.051 4.324 1 93 70 ILE B O 1
ATOM 2853 N N . LEU B 1 71 ? 8.672 -2.93 3.004 1 97 71 LEU B N 1
ATOM 2854 C CA . LEU B 1 71 ? 8.766 -1.481 2.852 1 97 71 LEU B CA 1
ATOM 2855 C C . LEU B 1 71 ? 8.68 -0.785 4.203 1 97 71 LEU B C 1
ATOM 2857 O O . LEU B 1 71 ? 9.43 0.156 4.473 1 97 71 LEU B O 1
ATOM 2861 N N . GLU B 1 72 ? 7.777 -1.271 4.984 1 95.44 72 GLU B N 1
ATOM 2862 C CA . GLU B 1 72 ? 7.648 -0.705 6.324 1 95.44 72 GLU B CA 1
ATOM 2863 C C . GLU B 1 72 ? 8.922 -0.92 7.141 1 95.44 72 GLU B C 1
ATOM 2865 O O . GLU B 1 72 ? 9.398 -0.001 7.809 1 95.44 72 GLU B O 1
ATOM 2870 N N . GLY B 1 73 ? 9.453 -2.082 7.055 1 92.81 73 GLY B N 1
ATOM 2871 C CA . GLY B 1 73 ? 10.625 -2.43 7.844 1 92.81 73 GLY B CA 1
ATOM 2872 C C . GLY B 1 73 ? 11.867 -1.644 7.453 1 92.81 73 GLY B C 1
ATOM 2873 O O . GLY B 1 73 ? 12.727 -1.37 8.289 1 92.81 73 GLY B O 1
ATOM 2874 N N . VAL B 1 74 ? 11.984 -1.285 6.188 1 92.56 74 VAL B N 1
ATOM 2875 C CA . VAL B 1 74 ? 13.141 -0.519 5.75 1 92.56 74 VAL B CA 1
ATOM 2876 C C . VAL B 1 74 ? 12.859 0.975 5.895 1 92.56 74 VAL B C 1
ATOM 2878 O O . VAL B 1 74 ? 13.672 1.809 5.484 1 92.56 74 VAL B O 1
ATOM 2881 N N . GLY B 1 75 ? 11.672 1.345 6.402 1 94.19 75 GLY B N 1
ATOM 2882 C CA . GLY B 1 75 ? 11.305 2.732 6.633 1 94.19 75 GLY B CA 1
ATOM 2883 C C . GLY B 1 75 ? 10.867 3.453 5.371 1 94.19 75 GLY B C 1
ATOM 2884 O O . GLY B 1 75 ? 11.078 4.66 5.234 1 94.19 75 GLY B O 1
ATOM 2885 N N . GLN B 1 76 ? 10.328 2.744 4.422 1 95.88 76 GLN B N 1
ATOM 2886 C CA . GLN B 1 76 ? 9.992 3.301 3.113 1 95.88 76 GLN B CA 1
ATOM 2887 C C . GLN B 1 76 ? 8.562 2.961 2.719 1 95.88 76 GLN B C 1
ATOM 2889 O O . GLN B 1 76 ? 8.297 2.602 1.569 1 95.88 76 GLN B O 1
ATOM 2894 N N . ALA B 1 77 ? 7.625 3.049 3.701 1 95.94 77 ALA B N 1
ATOM 2895 C CA . ALA B 1 77 ? 6.219 2.74 3.453 1 95.94 77 ALA B CA 1
ATOM 2896 C C . ALA B 1 77 ? 5.629 3.678 2.404 1 95.94 77 ALA B C 1
ATOM 2898 O O . ALA B 1 77 ? 4.605 3.367 1.79 1 95.94 77 ALA B O 1
ATOM 2899 N N . TRP B 1 78 ? 6.254 4.82 2.152 1 96.19 78 TRP B N 1
ATOM 2900 C CA . TRP B 1 78 ? 5.746 5.84 1.238 1 96.19 78 TRP B CA 1
ATOM 2901 C C . TRP B 1 78 ? 6.078 5.488 -0.208 1 96.19 78 TRP B C 1
ATOM 2903 O O . TRP B 1 78 ? 5.551 6.098 -1.14 1 96.19 78 TRP B O 1
ATOM 2913 N N . VAL B 1 79 ? 6.949 4.496 -0.416 1 96.69 79 VAL B N 1
ATOM 2914 C CA . VAL B 1 79 ? 7.285 4.055 -1.767 1 96.69 79 VAL B CA 1
ATOM 2915 C C . VAL B 1 79 ? 6.035 3.514 -2.459 1 96.69 79 VAL B C 1
ATOM 2917 O O . VAL B 1 79 ? 5.293 2.717 -1.881 1 96.69 79 VAL B O 1
ATOM 2920 N N . PRO B 1 80 ? 5.793 3.994 -3.695 1 96 80 PRO B N 1
ATOM 2921 C CA . PRO B 1 80 ? 4.605 3.494 -4.395 1 96 80 PRO B CA 1
ATOM 2922 C C . PRO B 1 80 ? 4.637 1.98 -4.598 1 96 80 PRO B C 1
ATOM 2924 O O . PRO B 1 80 ? 5.664 1.427 -4.992 1 96 80 PRO B O 1
ATOM 2927 N N . LEU B 1 81 ? 3.547 1.364 -4.254 1 97.25 81 LEU B N 1
ATOM 2928 C CA . LEU B 1 81 ? 3.357 -0.07 -4.441 1 97.25 81 LEU B CA 1
ATOM 2929 C C . LEU B 1 81 ? 2.205 -0.346 -5.402 1 97.25 81 LEU B C 1
ATOM 2931 O O . LEU B 1 81 ? 1.05 -0.045 -5.098 1 97.25 81 LEU B O 1
ATOM 2935 N N . ALA B 1 82 ? 2.543 -0.887 -6.562 1 96.5 82 ALA B N 1
ATOM 2936 C CA . ALA B 1 82 ? 1.532 -1.218 -7.566 1 96.5 82 ALA B CA 1
ATOM 2937 C C . ALA B 1 82 ? 1.289 -2.723 -7.621 1 96.5 82 ALA B C 1
ATOM 2939 O O . ALA B 1 82 ? 2.219 -3.516 -7.445 1 96.5 82 ALA B O 1
ATOM 2940 N N . HIS B 1 83 ? 0.022 -3.043 -7.871 1 95.81 83 HIS B N 1
ATOM 2941 C CA . HIS B 1 83 ? -0.372 -4.445 -7.953 1 95.81 83 HIS B CA 1
ATOM 2942 C C . HIS B 1 83 ? -0.79 -4.816 -9.375 1 95.81 83 HIS B C 1
ATOM 2944 O O . HIS B 1 83 ? -1.365 -3.998 -10.094 1 95.81 83 HIS B O 1
ATOM 2950 N N . SER B 1 84 ? -0.506 -6.082 -9.695 1 96.56 84 SER B N 1
ATOM 2951 C CA . SER B 1 84 ? -0.992 -6.57 -10.984 1 96.56 84 SER B CA 1
ATOM 2952 C C . SER B 1 84 ? -1.247 -8.07 -10.945 1 96.56 84 SER B C 1
ATOM 2954 O O . SER B 1 84 ? -0.454 -8.828 -10.375 1 96.56 84 SER B O 1
ATOM 2956 N N . TRP B 1 85 ? -2.316 -8.5 -11.625 1 96.12 85 TRP B N 1
ATOM 2957 C CA . TRP B 1 85 ? -2.641 -9.914 -11.734 1 96.12 85 TRP B CA 1
ATOM 2958 C C . TRP B 1 85 ? -1.587 -10.656 -12.555 1 96.12 85 TRP B C 1
ATOM 2960 O O . TRP B 1 85 ? -1.448 -11.875 -12.445 1 96.12 85 TRP B O 1
ATOM 2970 N N . ARG B 1 86 ? -0.838 -9.906 -13.273 1 96.31 86 ARG B N 1
ATOM 2971 C CA . ARG B 1 86 ? 0.166 -10.484 -14.156 1 96.31 86 ARG B CA 1
ATOM 2972 C C . ARG B 1 86 ? 1.345 -11.031 -13.367 1 96.31 86 ARG B C 1
ATOM 2974 O O . ARG B 1 86 ? 2.135 -11.82 -13.891 1 96.31 86 ARG B O 1
ATOM 2981 N N . LEU B 1 87 ? 1.449 -10.672 -12.094 1 96.69 87 LEU B N 1
ATOM 2982 C CA . LEU B 1 87 ? 2.49 -11.188 -11.211 1 96.69 87 LEU B CA 1
ATOM 2983 C C . LEU B 1 87 ? 1.941 -12.289 -10.305 1 96.69 87 LEU B C 1
ATOM 2985 O O . LEU B 1 87 ? 2.662 -12.82 -9.461 1 96.69 87 LEU B O 1
ATOM 2989 N N . ASN B 1 88 ? 0.66 -12.703 -10.492 1 97.25 88 ASN B N 1
ATOM 2990 C CA . ASN B 1 88 ? 0.052 -13.742 -9.672 1 97.25 88 ASN B CA 1
ATOM 2991 C C . ASN B 1 88 ? 0.778 -15.078 -9.828 1 97.25 88 ASN B C 1
ATOM 2993 O O . ASN B 1 88 ? 1.524 -15.273 -10.781 1 97.25 88 ASN B O 1
ATOM 2997 N N . GLU B 1 89 ? 0.502 -15.914 -8.867 1 96.12 89 GLU B N 1
ATOM 2998 C CA . GLU B 1 89 ? 0.97 -17.297 -8.914 1 96.12 89 GLU B CA 1
ATOM 2999 C C . GLU B 1 89 ? 0.396 -18.031 -10.125 1 96.12 89 GLU B C 1
ATOM 3001 O O . GLU B 1 89 ? -0.623 -17.625 -10.68 1 96.12 89 GLU B O 1
ATOM 3006 N N . ARG B 1 90 ? 1.136 -19.016 -10.516 1 96.38 90 ARG B N 1
ATOM 3007 C CA . ARG B 1 90 ? 0.596 -19.922 -11.523 1 96.38 90 ARG B CA 1
ATOM 3008 C C . ARG B 1 90 ? -0.773 -20.453 -11.109 1 96.38 90 ARG B C 1
ATOM 3010 O O . ARG B 1 90 ? -0.984 -20.797 -9.945 1 96.38 90 ARG B O 1
ATOM 3017 N N . HIS B 1 91 ? -1.728 -20.422 -12.07 1 97.31 91 HIS B N 1
ATOM 3018 C CA . HIS B 1 91 ? -3.021 -21.047 -11.82 1 97.31 91 HIS B CA 1
ATOM 3019 C C . HIS B 1 91 ? -2.961 -22.547 -12.031 1 97.31 91 HIS B C 1
ATOM 3021 O O . HIS B 1 91 ? -2.861 -23.016 -13.172 1 97.31 91 HIS B O 1
ATOM 3027 N N . TYR B 1 92 ? -3.189 -23.359 -11.023 1 96.81 92 TYR B N 1
ATOM 3028 C CA . TYR B 1 92 ? -2.979 -24.797 -11.086 1 96.81 92 TYR B CA 1
ATOM 3029 C C . TYR B 1 92 ? -4.273 -25.531 -11.438 1 96.81 92 TYR B C 1
ATOM 3031 O O . TYR B 1 92 ? -4.387 -26.734 -11.234 1 96.81 92 TYR B O 1
ATOM 3039 N N . GLY B 1 93 ? -5.301 -24.766 -11.844 1 97.25 93 GLY B N 1
ATOM 3040 C CA . GLY B 1 93 ? -6.527 -25.344 -12.359 1 97.25 93 GLY B CA 1
ATOM 3041 C C . GLY B 1 93 ? -7.23 -26.25 -11.359 1 97.25 93 GLY B C 1
ATOM 3042 O O . GLY B 1 93 ? -7.465 -25.844 -10.219 1 97.25 93 GLY B O 1
ATOM 3043 N N . ALA B 1 94 ? -7.5 -27.453 -11.805 1 96.88 94 ALA B N 1
ATOM 3044 C CA . ALA B 1 94 ? -8.273 -28.391 -11 1 96.88 94 ALA B CA 1
ATOM 3045 C C . ALA B 1 94 ? -7.465 -28.891 -9.805 1 96.88 94 ALA B C 1
ATOM 3047 O O . ALA B 1 94 ? -8.016 -29.5 -8.883 1 96.88 94 ALA B O 1
ATOM 3048 N N . LEU B 1 95 ? -6.18 -28.625 -9.781 1 96.31 95 LEU B N 1
ATOM 3049 C CA . LEU B 1 95 ? -5.332 -29.109 -8.695 1 96.31 95 LEU B CA 1
ATOM 3050 C C . LEU B 1 95 ? -5.449 -28.219 -7.469 1 96.31 95 LEU B C 1
ATOM 3052 O O . LEU B 1 95 ? -4.996 -28.578 -6.383 1 96.31 95 LEU B O 1
ATOM 3056 N N . VAL B 1 96 ? -6.086 -27.094 -7.605 1 96.44 96 VAL B N 1
ATOM 3057 C CA . VAL B 1 96 ? -6.195 -26.125 -6.527 1 96.44 96 VAL B CA 1
ATOM 3058 C C . VAL B 1 96 ? -6.812 -26.781 -5.293 1 96.44 96 VAL B C 1
ATOM 3060 O O . VAL B 1 96 ? -7.836 -27.453 -5.391 1 96.44 96 VAL B O 1
ATOM 3063 N N . GLY B 1 97 ? -6.102 -26.562 -4.152 1 95.38 97 GLY B N 1
ATOM 3064 C CA . GLY B 1 97 ? -6.613 -27.062 -2.887 1 95.38 97 GLY B CA 1
ATOM 3065 C C . GLY B 1 97 ? -6.121 -28.453 -2.549 1 95.38 97 GLY B C 1
ATOM 3066 O O . GLY B 1 97 ? -6.223 -28.906 -1.401 1 95.38 97 GLY B O 1
ATOM 3067 N N . LEU B 1 98 ? -5.656 -29.141 -3.557 1 93.94 98 LEU B N 1
ATOM 3068 C CA . LEU B 1 98 ? -5.223 -30.516 -3.336 1 93.94 98 LEU B CA 1
ATOM 3069 C C . LEU B 1 98 ? -3.811 -30.547 -2.766 1 93.94 98 LEU B C 1
ATOM 3071 O O . LEU B 1 98 ? -3.014 -29.641 -2.998 1 93.94 98 LEU B O 1
ATOM 3075 N N . ASN B 1 99 ? -3.627 -31.625 -2.021 1 94 99 ASN B N 1
ATOM 3076 C CA . ASN B 1 99 ? -2.305 -31.859 -1.453 1 94 99 ASN B CA 1
ATOM 3077 C C . ASN B 1 99 ? -1.354 -32.469 -2.477 1 94 99 ASN B C 1
ATOM 3079 O O . ASN B 1 99 ? -1.677 -33.5 -3.098 1 94 99 ASN B O 1
ATOM 3083 N N . ARG B 1 100 ? -0.187 -31.984 -2.574 1 89.38 100 ARG B N 1
ATOM 3084 C CA . ARG B 1 100 ? 0.762 -32.375 -3.605 1 89.38 100 ARG B CA 1
ATOM 3085 C C . ARG B 1 100 ? 1.186 -33.844 -3.42 1 89.38 100 ARG B C 1
ATOM 3087 O O . ARG B 1 100 ? 1.257 -34.594 -4.391 1 89.38 100 ARG B O 1
ATOM 3094 N N . ALA B 1 101 ? 1.436 -34.219 -2.174 1 89.69 101 ALA B N 1
ATOM 3095 C CA . ALA B 1 101 ? 1.874 -35.562 -1.889 1 89.69 101 ALA B CA 1
ATOM 3096 C C . ALA B 1 101 ? 0.757 -36.562 -2.158 1 89.69 101 ALA B C 1
ATOM 3098 O O . ALA B 1 101 ? 0.991 -37.625 -2.752 1 89.69 101 ALA B O 1
ATOM 3099 N N . GLN B 1 102 ? -0.439 -36.188 -1.732 1 89.06 102 GLN B N 1
ATOM 3100 C CA . GLN B 1 102 ? -1.586 -37.062 -1.963 1 89.06 102 GLN B CA 1
ATOM 3101 C C . GLN B 1 102 ? -1.887 -37.188 -3.453 1 89.06 102 GLN B C 1
ATOM 3103 O O . GLN B 1 102 ? -2.232 -38.281 -3.93 1 89.06 102 GLN B O 1
ATOM 3108 N N . LEU B 1 103 ? -1.797 -36.156 -4.148 1 90.31 103 LEU B N 1
ATOM 3109 C CA . LEU B 1 103 ? -2.018 -36.156 -5.59 1 90.31 103 LEU B CA 1
ATOM 3110 C C . LEU B 1 103 ? -1.009 -37.062 -6.289 1 90.31 103 LEU B C 1
ATOM 3112 O O . LEU B 1 103 ? -1.354 -37.781 -7.242 1 90.31 103 LEU B O 1
ATOM 3116 N N . ALA B 1 104 ? 0.222 -37.062 -5.809 1 89.12 104 ALA B N 1
ATOM 3117 C CA . ALA B 1 104 ? 1.267 -37.906 -6.379 1 89.12 104 ALA B CA 1
ATOM 3118 C C . ALA B 1 104 ? 0.944 -39.375 -6.176 1 89.12 104 ALA B C 1
ATOM 3120 O O . ALA B 1 104 ? 1.239 -40.219 -7.039 1 89.12 104 ALA B O 1
ATOM 3121 N N . LEU B 1 105 ? 0.323 -39.625 -5.07 1 89.75 105 LEU B N 1
ATOM 3122 C CA . LEU B 1 105 ? -0.067 -41.031 -4.781 1 89.75 105 LEU B CA 1
ATOM 3123 C C . LEU B 1 105 ? -1.18 -41.469 -5.719 1 89.75 105 LEU B C 1
ATOM 3125 O O . LEU B 1 105 ? -1.176 -42.625 -6.18 1 89.75 105 LEU B O 1
ATOM 3129 N N . ASN B 1 106 ? -2.039 -40.562 -6.074 1 88.38 106 ASN B N 1
ATOM 3130 C CA . ASN B 1 106 ? -3.219 -40.906 -6.859 1 88.38 106 ASN B CA 1
ATOM 3131 C C . ASN B 1 106 ? -2.932 -40.844 -8.359 1 88.38 106 ASN B C 1
ATOM 3133 O O . ASN B 1 106 ? -3.463 -41.625 -9.125 1 88.38 106 ASN B O 1
ATOM 3137 N N . HIS B 1 107 ? -2.098 -39.906 -8.82 1 89.31 107 HIS B N 1
ATOM 3138 C CA . HIS B 1 107 ? -1.926 -39.656 -10.242 1 89.31 107 HIS B CA 1
ATOM 3139 C C . HIS B 1 107 ? -0.506 -40 -10.695 1 89.31 107 HIS B C 1
ATOM 3141 O O . HIS B 1 107 ? -0.212 -39.969 -11.898 1 89.31 107 HIS B O 1
ATOM 3147 N N . GLY B 1 108 ? 0.374 -40.344 -9.766 1 90.44 108 GLY B N 1
ATOM 3148 C CA . GLY B 1 108 ? 1.761 -40.625 -10.109 1 90.44 108 GLY B CA 1
ATOM 3149 C C . GLY B 1 108 ? 2.674 -39.406 -9.906 1 90.44 108 GLY B C 1
ATOM 3150 O O . GLY B 1 108 ? 2.309 -38.281 -10.234 1 90.44 108 GLY B O 1
ATOM 3151 N N . GLU B 1 109 ? 3.791 -39.688 -9.414 1 91.12 109 GLU B N 1
ATOM 3152 C CA . GLU B 1 109 ? 4.773 -38.656 -9.125 1 91.12 109 GLU B CA 1
ATOM 3153 C C . GLU B 1 109 ? 5.215 -37.938 -10.398 1 91.12 109 GLU B C 1
ATOM 3155 O O . GLU B 1 109 ? 5.383 -36.719 -10.398 1 91.12 109 GLU B O 1
ATOM 3160 N N . GLU B 1 110 ? 5.398 -38.688 -11.469 1 92.19 110 GLU B N 1
ATOM 3161 C CA . GLU B 1 110 ? 5.867 -38.125 -12.727 1 92.19 110 GLU B CA 1
ATOM 3162 C C . GLU B 1 110 ? 4.852 -37.125 -13.289 1 92.19 110 GLU B C 1
ATOM 3164 O O . GLU B 1 110 ? 5.223 -36.062 -13.766 1 92.19 110 GLU B O 1
ATOM 3169 N N . GLN B 1 111 ? 3.641 -37.5 -13.188 1 92.06 111 GLN B N 1
ATOM 3170 C CA . GLN B 1 111 ? 2.586 -36.625 -13.695 1 92.06 111 GLN B CA 1
ATOM 3171 C C . GLN B 1 111 ? 2.496 -35.312 -12.891 1 92.06 111 GLN B C 1
ATOM 3173 O O . GLN B 1 111 ? 2.396 -34.25 -13.461 1 92.06 111 GLN B O 1
ATOM 3178 N N . VAL B 1 112 ? 2.557 -35.5 -11.617 1 91.25 112 VAL B N 1
ATOM 3179 C CA . VAL B 1 112 ? 2.486 -34.344 -10.734 1 91.25 112 VAL B CA 1
ATOM 3180 C C . VAL B 1 112 ? 3.713 -33.438 -10.945 1 91.25 112 VAL B C 1
ATOM 3182 O O . VAL B 1 112 ? 3.6 -32.219 -10.992 1 91.25 112 VAL B O 1
ATOM 3185 N N . LYS B 1 113 ? 4.785 -34.062 -11.078 1 91.25 113 LYS B N 1
ATOM 3186 C CA . LYS B 1 113 ? 6.012 -33.344 -11.367 1 91.25 113 LYS B CA 1
ATOM 3187 C C . LYS B 1 113 ? 5.902 -32.562 -12.68 1 91.25 113 LYS B C 1
ATOM 3189 O O . LYS B 1 113 ? 6.344 -31.422 -12.781 1 91.25 113 LYS B O 1
ATOM 3194 N N . ALA B 1 114 ? 5.328 -33.156 -13.633 1 92.06 114 ALA B N 1
ATOM 3195 C CA . ALA B 1 114 ? 5.141 -32.5 -14.93 1 92.06 114 ALA B CA 1
ATOM 3196 C C . ALA B 1 114 ? 4.227 -31.281 -14.797 1 92.06 114 ALA B C 1
ATOM 3198 O O . ALA B 1 114 ? 4.516 -30.219 -15.359 1 92.06 114 ALA B O 1
ATOM 3199 N N . TRP B 1 115 ? 3.174 -31.422 -14.07 1 91.88 115 TRP B N 1
ATOM 3200 C CA . TRP B 1 115 ? 2.242 -30.312 -13.859 1 91.88 115 TRP B CA 1
ATOM 3201 C C . TRP B 1 115 ? 2.916 -29.172 -13.117 1 91.88 115 TRP B C 1
ATOM 3203 O O . TRP B 1 115 ? 2.6 -28 -13.344 1 91.88 115 TRP B O 1
ATOM 3213 N N . ARG B 1 116 ? 3.9 -29.453 -12.344 1 90.56 116 ARG B N 1
ATOM 3214 C CA . ARG B 1 116 ? 4.5 -28.453 -11.469 1 90.56 116 ARG B CA 1
ATOM 3215 C C . ARG B 1 116 ? 5.738 -27.844 -12.109 1 90.56 116 ARG B C 1
ATOM 3217 O O . ARG B 1 116 ? 6.027 -26.656 -11.891 1 90.56 116 ARG B O 1
ATOM 3224 N N . ARG B 1 117 ? 6.43 -28.609 -12.898 1 88.5 117 ARG B N 1
ATOM 3225 C CA . ARG B 1 117 ? 7.781 -28.188 -13.227 1 88.5 117 ARG B CA 1
ATOM 3226 C C . ARG B 1 117 ? 7.953 -28.031 -14.734 1 88.5 117 ARG B C 1
ATOM 3228 O O . ARG B 1 117 ? 8.883 -27.375 -15.195 1 88.5 117 ARG B O 1
ATOM 3235 N N . ALA B 1 118 ? 7.043 -28.75 -15.453 1 90.12 118 ALA B N 1
ATOM 3236 C CA . ALA B 1 118 ? 7.188 -28.672 -16.906 1 90.12 118 ALA B CA 1
ATOM 3237 C C . ALA B 1 118 ? 6.902 -27.25 -17.406 1 90.12 118 ALA B C 1
ATOM 3239 O O . ALA B 1 118 ? 6.043 -26.562 -16.859 1 90.12 118 ALA B O 1
ATOM 3240 N N . TYR B 1 119 ? 7.555 -26.922 -18.5 1 90.25 119 TYR B N 1
ATOM 3241 C CA . TYR B 1 119 ? 7.465 -25.578 -19.047 1 90.25 119 TYR B CA 1
ATOM 3242 C C . TYR B 1 119 ? 6.145 -25.375 -19.797 1 90.25 119 TYR B C 1
ATOM 3244 O O . TYR B 1 119 ? 5.523 -24.312 -19.688 1 90.25 119 TYR B O 1
ATOM 3252 N N . ASP B 1 120 ? 5.711 -26.344 -20.484 1 93.56 120 ASP B N 1
ATOM 3253 C CA . ASP B 1 120 ? 4.582 -26.141 -21.375 1 93.56 120 ASP B CA 1
ATOM 3254 C C . ASP B 1 120 ? 3.438 -27.094 -21.047 1 93.56 120 ASP B C 1
ATOM 3256 O O . ASP B 1 120 ? 2.611 -27.391 -21.906 1 93.56 120 ASP B O 1
ATOM 3260 N N . VAL B 1 121 ? 3.391 -27.656 -19.891 1 95.12 121 VAL B N 1
ATOM 3261 C CA . VAL B 1 121 ? 2.318 -28.562 -19.5 1 95.12 121 VAL B CA 1
ATOM 3262 C C . VAL B 1 121 ? 1.352 -27.844 -18.562 1 95.12 121 VAL B C 1
ATOM 3264 O O . VAL B 1 121 ? 1.764 -27.297 -17.531 1 95.12 121 VAL B O 1
ATOM 3267 N N . ARG B 1 122 ? 0.124 -27.922 -18.984 1 96.56 122 ARG B N 1
ATOM 3268 C CA . ARG B 1 122 ? -0.929 -27.344 -18.156 1 96.56 122 ARG B CA 1
ATOM 3269 C C . ARG B 1 122 ? -1.59 -28.406 -17.297 1 96.56 122 ARG B C 1
ATOM 3271 O O . ARG B 1 122 ? -1.803 -29.547 -17.734 1 96.56 122 ARG B O 1
ATOM 3278 N N . PRO B 1 123 ? -1.943 -28 -16.062 1 96.81 123 PRO B N 1
ATOM 3279 C CA . PRO B 1 123 ? -2.834 -28.891 -15.305 1 96.81 123 PRO B CA 1
ATOM 3280 C C . PRO B 1 123 ? -4.258 -28.906 -15.867 1 96.81 123 PRO B C 1
ATOM 3282 O O . PRO B 1 123 ? -4.602 -28.078 -16.719 1 96.81 123 PRO B O 1
ATOM 3285 N N . PRO B 1 124 ? -5.023 -29.953 -15.469 1 96.25 124 PRO B N 1
ATOM 3286 C CA . PRO B 1 124 ? -6.426 -29.906 -15.883 1 96.25 124 PRO B CA 1
ATOM 3287 C C . PRO B 1 124 ? -7.125 -28.609 -15.484 1 96.25 124 PRO B C 1
ATOM 3289 O O . PRO B 1 124 ? -6.922 -28.109 -14.375 1 96.25 124 PRO B O 1
ATOM 3292 N N . PRO B 1 125 ? -7.855 -28.047 -16.391 1 97.19 125 PRO B N 1
ATOM 3293 C CA . PRO B 1 125 ? -8.508 -26.766 -16.094 1 97.19 125 PRO B CA 1
ATOM 3294 C C . PRO B 1 125 ? -9.539 -26.859 -14.977 1 97.19 125 PRO B C 1
ATOM 3296 O O . PRO B 1 125 ? -10.203 -27.891 -14.844 1 97.19 125 PRO B O 1
ATOM 3299 N N . ILE B 1 126 ? -9.641 -25.812 -14.172 1 97 126 ILE B N 1
ATOM 3300 C CA . ILE B 1 126 ? -10.672 -25.719 -13.141 1 97 126 ILE B CA 1
ATOM 3301 C C . ILE B 1 126 ? -12.031 -25.5 -13.789 1 97 126 ILE B C 1
ATOM 3303 O O . ILE B 1 126 ? -12.141 -24.766 -14.781 1 97 126 ILE B O 1
ATOM 3307 N N . ASP B 1 127 ? -13.07 -26.109 -13.273 1 95.75 127 ASP B N 1
ATOM 3308 C CA . ASP B 1 127 ? -14.414 -25.906 -13.812 1 95.75 127 ASP B CA 1
ATOM 3309 C C . ASP B 1 127 ? -15.352 -25.312 -12.758 1 95.75 127 ASP B C 1
ATOM 3311 O O . ASP B 1 127 ? -14.953 -25.141 -11.602 1 95.75 127 ASP B O 1
ATOM 3315 N N . GLU B 1 128 ? -16.516 -25 -13.125 1 95 128 GLU B N 1
ATOM 3316 C CA . GLU B 1 128 ? -17.453 -24.234 -12.289 1 95 128 GLU B CA 1
ATOM 3317 C C . GLU B 1 128 ? -17.906 -25.062 -11.086 1 95 128 GLU B C 1
ATOM 3319 O O . GLU B 1 128 ? -18.375 -24.516 -10.094 1 95 128 GLU B O 1
ATOM 3324 N N . ALA B 1 129 ? -17.75 -26.344 -11.188 1 96.69 129 ALA B N 1
ATOM 3325 C CA . ALA B 1 129 ? -18.172 -27.219 -10.094 1 96.69 129 ALA B CA 1
ATOM 3326 C C . ALA B 1 129 ? -17.109 -27.297 -9.016 1 96.69 129 ALA B C 1
ATOM 3328 O O . ALA B 1 129 ? -17.375 -27.766 -7.902 1 96.69 129 ALA B O 1
ATOM 3329 N N . HIS B 1 130 ? -15.938 -26.922 -9.352 1 96.75 130 HIS B N 1
ATOM 3330 C CA . HIS B 1 130 ? -14.828 -26.969 -8.406 1 96.75 130 HIS B CA 1
ATOM 3331 C C . HIS B 1 130 ? -15.109 -26.109 -7.18 1 96.75 130 HIS B C 1
ATOM 3333 O O . HIS B 1 130 ? -15.609 -24.984 -7.309 1 96.75 130 HIS B O 1
ATOM 3339 N N . PRO B 1 131 ? -14.688 -26.547 -6.023 1 96.19 131 PRO B N 1
ATOM 3340 C CA . PRO B 1 131 ? -15.039 -25.844 -4.781 1 96.19 131 PRO B CA 1
ATOM 3341 C C . PRO B 1 131 ? -14.43 -24.453 -4.707 1 96.19 131 PRO B C 1
ATOM 3343 O O . PRO B 1 131 ? -14.984 -23.562 -4.043 1 96.19 131 PRO B O 1
ATOM 3346 N N . TYR B 1 132 ? -13.375 -24.234 -5.418 1 96.75 132 TYR B N 1
ATOM 3347 C CA . TYR B 1 132 ? -12.695 -22.953 -5.301 1 96.75 132 TYR B CA 1
ATOM 3348 C C . TYR B 1 132 ? -12.906 -22.109 -6.555 1 96.75 132 TYR B C 1
ATOM 3350 O O . TYR B 1 132 ? -12.297 -21.047 -6.703 1 96.75 132 TYR B O 1
ATOM 3358 N N . PHE B 1 133 ? -13.766 -22.547 -7.453 1 96.69 133 PHE B N 1
ATOM 3359 C CA . PHE B 1 133 ? -13.969 -21.828 -8.703 1 96.69 133 PHE B CA 1
ATOM 3360 C C . PHE B 1 133 ? -14.523 -20.438 -8.445 1 96.69 133 PHE B C 1
ATOM 3362 O O . PHE B 1 133 ? -13.953 -19.438 -8.891 1 96.69 133 PHE B O 1
ATOM 3369 N N . ASP B 1 134 ? -15.531 -20.328 -7.648 1 94.5 134 ASP B N 1
ATOM 3370 C CA . ASP B 1 134 ? -16.203 -19.047 -7.398 1 94.5 134 ASP B CA 1
ATOM 3371 C C . ASP B 1 134 ? -15.312 -18.125 -6.566 1 94.5 134 ASP B C 1
ATOM 3373 O O . ASP B 1 134 ? -15.344 -16.906 -6.746 1 94.5 134 ASP B O 1
ATOM 3377 N N . GLU B 1 135 ? -14.578 -18.703 -5.676 1 94.5 135 GLU B N 1
ATOM 3378 C CA . GLU B 1 135 ? -13.68 -17.906 -4.844 1 94.5 135 GLU B CA 1
ATOM 3379 C C . GLU B 1 135 ? -12.633 -17.188 -5.688 1 94.5 135 GLU B C 1
ATOM 3381 O O . GLU B 1 135 ? -12.266 -16.047 -5.398 1 94.5 135 GLU B O 1
ATOM 3386 N N . ILE B 1 136 ? -12.188 -17.828 -6.719 1 95.12 136 ILE B N 1
ATOM 3387 C CA . ILE B 1 136 ? -11.156 -17.25 -7.578 1 95.12 136 ILE B CA 1
ATOM 3388 C C . ILE B 1 136 ? -11.812 -16.391 -8.664 1 95.12 136 ILE B C 1
ATOM 3390 O O . ILE B 1 136 ? -11.531 -15.203 -8.781 1 95.12 136 ILE B O 1
ATOM 3394 N N . HIS B 1 137 ? -12.711 -16.953 -9.359 1 93.81 137 HIS B N 1
ATOM 3395 C CA . HIS B 1 137 ? -13.234 -16.344 -10.57 1 93.81 137 HIS B CA 1
ATOM 3396 C C . HIS B 1 137 ? -14.352 -15.359 -10.258 1 93.81 137 HIS B C 1
ATOM 3398 O O . HIS B 1 137 ? -14.711 -14.539 -11.102 1 93.81 137 HIS B O 1
ATOM 3404 N N . GLY B 1 138 ? -14.867 -15.391 -9.078 1 91.5 138 GLY B N 1
ATOM 3405 C CA . GLY B 1 138 ? -15.883 -14.445 -8.641 1 91.5 138 GLY B CA 1
ATOM 3406 C C . GLY B 1 138 ? -15.328 -13.32 -7.789 1 91.5 138 GLY B C 1
ATOM 3407 O O . GLY B 1 138 ? -16.078 -12.445 -7.344 1 91.5 138 GLY B O 1
ATOM 3408 N N . ASP B 1 139 ? -14.086 -13.352 -7.578 1 93.62 139 ASP B N 1
ATOM 3409 C CA . ASP B 1 139 ? -13.453 -12.359 -6.715 1 93.62 139 ASP B CA 1
ATOM 3410 C C . ASP B 1 139 ? -13.445 -10.984 -7.371 1 93.62 139 ASP B C 1
ATOM 3412 O O . ASP B 1 139 ? -12.984 -10.828 -8.5 1 93.62 139 ASP B O 1
ATOM 3416 N N . ARG B 1 140 ? -13.836 -9.945 -6.633 1 90.75 140 ARG B N 1
ATOM 3417 C CA . ARG B 1 140 ? -14.016 -8.586 -7.133 1 90.75 140 ARG B CA 1
ATOM 3418 C C . ARG B 1 140 ? -12.68 -7.977 -7.539 1 90.75 140 ARG B C 1
ATOM 3420 O O . ARG B 1 140 ? -12.641 -7.051 -8.352 1 90.75 140 ARG B O 1
ATOM 3427 N N . ARG B 1 141 ? -11.555 -8.461 -7.02 1 92.94 141 ARG B N 1
ATOM 3428 C CA . ARG B 1 141 ? -10.25 -7.879 -7.34 1 92.94 141 ARG B CA 1
ATOM 3429 C C . ARG B 1 141 ? -9.922 -8.047 -8.82 1 92.94 141 ARG B C 1
ATOM 3431 O O . ARG B 1 141 ? -9.188 -7.242 -9.391 1 92.94 141 ARG B O 1
ATOM 3438 N N . TYR B 1 142 ? -10.477 -9.039 -9.406 1 92.69 142 TYR B N 1
ATOM 3439 C CA . TYR B 1 142 ? -10.18 -9.297 -10.805 1 92.69 142 TYR B CA 1
ATOM 3440 C C . TYR B 1 142 ? -11.148 -8.562 -11.719 1 92.69 142 TYR B C 1
ATOM 3442 O O . TYR B 1 142 ? -10.961 -8.523 -12.938 1 92.69 142 TYR B O 1
ATOM 3450 N N . ALA B 1 143 ? -12.164 -7.977 -11.172 1 83.56 143 ALA B N 1
ATOM 3451 C CA . ALA B 1 143 ? -13.086 -7.125 -11.922 1 83.56 143 ALA B CA 1
ATOM 3452 C C . ALA B 1 143 ? -12.594 -5.68 -11.945 1 83.56 143 ALA B C 1
ATOM 3454 O O . ALA B 1 143 ? -13.023 -4.883 -12.781 1 83.56 143 ALA B O 1
ATOM 3455 N N . SER B 1 144 ? -11.672 -5.395 -11.023 1 75.19 144 SER B N 1
ATOM 3456 C CA . SER B 1 144 ? -11.195 -4.027 -10.852 1 75.19 144 SER B CA 1
ATOM 3457 C C . SER B 1 144 ? -9.844 -3.818 -11.531 1 75.19 144 SER B C 1
ATOM 3459 O O . SER B 1 144 ? -9.25 -2.742 -11.43 1 75.19 144 SER B O 1
ATOM 3461 N N . CYS B 1 145 ? -9.375 -4.84 -12.117 1 78.81 145 CYS B N 1
ATOM 3462 C CA . CYS B 1 145 ? -8.086 -4.719 -12.781 1 78.81 145 CYS B CA 1
ATOM 3463 C C . CYS B 1 145 ? -8.227 -4.953 -14.281 1 78.81 145 CYS B C 1
ATOM 3465 O O . CYS B 1 145 ? -9.336 -4.957 -14.812 1 78.81 145 CYS B O 1
ATOM 3467 N N . ASP B 1 146 ? -7.137 -5.031 -14.969 1 77.25 146 ASP B N 1
ATOM 3468 C CA . ASP B 1 146 ? -7.16 -5.047 -16.422 1 77.25 146 ASP B CA 1
ATOM 3469 C C . ASP B 1 146 ? -7.242 -6.473 -16.953 1 77.25 146 ASP B C 1
ATOM 3471 O O . ASP B 1 146 ? -6.855 -6.738 -18.109 1 77.25 146 ASP B O 1
ATOM 3475 N N . VAL B 1 147 ? -7.68 -7.383 -16 1 82.5 147 VAL B N 1
ATOM 3476 C CA . VAL B 1 147 ? -7.91 -8.719 -16.531 1 82.5 147 VAL B CA 1
ATOM 3477 C C . VAL B 1 147 ? -9.18 -8.734 -17.375 1 82.5 147 VAL B C 1
ATOM 3479 O O . VAL B 1 147 ? -10.25 -8.344 -16.906 1 82.5 147 VAL B O 1
ATOM 3482 N N . PRO B 1 148 ? -8.969 -9.016 -18.641 1 77.06 148 PRO B N 1
ATOM 3483 C CA . PRO B 1 148 ? -10.188 -9.062 -19.453 1 77.06 148 PRO B CA 1
ATOM 3484 C C . PRO B 1 148 ? -11.211 -10.055 -18.906 1 77.06 148 PRO B C 1
ATOM 3486 O O . PRO B 1 148 ? -10.836 -11.078 -18.328 1 77.06 148 PRO B O 1
ATOM 3489 N N . ARG B 1 149 ? -12.445 -9.688 -19.047 1 68.31 149 ARG B N 1
ATOM 3490 C CA . ARG B 1 149 ? -13.531 -10.547 -18.594 1 68.31 149 ARG B CA 1
ATOM 3491 C C . ARG B 1 149 ? -13.414 -11.945 -19.203 1 68.31 149 ARG B C 1
ATOM 3493 O O . ARG B 1 149 ? -13.18 -12.078 -20.406 1 68.31 149 ARG B O 1
ATOM 3500 N N . GLY B 1 150 ? -13.531 -12.906 -18.375 1 74.5 150 GLY B N 1
ATOM 3501 C CA . GLY B 1 150 ? -13.508 -14.281 -18.859 1 74.5 150 GLY B CA 1
ATOM 3502 C C . GLY B 1 150 ? -12.102 -14.781 -19.141 1 74.5 150 GLY B C 1
ATOM 3503 O O . GLY B 1 150 ? -11.922 -15.914 -19.594 1 74.5 150 GLY B O 1
ATOM 3504 N N . LYS B 1 151 ? -11.141 -13.891 -18.797 1 83.69 151 LYS B N 1
ATOM 3505 C CA . LYS B 1 151 ? -9.789 -14.297 -19.188 1 83.69 151 LYS B CA 1
ATOM 3506 C C . LYS B 1 151 ? -8.969 -14.68 -17.953 1 83.69 151 LYS B C 1
ATOM 3508 O O . LYS B 1 151 ? -7.742 -14.797 -18.047 1 83.69 151 LYS B O 1
ATOM 3513 N N . ILE B 1 152 ? -9.68 -14.781 -16.844 1 92.94 152 ILE B N 1
ATOM 3514 C CA . ILE B 1 152 ? -8.977 -15.383 -15.719 1 92.94 152 ILE B CA 1
ATOM 3515 C C . ILE B 1 152 ? -8.586 -16.812 -16.047 1 92.94 152 ILE B C 1
ATOM 3517 O O . ILE B 1 152 ? -9.422 -17.609 -16.484 1 92.94 152 ILE B O 1
ATOM 3521 N N . PRO B 1 153 ? -7.383 -17.141 -15.898 1 95.56 153 PRO B N 1
ATOM 3522 C CA . PRO B 1 153 ? -6.941 -18.484 -16.297 1 95.56 153 PRO B CA 1
ATOM 3523 C C . PRO B 1 153 ? -7.68 -19.594 -15.555 1 95.56 153 PRO B C 1
ATOM 3525 O O . PRO B 1 153 ? -8.148 -19.391 -14.438 1 95.56 153 PRO B O 1
ATOM 3528 N N . ARG B 1 154 ? -7.738 -20.703 -16.25 1 96.31 154 ARG B N 1
ATOM 3529 C CA . ARG B 1 154 ? -8.344 -21.891 -15.648 1 96.31 154 ARG B CA 1
ATOM 3530 C C . ARG B 1 154 ? -7.301 -22.984 -15.43 1 96.31 154 ARG B C 1
ATOM 3532 O O . ARG B 1 154 ? -7.633 -24.094 -14.984 1 96.31 154 ARG B O 1
ATOM 3539 N N . GLY B 1 155 ? -6.164 -22.781 -15.703 1 97.06 155 GLY B N 1
ATOM 3540 C CA . GLY B 1 155 ? -4.98 -23.625 -15.648 1 97.06 155 GLY B CA 1
ATOM 3541 C C . GLY B 1 155 ? -3.84 -23.109 -16.5 1 97.06 155 GLY B C 1
ATOM 3542 O O . GLY B 1 155 ? -4.027 -22.828 -17.688 1 97.06 155 GLY B O 1
ATOM 3543 N N . GLU B 1 156 ? -2.66 -22.984 -15.891 1 97.19 156 GLU B N 1
ATOM 3544 C CA . GLU B 1 156 ? -1.55 -22.375 -16.625 1 97.19 156 GLU B CA 1
ATOM 3545 C C . GLU B 1 156 ? -0.314 -23.266 -16.578 1 97.19 156 GLU B C 1
ATOM 3547 O O . GLU B 1 156 ? -0.051 -23.938 -15.578 1 97.19 156 GLU B O 1
ATOM 3552 N N . SER B 1 157 ? 0.378 -23.312 -17.719 1 95.69 157 SER B N 1
ATOM 3553 C CA . SER B 1 157 ? 1.767 -23.75 -17.734 1 95.69 157 SER B CA 1
ATOM 3554 C C . SER B 1 157 ? 2.715 -22.625 -17.328 1 95.69 157 SER B C 1
ATOM 3556 O O . SER B 1 157 ? 2.291 -21.484 -17.172 1 95.69 157 SER B O 1
ATOM 3558 N N . LEU B 1 158 ? 3.926 -22.984 -17.109 1 93.06 158 LEU B N 1
ATOM 3559 C CA . LEU B 1 158 ? 4.91 -21.938 -16.844 1 93.06 158 LEU B CA 1
ATOM 3560 C C . LEU B 1 158 ? 5.02 -20.984 -18.031 1 93.06 158 LEU B C 1
ATOM 3562 O O . LEU B 1 158 ? 5.211 -19.781 -17.859 1 93.06 158 LEU B O 1
ATOM 3566 N N . ARG B 1 159 ? 4.895 -21.484 -19.219 1 94 159 ARG B N 1
ATOM 3567 C CA . ARG B 1 159 ? 4.895 -20.656 -20.438 1 94 159 ARG B CA 1
ATOM 3568 C C . ARG B 1 159 ? 3.758 -19.641 -20.406 1 94 159 ARG B C 1
ATOM 3570 O O . ARG B 1 159 ? 3.955 -18.484 -20.734 1 94 159 ARG B O 1
ATOM 3577 N N . ASP B 1 160 ? 2.58 -20.062 -20 1 95.81 160 ASP B N 1
ATOM 3578 C CA . ASP B 1 160 ? 1.428 -19.172 -19.906 1 95.81 160 ASP B CA 1
ATOM 3579 C C . ASP B 1 160 ? 1.684 -18.047 -18.906 1 95.81 160 ASP B C 1
ATOM 3581 O O . ASP B 1 160 ? 1.311 -16.891 -19.156 1 95.81 160 ASP B O 1
ATOM 3585 N N . VAL B 1 161 ? 2.334 -18.422 -17.781 1 95.75 161 VAL B N 1
ATOM 3586 C CA . VAL B 1 161 ? 2.676 -17.438 -16.766 1 95.75 161 VAL B CA 1
ATOM 3587 C C . VAL B 1 161 ? 3.615 -16.391 -17.359 1 95.75 161 VAL B C 1
ATOM 3589 O O . VAL B 1 161 ? 3.414 -15.188 -17.156 1 95.75 161 VAL B O 1
ATOM 3592 N N . LEU B 1 162 ? 4.602 -16.859 -18.062 1 93.5 162 LEU B N 1
ATOM 3593 C CA . LEU B 1 162 ? 5.555 -15.945 -18.688 1 93.5 162 LEU B CA 1
ATOM 3594 C C . LEU B 1 162 ? 4.863 -15.031 -19.688 1 93.5 162 LEU B C 1
ATOM 3596 O O . LEU B 1 162 ? 5.129 -13.828 -19.734 1 93.5 162 LEU B O 1
ATOM 3600 N N . GLU B 1 163 ? 3.982 -15.539 -20.438 1 94.62 163 GLU B N 1
ATOM 3601 C CA . GLU B 1 163 ? 3.305 -14.789 -21.5 1 94.62 163 GLU B CA 1
ATOM 3602 C C . GLU B 1 163 ? 2.467 -13.656 -20.922 1 94.62 163 GLU B C 1
ATOM 3604 O O . GLU B 1 163 ? 2.441 -12.555 -21.469 1 94.62 163 GLU B O 1
ATOM 3609 N N . ARG B 1 164 ? 1.792 -13.922 -19.812 1 94.75 164 ARG B N 1
ATOM 3610 C CA . ARG B 1 164 ? 0.961 -12.852 -19.266 1 94.75 164 ARG B CA 1
ATOM 3611 C C . ARG B 1 164 ? 1.797 -11.875 -18.453 1 94.75 164 ARG B C 1
ATOM 3613 O O . ARG B 1 164 ? 1.405 -10.719 -18.266 1 94.75 164 ARG B O 1
ATOM 3620 N N . LEU B 1 165 ? 2.891 -12.312 -17.953 1 95.56 165 LEU B N 1
ATOM 3621 C CA . LEU B 1 165 ? 3.756 -11.531 -17.078 1 95.56 165 LEU B CA 1
ATOM 3622 C C . LEU B 1 165 ? 4.59 -10.539 -17.875 1 95.56 165 LEU B C 1
ATOM 3624 O O . LEU B 1 165 ? 4.816 -9.414 -17.438 1 95.56 165 LEU B O 1
ATOM 3628 N N . LEU B 1 166 ? 5.02 -10.898 -19.078 1 93.5 166 LEU B N 1
ATOM 3629 C CA . LEU B 1 166 ? 6.039 -10.18 -19.828 1 93.5 166 LEU B CA 1
ATOM 3630 C C . LEU B 1 166 ? 5.559 -8.781 -20.203 1 93.5 166 LEU B C 1
ATOM 3632 O O . LEU B 1 166 ? 6.305 -7.812 -20.078 1 93.5 166 LEU B O 1
ATOM 3636 N N . PRO B 1 167 ? 4.305 -8.625 -20.609 1 94.75 167 PRO B N 1
ATOM 3637 C CA . PRO B 1 167 ? 3.863 -7.262 -20.922 1 94.75 167 PRO B CA 1
ATOM 3638 C C . PRO B 1 167 ? 3.951 -6.316 -19.734 1 94.75 167 PRO B C 1
ATOM 3640 O O . PRO B 1 167 ? 4.305 -5.145 -19.891 1 94.75 167 PRO B O 1
ATOM 3643 N N . TYR B 1 168 ? 3.646 -6.828 -18.609 1 95.94 168 TYR B N 1
ATOM 3644 C CA . TYR B 1 168 ? 3.742 -6.004 -17.422 1 95.94 168 TYR B CA 1
ATOM 3645 C C . TYR B 1 168 ? 5.199 -5.754 -17.047 1 95.94 168 TYR B C 1
ATOM 3647 O O . TYR B 1 168 ? 5.559 -4.645 -16.641 1 95.94 168 TYR B O 1
ATOM 3655 N N . TRP B 1 169 ? 6.004 -6.758 -17.172 1 92.5 169 TRP B N 1
ATOM 3656 C CA . TRP B 1 169 ? 7.445 -6.633 -16.953 1 92.5 169 TRP B CA 1
ATOM 3657 C C . TRP B 1 169 ? 8.031 -5.543 -17.844 1 92.5 169 TRP B C 1
ATOM 3659 O O . TRP B 1 169 ? 8.664 -4.605 -17.344 1 92.5 169 TRP B O 1
ATOM 3669 N N . GLU B 1 170 ? 7.742 -5.594 -19.078 1 91.31 170 GLU B N 1
ATOM 3670 C CA . GLU B 1 170 ? 8.312 -4.684 -20.078 1 91.31 170 GLU B CA 1
ATOM 3671 C C . GLU B 1 170 ? 7.66 -3.307 -20 1 91.31 170 GLU B C 1
ATOM 3673 O O . GLU B 1 170 ? 8.32 -2.289 -20.219 1 91.31 170 GLU B O 1
ATOM 3678 N N . GLY B 1 171 ? 6.461 -3.303 -19.672 1 95.25 171 GLY B N 1
ATOM 3679 C CA . GLY B 1 171 ? 5.715 -2.059 -19.75 1 95.25 171 GLY B CA 1
ATOM 3680 C C . GLY B 1 171 ? 5.703 -1.274 -18.453 1 95.25 171 GLY B C 1
ATOM 3681 O O . GLY B 1 171 ? 5.477 -0.063 -18.453 1 95.25 171 GLY B O 1
ATOM 3682 N N . SER B 1 172 ? 5.965 -1.94 -17.328 1 96.12 172 SER B N 1
ATOM 3683 C CA . SER B 1 172 ? 5.805 -1.252 -16.047 1 96.12 172 SER B CA 1
ATOM 3684 C C . SER B 1 172 ? 7.07 -1.354 -15.203 1 96.12 172 SER B C 1
ATOM 3686 O O . SER B 1 172 ? 7.52 -0.36 -14.633 1 96.12 172 SER B O 1
ATOM 3688 N N . ILE B 1 173 ? 7.691 -2.465 -15.18 1 92.31 173 ILE B N 1
ATOM 3689 C CA . ILE B 1 173 ? 8.805 -2.686 -14.266 1 92.31 173 ILE B CA 1
ATOM 3690 C C . ILE B 1 173 ? 10.109 -2.24 -14.922 1 92.31 173 ILE B C 1
ATOM 3692 O O . ILE B 1 173 ? 10.875 -1.477 -14.328 1 92.31 173 ILE B O 1
ATOM 3696 N N . VAL B 1 174 ? 10.336 -2.607 -16.156 1 88.94 174 VAL B N 1
ATOM 3697 C CA . VAL B 1 174 ? 11.578 -2.314 -16.859 1 88.94 174 VAL B CA 1
ATOM 3698 C C . VAL B 1 174 ? 11.75 -0.802 -17 1 88.94 174 VAL B C 1
ATOM 3700 O O . VAL B 1 174 ? 12.844 -0.274 -16.797 1 88.94 174 VAL B O 1
ATOM 3703 N N . PRO B 1 175 ? 10.68 -0.078 -17.375 1 91.88 175 PRO B N 1
ATOM 3704 C CA . PRO B 1 175 ? 10.859 1.373 -17.469 1 91.88 175 PRO B CA 1
ATOM 3705 C C . PRO B 1 175 ? 11.367 1.992 -16.172 1 91.88 175 PRO B C 1
ATOM 3707 O O . PRO B 1 175 ? 12.156 2.939 -16.203 1 91.88 175 PRO B O 1
ATOM 3710 N N . GLU B 1 176 ? 10.945 1.469 -14.953 1 90.56 176 GLU B N 1
ATOM 3711 C CA . GLU B 1 176 ? 11.453 1.963 -13.68 1 90.56 176 GLU B CA 1
ATOM 3712 C C . GLU B 1 176 ? 12.938 1.652 -13.516 1 90.56 176 GLU B C 1
ATOM 3714 O O . GLU B 1 176 ? 13.703 2.498 -13.062 1 90.56 176 GLU B O 1
ATOM 3719 N N . LEU B 1 177 ? 13.289 0.498 -13.914 1 84.12 177 LEU B N 1
ATOM 3720 C CA . LEU B 1 177 ? 14.695 0.093 -13.852 1 84.12 177 LEU B CA 1
ATOM 3721 C C . LEU B 1 177 ? 15.547 0.93 -14.797 1 84.12 177 LEU B C 1
ATOM 3723 O O . LEU B 1 177 ? 16.641 1.376 -14.43 1 84.12 177 LEU B O 1
ATOM 3727 N N . ARG B 1 178 ? 15.062 1.191 -15.945 1 82.88 178 ARG B N 1
ATOM 3728 C CA . ARG B 1 178 ? 15.789 1.98 -16.938 1 82.88 178 ARG B CA 1
ATOM 3729 C C . ARG B 1 178 ? 15.953 3.424 -16.469 1 82.88 178 ARG B C 1
ATOM 3731 O O . ARG B 1 178 ? 16.938 4.086 -16.828 1 82.88 178 ARG B O 1
ATOM 3738 N N . ALA B 1 179 ? 15.039 3.857 -15.68 1 86.5 179 ALA B N 1
ATOM 3739 C CA . ALA B 1 179 ? 15.102 5.211 -15.133 1 86.5 179 ALA B CA 1
ATOM 3740 C C . ALA B 1 179 ? 16.094 5.293 -13.977 1 86.5 179 ALA B C 1
ATOM 3742 O O . ALA B 1 179 ? 16.234 6.344 -13.344 1 86.5 179 ALA B O 1
ATOM 3743 N N . GLY B 1 180 ? 16.734 4.164 -13.656 1 81.62 180 GLY B N 1
ATOM 3744 C CA . GLY B 1 180 ? 17.766 4.145 -12.633 1 81.62 180 GLY B CA 1
ATOM 3745 C C . GLY B 1 180 ? 17.219 3.914 -11.234 1 81.62 180 GLY B C 1
ATOM 3746 O O . GLY B 1 180 ? 17.906 4.121 -10.242 1 81.62 180 GLY B O 1
ATOM 3747 N N . LYS B 1 181 ? 15.969 3.451 -11.156 1 87.56 181 LYS B N 1
ATOM 3748 C CA . LYS B 1 181 ? 15.305 3.27 -9.867 1 87.56 181 LYS B CA 1
ATOM 3749 C C . LYS B 1 181 ? 15.594 1.886 -9.297 1 87.56 181 LYS B C 1
ATOM 3751 O O . LYS B 1 181 ? 15.75 0.917 -10.039 1 87.56 181 LYS B O 1
ATOM 3756 N N . ASN B 1 182 ? 15.727 1.825 -7.969 1 88.19 182 ASN B N 1
ATOM 3757 C CA . ASN B 1 182 ? 15.727 0.554 -7.254 1 88.19 182 ASN B CA 1
ATOM 3758 C C . ASN B 1 182 ? 14.312 0.011 -7.066 1 88.19 182 ASN B C 1
ATOM 3760 O O . ASN B 1 182 ? 13.445 0.706 -6.539 1 88.19 182 ASN B O 1
ATOM 3764 N N . VAL B 1 183 ? 14.148 -1.302 -7.492 1 91.56 183 VAL B N 1
ATOM 3765 C CA . VAL B 1 183 ? 12.781 -1.811 -7.586 1 91.56 183 VAL B CA 1
ATOM 3766 C C . VAL B 1 183 ? 12.641 -3.068 -6.734 1 91.56 183 VAL B C 1
ATOM 3768 O O . VAL B 1 183 ? 13.516 -3.93 -6.73 1 91.56 183 VAL B O 1
ATOM 3771 N N . LEU B 1 184 ? 11.523 -3.111 -5.961 1 93.75 184 LEU B N 1
ATOM 3772 C CA . LEU B 1 184 ? 11.109 -4.305 -5.234 1 93.75 184 LEU B CA 1
ATOM 3773 C C . LEU B 1 184 ? 9.945 -4.996 -5.945 1 93.75 184 LEU B C 1
ATOM 3775 O O . LEU B 1 184 ? 8.953 -4.355 -6.293 1 93.75 184 LEU B O 1
ATOM 3779 N N . VAL B 1 185 ? 10.094 -6.312 -6.219 1 93.69 185 VAL B N 1
ATOM 3780 C CA . VAL B 1 185 ? 9 -7.117 -6.742 1 93.69 185 VAL B CA 1
ATOM 3781 C C . VAL B 1 185 ? 8.703 -8.266 -5.785 1 93.69 185 VAL B C 1
ATOM 3783 O O . VAL B 1 185 ? 9.555 -9.125 -5.551 1 93.69 185 VAL B O 1
ATOM 3786 N N . SER B 1 186 ? 7.531 -8.195 -5.156 1 94.38 186 SER B N 1
ATOM 3787 C CA . SER B 1 186 ? 7.039 -9.281 -4.316 1 94.38 186 SER B CA 1
ATOM 3788 C C . SER B 1 186 ? 6.012 -10.125 -5.055 1 94.38 186 SER B C 1
ATOM 3790 O O . SER B 1 186 ? 4.953 -9.625 -5.445 1 94.38 186 SER B O 1
ATOM 3792 N N . ALA B 1 187 ? 6.293 -11.383 -5.215 1 95.06 187 ALA B N 1
ATOM 3793 C CA . ALA B 1 187 ? 5.418 -12.242 -6.008 1 95.06 187 ALA B CA 1
ATOM 3794 C C . ALA B 1 187 ? 5.465 -13.68 -5.512 1 95.06 187 ALA B C 1
ATOM 3796 O O . ALA B 1 187 ? 5.277 -13.938 -4.32 1 95.06 187 ALA B O 1
ATOM 3797 N N . HIS B 1 188 ? 5.535 -14.617 -6.465 1 92.06 188 HIS B N 1
ATOM 3798 C CA . HIS B 1 188 ? 5.418 -16.031 -6.133 1 92.06 188 HIS B CA 1
ATOM 3799 C C . HIS B 1 188 ? 6.551 -16.844 -6.762 1 92.06 188 HIS B C 1
ATOM 3801 O O . HIS B 1 188 ? 7.336 -16.312 -7.551 1 92.06 188 HIS B O 1
ATOM 3807 N N . GLY B 1 189 ? 6.66 -18.078 -6.32 1 87.38 189 GLY B N 1
ATOM 3808 C CA . GLY B 1 189 ? 7.738 -18.922 -6.816 1 87.38 189 GLY B CA 1
ATOM 3809 C C . GLY B 1 189 ? 7.793 -18.984 -8.328 1 87.38 189 GLY B C 1
ATOM 3810 O O . GLY B 1 189 ? 8.836 -18.734 -8.93 1 87.38 189 GLY B O 1
ATOM 3811 N N . ASN B 1 190 ? 6.688 -19.266 -8.938 1 88.44 190 ASN B N 1
ATOM 3812 C CA . ASN B 1 190 ? 6.672 -19.469 -10.383 1 88.44 190 ASN B CA 1
ATOM 3813 C C . ASN B 1 190 ? 6.812 -18.141 -11.133 1 88.44 190 ASN B C 1
ATOM 3815 O O . ASN B 1 190 ? 7.473 -18.078 -12.172 1 88.44 190 ASN B O 1
ATOM 3819 N N . SER B 1 191 ? 6.18 -17.078 -10.633 1 90.25 191 SER B N 1
ATOM 3820 C CA . SER B 1 191 ? 6.297 -15.797 -11.312 1 90.25 191 SER B CA 1
ATOM 3821 C C . SER B 1 191 ? 7.715 -15.242 -11.211 1 90.25 191 SER B C 1
ATOM 3823 O O . SER B 1 191 ? 8.242 -14.695 -12.18 1 90.25 191 SER B O 1
ATOM 3825 N N . VAL B 1 192 ? 8.328 -15.438 -10.078 1 86.75 192 VAL B N 1
ATOM 3826 C CA . VAL B 1 192 ? 9.711 -15 -9.898 1 86.75 192 VAL B CA 1
ATOM 3827 C C . VAL B 1 192 ? 10.633 -15.82 -10.797 1 86.75 192 VAL B C 1
ATOM 3829 O O . VAL B 1 192 ? 11.5 -15.258 -11.484 1 86.75 192 VAL B O 1
ATOM 3832 N N . ARG B 1 193 ? 10.422 -17.125 -10.828 1 82.44 193 ARG B N 1
ATOM 3833 C CA . ARG B 1 193 ? 11.211 -17.984 -11.695 1 82.44 193 ARG B CA 1
ATOM 3834 C C . ARG B 1 193 ? 11.055 -17.594 -13.156 1 82.44 193 ARG B C 1
ATOM 3836 O O . ARG B 1 193 ? 12.023 -17.625 -13.922 1 82.44 193 ARG B O 1
ATOM 3843 N N . ALA B 1 194 ? 9.844 -17.281 -13.477 1 83.5 194 ALA B N 1
ATOM 3844 C CA . ALA B 1 194 ? 9.586 -16.859 -14.852 1 83.5 194 ALA B CA 1
ATOM 3845 C C . ALA B 1 194 ? 10.383 -15.602 -15.195 1 83.5 194 ALA B C 1
ATOM 3847 O O . ALA B 1 194 ? 10.961 -15.508 -16.281 1 83.5 194 ALA B O 1
ATOM 3848 N N . ILE B 1 195 ? 10.477 -14.672 -14.289 1 83.81 195 ILE B N 1
ATOM 3849 C CA . ILE B 1 195 ? 11.234 -13.445 -14.5 1 83.81 195 ILE B CA 1
ATOM 3850 C C . ILE B 1 195 ? 12.719 -13.773 -14.625 1 83.81 195 ILE B C 1
ATOM 3852 O O . ILE B 1 195 ? 13.391 -13.273 -15.531 1 83.81 195 ILE B O 1
ATOM 3856 N N . ILE B 1 196 ? 13.156 -14.625 -13.789 1 79.81 196 ILE B N 1
ATOM 3857 C CA . ILE B 1 196 ? 14.57 -14.992 -13.781 1 79.81 196 ILE B CA 1
ATOM 3858 C C . ILE B 1 196 ? 14.93 -15.688 -15.086 1 79.81 196 ILE B C 1
ATOM 3860 O O . ILE B 1 196 ? 15.961 -15.383 -15.695 1 79.81 196 ILE B O 1
ATOM 3864 N N . LYS B 1 197 ? 14.078 -16.609 -15.477 1 78 197 LYS B N 1
ATOM 3865 C CA . LYS B 1 197 ? 14.312 -17.312 -16.734 1 78 197 LYS B CA 1
ATOM 3866 C C . LYS B 1 197 ? 14.383 -16.328 -17.906 1 78 197 LYS B C 1
ATOM 3868 O O . LYS B 1 197 ? 15.227 -16.484 -18.797 1 78 197 LYS B O 1
ATOM 3873 N N . HIS B 1 198 ? 13.484 -15.43 -17.875 1 80.94 198 HIS B N 1
ATOM 3874 C CA . HIS B 1 198 ? 13.469 -14.406 -18.922 1 80.94 198 HIS B CA 1
ATOM 3875 C C . HIS B 1 198 ? 14.758 -13.602 -18.922 1 80.94 198 HIS B C 1
ATOM 3877 O O . HIS B 1 198 ? 15.328 -13.336 -19.984 1 80.94 198 HIS B O 1
ATOM 3883 N N . LEU B 1 199 ? 15.219 -13.234 -17.75 1 76.5 199 LEU B N 1
ATOM 3884 C CA . LEU B 1 199 ? 16.438 -12.438 -17.625 1 76.5 199 LEU B CA 1
ATOM 3885 C C . LEU B 1 199 ? 17.656 -13.242 -18.062 1 76.5 199 LEU B C 1
ATOM 3887 O O . LEU B 1 199 ? 18.562 -12.711 -18.703 1 76.5 199 LEU B O 1
ATOM 3891 N N . GLU B 1 200 ? 17.625 -14.477 -17.766 1 74.25 200 GLU B N 1
ATOM 3892 C CA . GLU B 1 200 ? 18.734 -15.352 -18.172 1 74.25 200 GLU B CA 1
ATOM 3893 C C . GLU B 1 200 ? 18.766 -15.547 -19.672 1 74.25 200 GLU B C 1
ATOM 3895 O O . GLU B 1 200 ? 19.828 -15.562 -20.281 1 74.25 200 GLU B O 1
ATOM 3900 N N . ALA B 1 201 ? 17.609 -15.719 -20.234 1 76.19 201 ALA B N 1
ATOM 3901 C CA . ALA B 1 201 ? 17.531 -15.891 -21.672 1 76.19 201 ALA B CA 1
ATOM 3902 C C . ALA B 1 201 ? 18.031 -14.648 -22.406 1 76.19 201 ALA B C 1
ATOM 3904 O O . ALA B 1 201 ? 18.719 -14.75 -23.422 1 76.19 201 ALA B O 1
ATOM 3905 N N . ARG B 1 202 ? 17.75 -13.57 -21.922 1 72.56 202 ARG B N 1
ATOM 3906 C CA . ARG B 1 202 ? 18.188 -12.312 -22.516 1 72.56 202 ARG B CA 1
ATOM 3907 C C . ARG B 1 202 ? 19.703 -12.141 -22.391 1 72.56 202 ARG B C 1
ATOM 3909 O O . ARG B 1 202 ? 20.359 -11.633 -23.297 1 72.56 202 ARG B O 1
ATOM 3916 N N . ARG B 1 203 ? 20.203 -12.516 -21.266 1 65 203 ARG B N 1
ATOM 3917 C CA . ARG B 1 203 ? 21.641 -12.453 -21.047 1 65 203 ARG B CA 1
ATOM 3918 C C . ARG B 1 203 ? 22.391 -13.367 -22.016 1 65 203 ARG B C 1
ATOM 3920 O O . ARG B 1 203 ? 23.422 -12.984 -22.578 1 65 203 ARG B O 1
ATOM 3927 N N . ARG B 1 204 ? 21.859 -14.516 -22.281 1 64.06 204 ARG B N 1
ATOM 3928 C CA . ARG B 1 204 ? 22.469 -15.469 -23.203 1 64.06 204 ARG B CA 1
ATOM 3929 C C . ARG B 1 204 ? 22.391 -14.977 -24.641 1 64.06 204 ARG B C 1
ATOM 3931 O O . ARG B 1 204 ? 23.328 -15.141 -25.406 1 64.06 204 ARG B O 1
ATOM 3938 N N . ALA B 1 205 ? 21.297 -14.352 -24.922 1 65.5 205 ALA B N 1
ATOM 3939 C CA . ALA B 1 205 ? 21.109 -13.82 -26.266 1 65.5 205 ALA B CA 1
ATOM 3940 C C . ALA B 1 205 ? 22.016 -12.609 -26.5 1 65.5 205 ALA B C 1
ATOM 3942 O O . ALA B 1 205 ? 22.5 -12.391 -27.609 1 65.5 205 ALA B O 1
ATOM 3943 N N . GLY B 1 206 ? 22.125 -11.891 -25.438 1 53.88 206 GLY B N 1
ATOM 3944 C CA . GLY B 1 206 ? 23.031 -10.758 -25.562 1 53.88 206 GLY B CA 1
ATOM 3945 C C . GLY B 1 206 ? 24.484 -11.156 -25.547 1 53.88 206 GLY B C 1
ATOM 3946 O O . GLY B 1 206 ? 25.312 -10.531 -26.203 1 53.88 206 GLY B O 1
ATOM 3947 N N . ALA B 1 207 ? 24.875 -12.211 -24.766 1 48.25 207 ALA B N 1
ATOM 3948 C CA . ALA B 1 207 ? 26.25 -12.703 -24.719 1 48.25 207 ALA B CA 1
ATOM 3949 C C . ALA B 1 207 ? 26.609 -13.469 -25.984 1 48.25 207 ALA B C 1
ATOM 3951 O O . ALA B 1 207 ? 27.781 -13.648 -26.312 1 48.25 207 ALA B O 1
ATOM 3952 N N . GLY B 1 208 ? 25.672 -14.188 -26.594 1 45.78 208 GLY B N 1
ATOM 3953 C CA . GLY B 1 208 ? 25.953 -15 -27.766 1 45.78 208 GLY B CA 1
ATOM 3954 C C . GLY B 1 208 ? 26.453 -14.188 -28.953 1 45.78 208 GLY B C 1
ATOM 3955 O O . GLY B 1 208 ? 26.672 -14.727 -30.031 1 45.78 208 GLY B O 1
ATOM 3956 N N . GLY B 1 209 ? 26.531 -12.922 -28.953 1 38.12 209 GLY B N 1
ATOM 3957 C CA . GLY B 1 209 ? 27.25 -12.336 -30.078 1 38.12 209 GLY B CA 1
ATOM 3958 C C . GLY B 1 209 ? 28.734 -12.648 -30.062 1 38.12 209 GLY B C 1
ATOM 3959 O O . GLY B 1 209 ? 29.453 -12.312 -31 1 38.12 209 GLY B O 1
ATOM 3960 N N . ARG B 1 210 ? 29.406 -12.695 -28.922 1 36.91 210 ARG B N 1
ATOM 3961 C CA . ARG B 1 210 ? 30.812 -13.023 -29.125 1 36.91 210 ARG B CA 1
ATOM 3962 C C . ARG B 1 210 ? 31.016 -14.531 -29.234 1 36.91 210 ARG B C 1
ATOM 3964 O O . ARG B 1 210 ? 30.766 -15.266 -28.281 1 36.91 210 ARG B O 1
ATOM 3971 N N . ALA B 1 211 ? 30.766 -15.102 -30.406 1 32.38 211 ALA B N 1
ATOM 3972 C CA . ALA B 1 211 ? 31.031 -16.484 -30.797 1 32.38 211 ALA B CA 1
ATOM 3973 C C . ALA B 1 211 ? 32.344 -16.969 -30.219 1 32.38 211 ALA B C 1
ATOM 3975 O O . ALA B 1 211 ? 33.406 -16.328 -30.391 1 32.38 211 ALA B O 1
ATOM 3976 N N . PRO B 1 212 ? 32.281 -17.594 -29.016 1 32.69 212 PRO B N 1
ATOM 3977 C CA . PRO B 1 212 ? 33.562 -18.078 -28.547 1 32.69 212 PRO B CA 1
ATOM 3978 C C . PRO B 1 212 ? 34.375 -18.797 -29.641 1 32.69 212 PRO B C 1
ATOM 3980 O O . PRO B 1 212 ? 33.781 -19.391 -30.562 1 32.69 212 PRO B O 1
ATOM 3983 N N . LEU B 1 213 ? 35.469 -18.25 -29.922 1 30.59 213 LEU B N 1
ATOM 3984 C CA . LEU B 1 213 ? 36.406 -18.875 -30.844 1 30.59 213 LEU B CA 1
ATOM 3985 C C . LEU B 1 213 ? 36.625 -20.344 -30.484 1 30.59 213 LEU B C 1
ATOM 3987 O O . LEU B 1 213 ? 36.531 -20.719 -29.312 1 30.59 213 LEU B O 1
ATOM 3991 N N . PRO B 1 214 ? 36.469 -21.25 -31.359 1 29.33 214 PRO B N 1
ATOM 3992 C CA . PRO B 1 214 ? 36.594 -22.703 -31.266 1 29.33 214 PRO B CA 1
ATOM 3993 C C . PRO B 1 214 ? 37.844 -23.141 -30.5 1 29.33 214 PRO B C 1
ATOM 3995 O O . PRO B 1 214 ? 38.969 -22.859 -30.938 1 29.33 214 PRO B O 1
ATOM 3998 N N . GLY B 1 215 ? 37.906 -22.75 -29.156 1 26.41 215 GLY B N 1
ATOM 3999 C CA . GLY B 1 215 ? 39.156 -23.188 -28.531 1 26.41 215 GLY B CA 1
ATOM 4000 C C . GLY B 1 215 ? 39.469 -24.656 -28.766 1 26.41 215 GLY B C 1
ATOM 4001 O O . GLY B 1 215 ? 38.562 -25.453 -28.953 1 26.41 215 GLY B O 1
ATOM 4002 N N . ARG B 1 216 ? 40.719 -25.078 -29.156 1 26.05 216 ARG B N 1
ATOM 4003 C CA . ARG B 1 216 ? 41.469 -26.266 -29.562 1 26.05 216 ARG B CA 1
ATOM 4004 C C . ARG B 1 216 ? 41.375 -27.359 -28.484 1 26.05 216 ARG B C 1
ATOM 4006 O O . ARG B 1 216 ? 41.625 -27.094 -27.312 1 26.05 216 ARG B O 1
ATOM 4013 N N . HIS B 1 217 ? 40.562 -28.453 -28.578 1 23.25 217 HIS B N 1
ATOM 4014 C CA . HIS B 1 217 ? 40.281 -29.688 -27.859 1 23.25 217 HIS B CA 1
ATOM 4015 C C . HIS B 1 217 ? 41.562 -30.406 -27.453 1 23.25 217 HIS B C 1
ATOM 4017 O O . HIS B 1 217 ? 41.531 -31.609 -27.141 1 23.25 217 HIS B O 1
ATOM 4023 N N . GLY B 1 218 ? 42.625 -29.703 -26.938 1 21.62 218 GLY B N 1
ATOM 4024 C CA . GLY B 1 218 ? 43.781 -30.594 -26.766 1 21.62 218 GLY B CA 1
ATOM 4025 C C . GLY B 1 218 ? 43.531 -31.688 -25.75 1 21.62 218 GLY B C 1
ATOM 4026 O O . GLY B 1 218 ? 43.031 -31.438 -24.641 1 21.62 218 GLY B O 1
ATOM 4027 N N . ARG B 1 219 ? 43.281 -32.969 -26.109 1 21.66 219 ARG B N 1
ATOM 4028 C CA . ARG B 1 219 ? 42.969 -34.312 -25.625 1 21.66 219 ARG B CA 1
ATOM 4029 C C . ARG B 1 219 ? 44.031 -34.812 -24.625 1 21.66 219 ARG B C 1
ATOM 4031 O O . ARG B 1 219 ? 44.781 -35.719 -24.922 1 21.66 219 ARG B O 1
ATOM 4038 N N . ASP B 1 220 ? 44.719 -33.906 -23.75 1 19.52 220 ASP B N 1
ATOM 4039 C CA . ASP B 1 220 ? 45.844 -34.688 -23.219 1 19.52 220 ASP B CA 1
ATOM 4040 C C . ASP B 1 220 ? 45.375 -35.719 -22.203 1 19.52 220 ASP B C 1
ATOM 4042 O O . ASP B 1 220 ? 44.719 -35.375 -21.219 1 19.52 220 ASP B O 1
ATOM 4046 N N . ARG B 1 221 ? 45.031 -36.969 -22.547 1 18.45 221 ARG B N 1
ATOM 4047 C CA . ARG B 1 221 ? 44.719 -38.281 -21.953 1 18.45 221 ARG B CA 1
ATOM 4048 C C . ARG B 1 221 ? 45.781 -38.688 -20.938 1 18.45 221 ARG B C 1
ATOM 4050 O O . ARG B 1 221 ? 46.781 -39.281 -21.297 1 18.45 221 ARG B O 1
ATOM 4057 N N . ARG B 1 222 ? 46.219 -37.719 -19.969 1 18.55 222 ARG B N 1
ATOM 4058 C CA . ARG B 1 222 ? 47.25 -38.344 -19.188 1 18.55 222 ARG B CA 1
ATOM 4059 C C . ARG B 1 222 ? 46.719 -39.531 -18.391 1 18.55 222 ARG B C 1
ATOM 4061 O O . ARG B 1 222 ? 45.688 -39.406 -17.719 1 18.55 222 ARG B O 1
ATOM 4068 N N . ARG B 1 223 ? 47.188 -40.781 -18.531 1 17.58 223 ARG B N 1
ATOM 4069 C CA . ARG B 1 223 ? 47.062 -42.188 -18.203 1 17.58 223 ARG B CA 1
ATOM 4070 C C . ARG B 1 223 ? 47.438 -42.438 -16.75 1 17.58 223 ARG B C 1
ATOM 4072 O O . ARG B 1 223 ? 47.594 -43.594 -16.344 1 17.58 223 ARG B O 1
ATOM 4079 N N . HIS B 1 224 ? 47.156 -41.438 -15.789 1 17.67 224 HIS B N 1
ATOM 4080 C CA . HIS B 1 224 ? 47.938 -41.75 -14.617 1 17.67 224 HIS B CA 1
ATOM 4081 C C . HIS B 1 224 ? 47.531 -43.094 -14.016 1 17.67 224 HIS B C 1
ATOM 4083 O O . HIS B 1 224 ? 46.344 -43.438 -14.062 1 17.67 224 HIS B O 1
ATOM 4089 N N . GLN B 1 225 ? 48.562 -43.906 -13.516 1 17.06 225 GLN B N 1
ATOM 4090 C CA . GLN B 1 225 ? 48.938 -45.25 -13.086 1 17.06 225 GLN B CA 1
ATOM 4091 C C . GLN B 1 225 ? 48.469 -45.5 -11.656 1 17.06 225 GLN B C 1
ATOM 4093 O O . GLN B 1 225 ? 48.562 -44.625 -10.805 1 17.06 225 GLN B O 1
ATOM 4098 N N . THR B 1 226 ? 47.75 -46.594 -11.391 1 18.03 226 THR B N 1
ATOM 4099 C CA . THR B 1 226 ? 46.875 -47.281 -10.422 1 18.03 226 THR B CA 1
ATOM 4100 C C . THR B 1 226 ? 47.688 -47.75 -9.211 1 18.03 226 THR B C 1
ATOM 4102 O O . THR B 1 226 ? 47.156 -48.438 -8.344 1 18.03 226 THR B O 1
ATOM 4105 N N . HIS B 1 227 ? 48.875 -47.031 -8.859 1 16.77 227 HIS B N 1
ATOM 4106 C CA . HIS B 1 227 ? 49.594 -48.031 -8.078 1 16.77 227 HIS B CA 1
ATOM 4107 C C . HIS B 1 227 ? 48.969 -48.219 -6.703 1 16.77 227 HIS B C 1
ATOM 4109 O O . HIS B 1 227 ? 48.5 -47.25 -6.098 1 16.77 227 HIS B O 1
ATOM 4115 N N . ARG B 1 228 ? 48.75 -49.531 -6.266 1 18.22 228 ARG B N 1
ATOM 4116 C CA . ARG B 1 228 ? 48 -50.281 -5.258 1 18.22 228 ARG B CA 1
ATOM 4117 C C . ARG B 1 228 ? 48.719 -50.188 -3.904 1 18.22 228 ARG B C 1
ATOM 4119 O O . ARG B 1 228 ? 48.219 -50.75 -2.914 1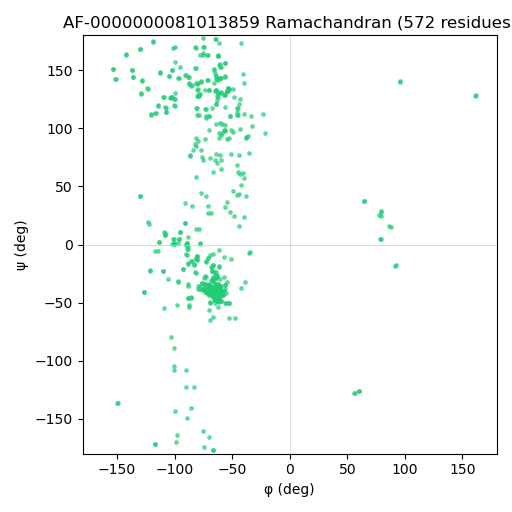 18.22 228 ARG B O 1
ATOM 4126 N N . GLY B 1 229 ? 49.75 -49.219 -3.746 1 15.5 229 GLY B N 1
ATOM 4127 C CA . GLY B 1 229 ? 50.562 -49.938 -2.773 1 15.5 229 GLY B CA 1
ATOM 4128 C C . GLY B 1 229 ? 49.906 -50.031 -1.413 1 15.5 229 GLY B C 1
ATOM 4129 O O . GLY B 1 229 ? 48.938 -49.344 -1.135 1 15.5 229 GLY B O 1
ATOM 4130 N N . PRO B 1 230 ? 50.844 -50.438 -0.402 1 17.03 230 PRO B N 1
ATOM 4131 C CA . PRO B 1 230 ? 50.812 -51.406 0.694 1 17.03 230 PRO B CA 1
ATOM 4132 C C . PRO B 1 230 ? 50.312 -50.812 2.002 1 17.03 230 PRO B C 1
ATOM 4134 O O . PRO B 1 230 ? 49.969 -49.625 2.062 1 17.03 230 PRO B O 1
ATOM 4137 N N . GLY B 1 231 ? 51.188 -50.938 2.984 1 15.6 231 GLY B N 1
ATOM 4138 C CA . GLY B 1 231 ? 51.156 -51.719 4.215 1 15.6 231 GLY B CA 1
ATOM 4139 C C . GLY B 1 231 ? 50.781 -50.875 5.43 1 15.6 231 GLY B C 1
ATOM 4140 O O . GLY B 1 231 ? 49.656 -50.906 5.883 1 15.6 231 GLY B O 1
ATOM 4141 N N . GLN B 1 232 ? 51.844 -50.562 6.25 1 15.69 232 GLN B N 1
ATOM 4142 C CA . GLN B 1 232 ? 52 -51.125 7.594 1 15.69 232 GLN B CA 1
ATOM 4143 C C . GLN B 1 232 ? 51.562 -50.125 8.656 1 15.69 232 GLN B C 1
ATOM 4145 O O . GLN B 1 232 ? 50.531 -50.25 9.289 1 15.69 232 GLN B O 1
ATOM 4150 N N . GLY B 1 233 ? 52.5 -49.25 9.133 1 15.95 233 GLY B N 1
ATOM 4151 C CA . GLY B 1 233 ? 53 -49.469 10.484 1 15.95 233 GLY B CA 1
ATOM 4152 C C . GLY B 1 233 ? 52.344 -48.562 11.508 1 15.95 233 GLY B C 1
ATOM 4153 O O . GLY B 1 233 ? 51.719 -47.531 11.148 1 15.95 233 GLY B O 1
ATOM 4154 N N . PRO B 1 234 ? 52.344 -48.938 12.781 1 17.84 234 PRO B N 1
ATOM 4155 C CA . PRO B 1 234 ? 51.562 -48.812 14.008 1 17.84 234 PRO B CA 1
ATOM 4156 C C . PRO B 1 234 ? 51.781 -47.5 14.734 1 17.84 234 PRO B C 1
ATOM 4158 O O . PRO B 1 234 ? 50.844 -46.938 15.281 1 17.84 234 PRO B O 1
ATOM 4161 N N . GLN B 1 235 ? 53.156 -46.938 14.758 1 14.8 235 GLN B N 1
ATOM 4162 C CA . GLN B 1 235 ? 53.594 -46.906 16.141 1 14.8 235 GLN B CA 1
ATOM 4163 C C . GLN B 1 235 ? 53.094 -45.688 16.859 1 14.8 235 GLN B C 1
ATOM 4165 O O . GLN B 1 235 ? 52.438 -44.812 16.266 1 14.8 235 GLN B O 1
ATOM 4170 N N . GLY B 1 236 ? 54.125 -44.875 17.438 1 15.12 236 GLY B N 1
ATOM 4171 C CA . GLY B 1 236 ? 54.531 -44.625 18.812 1 15.12 236 GLY B CA 1
ATOM 4172 C C . GLY B 1 236 ? 54.031 -43.312 19.375 1 15.12 236 GLY B C 1
ATOM 4173 O O . GLY B 1 236 ? 53.094 -42.75 18.859 1 15.12 236 GLY B O 1
ATOM 4174 N N . GLY B 1 237 ? 54.938 -42.312 19.562 1 15.3 237 GLY B N 1
ATOM 4175 C CA . GLY B 1 237 ? 55.5 -41.812 20.812 1 15.3 237 GLY B CA 1
ATOM 4176 C C . GLY B 1 237 ? 54.812 -40.562 21.312 1 15.3 237 GLY B C 1
ATOM 4177 O O . GLY B 1 237 ? 54.062 -39.906 20.562 1 15.3 237 GLY B O 1
ATOM 4178 N N . LEU B 1 238 ? 55.531 -39.844 22.297 1 16.38 238 LEU B N 1
ATOM 4179 C CA . LEU B 1 238 ? 55.438 -39.344 23.672 1 16.38 238 LEU B CA 1
ATOM 4180 C C . LEU B 1 238 ? 55.219 -37.844 23.719 1 16.38 238 LEU B C 1
ATOM 4182 O O . LEU B 1 238 ? 54.562 -37.344 24.609 1 16.38 238 LEU B O 1
ATOM 4186 N N . ARG B 1 239 ? 55.688 -37 22.75 1 15.45 239 ARG B N 1
ATOM 4187 C CA . ARG B 1 239 ? 56.5 -36 23.391 1 15.45 239 ARG B CA 1
ATOM 4188 C C . ARG B 1 239 ? 55.625 -34.969 24.109 1 15.45 239 ARG B C 1
ATOM 4190 O O . ARG B 1 239 ? 54.438 -34.875 23.844 1 15.45 239 ARG B O 1
ATOM 4197 N N . VAL B 1 240 ? 56.344 -33.812 24.328 1 16.59 240 VAL B N 1
ATOM 4198 C CA . VAL B 1 240 ? 56.781 -32.938 25.406 1 16.59 240 VAL B CA 1
ATOM 4199 C C . VAL B 1 240 ? 55.812 -31.781 25.562 1 16.59 240 VAL B C 1
ATOM 4201 O O . VAL B 1 240 ? 55.156 -31.375 24.609 1 16.59 240 VAL B O 1
ATOM 4204 N N . ALA B 1 241 ? 55.75 -31.234 26.875 1 18.44 241 ALA B N 1
ATOM 4205 C CA . ALA B 1 241 ? 54.875 -30.562 27.844 1 18.44 241 ALA B CA 1
ATOM 4206 C C . ALA B 1 241 ? 54.938 -29.047 27.672 1 18.44 241 ALA B C 1
ATOM 4208 O O . ALA B 1 241 ? 54.25 -28.312 28.406 1 18.44 241 ALA B O 1
ATOM 4209 N N . GLY B 1 242 ? 55.656 -28.469 26.594 1 16.19 242 GLY B N 1
ATOM 4210 C CA . GLY B 1 242 ? 56.219 -27.188 26.938 1 16.19 242 GLY B CA 1
ATOM 4211 C C . GLY B 1 242 ? 55.188 -26.141 27.297 1 16.19 242 GLY B C 1
ATOM 4212 O O . GLY B 1 242 ? 54.031 -26.266 26.938 1 16.19 242 GLY B O 1
ATOM 4213 N N . SER B 1 243 ? 55.75 -25.016 28.016 1 18.38 243 SER B N 1
ATOM 4214 C CA . SER B 1 243 ? 55.5 -23.984 29.016 1 18.38 243 SER B CA 1
ATOM 4215 C C . SER B 1 243 ? 54.625 -22.859 28.438 1 18.38 243 SER B C 1
ATOM 4217 O O . SER B 1 243 ? 54.531 -22.719 27.219 1 18.38 243 SER B O 1
ATOM 4219 N N . SER B 1 244 ? 54.25 -21.781 29.375 1 18.75 244 SER B N 1
ATOM 4220 C CA . SER B 1 244 ? 53.125 -20.984 29.812 1 18.75 244 SER B CA 1
ATOM 4221 C C . SER B 1 244 ? 53.094 -19.625 29.109 1 18.75 244 SER B C 1
ATOM 4223 O O . SER B 1 244 ? 52.344 -18.734 29.484 1 18.75 244 SER B O 1
ATOM 4225 N N . ARG B 1 245 ? 54.062 -19.297 28.141 1 18 245 ARG B N 1
ATOM 4226 C CA . ARG B 1 245 ? 54.344 -17.859 27.969 1 18 245 ARG B CA 1
ATOM 4227 C C . ARG B 1 245 ? 53.062 -17.109 27.641 1 18 245 ARG B C 1
ATOM 4229 O O . ARG B 1 245 ? 52.312 -17.484 26.75 1 18 245 ARG B O 1
ATOM 4236 N N . ARG B 1 246 ? 52.719 -16.141 28.594 1 19.69 246 ARG B N 1
ATOM 4237 C CA . ARG B 1 246 ? 51.562 -15.289 28.812 1 19.69 246 ARG B CA 1
ATOM 4238 C C . ARG B 1 246 ? 51.5 -14.164 27.781 1 19.69 246 ARG B C 1
ATOM 4240 O O . ARG B 1 246 ? 52.219 -13.156 27.922 1 19.69 246 ARG B O 1
ATOM 4247 N N . ARG B 1 247 ? 51.781 -14.398 26.422 1 18.56 247 ARG B N 1
ATOM 4248 C CA . ARG B 1 247 ? 51.969 -13.305 25.484 1 18.56 247 ARG B CA 1
ATOM 4249 C C . ARG B 1 247 ? 50.75 -12.375 25.484 1 18.56 247 ARG B C 1
ATOM 4251 O O . ARG B 1 247 ? 49.625 -12.828 25.281 1 18.56 247 ARG B O 1
ATOM 4258 N N . SER B 1 248 ? 50.906 -11.273 26.234 1 19.52 248 SER B N 1
ATOM 4259 C CA . SER B 1 248 ? 49.938 -10.188 26.406 1 19.52 248 SER B CA 1
ATOM 4260 C C . SER B 1 248 ? 49.625 -9.523 25.078 1 19.52 248 SER B C 1
ATOM 4262 O O . SER B 1 248 ? 50.5 -8.891 24.453 1 19.52 248 SER B O 1
ATOM 4264 N N . ARG B 1 249 ? 48.781 -10.094 24.125 1 19.45 249 ARG B N 1
ATOM 4265 C CA . ARG B 1 249 ? 48.469 -9.719 22.75 1 19.45 249 ARG B CA 1
ATOM 4266 C C . ARG B 1 249 ? 47.719 -8.391 22.703 1 19.45 249 ARG B C 1
ATOM 4268 O O . ARG B 1 249 ? 46.562 -8.297 23.125 1 19.45 249 ARG B O 1
ATOM 4275 N N . HIS B 1 250 ? 48.312 -7.309 23.156 1 20 250 HIS B N 1
ATOM 4276 C CA . HIS B 1 250 ? 47.5 -6.082 23.062 1 20 250 HIS B CA 1
ATOM 4277 C C . HIS B 1 250 ? 47.125 -5.789 21.625 1 20 250 HIS B C 1
ATOM 4279 O O . HIS B 1 250 ? 47.969 -5.492 20.797 1 20 250 HIS B O 1
ATOM 4285 N N . HIS B 1 251 ? 46.219 -6.527 20.984 1 20.2 251 HIS B N 1
ATOM 4286 C CA . HIS B 1 251 ? 45.875 -6.477 19.562 1 20.2 251 HIS B CA 1
ATOM 4287 C C . HIS B 1 251 ? 45.156 -5.18 19.219 1 20.2 251 HIS B C 1
ATOM 4289 O O . HIS B 1 251 ? 44.094 -4.883 19.766 1 20.2 251 HIS B O 1
ATOM 4295 N N . CYS B 1 252 ? 45.875 -4.012 19.141 1 21.98 252 CYS B N 1
ATOM 4296 C CA . CYS B 1 252 ? 45.375 -2.775 18.547 1 21.98 252 CYS B CA 1
ATOM 4297 C C . CYS B 1 252 ? 44.469 -3.062 17.344 1 21.98 252 CYS B C 1
ATOM 4299 O O . CYS B 1 252 ? 44.938 -3.574 16.328 1 21.98 252 CYS B O 1
ATOM 4301 N N . HIS B 1 253 ? 43.281 -3.42 17.578 1 20.84 253 HIS B N 1
ATOM 4302 C CA . HIS B 1 253 ? 42.406 -3.945 16.531 1 20.84 253 HIS B CA 1
ATOM 4303 C C . HIS B 1 253 ? 42.125 -2.891 15.477 1 20.84 253 HIS B C 1
ATOM 4305 O O . HIS B 1 253 ? 41.719 -1.769 15.797 1 20.84 253 HIS B O 1
ATOM 4311 N N . HIS B 1 254 ? 43.062 -2.588 14.516 1 23.25 254 HIS B N 1
ATOM 4312 C CA . HIS B 1 254 ? 42.844 -2.021 13.188 1 23.25 254 HIS B CA 1
ATOM 4313 C C . HIS B 1 254 ? 41.438 -2.244 12.703 1 23.25 254 HIS B C 1
ATOM 4315 O O . HIS B 1 254 ? 40.938 -3.381 12.664 1 23.25 254 HIS B O 1
ATOM 4321 N N . GLY B 1 255 ? 40.625 -1.235 12.914 1 21.58 255 GLY B N 1
ATOM 4322 C CA . GLY B 1 255 ? 39.219 -1.234 12.594 1 21.58 255 GLY B CA 1
ATOM 4323 C C . GLY B 1 255 ? 38.906 -1.865 11.25 1 21.58 255 GLY B C 1
ATOM 4324 O O . GLY B 1 255 ? 39.781 -2.021 10.414 1 21.58 255 GLY B O 1
ATOM 4325 N N . ARG B 1 256 ? 37.562 -2.029 10.922 1 23.41 256 ARG B N 1
ATOM 4326 C CA . ARG B 1 256 ? 36.594 -2.818 10.172 1 23.41 256 ARG B CA 1
ATOM 4327 C C . ARG B 1 256 ? 36.562 -2.389 8.711 1 23.41 256 ARG B C 1
ATOM 4329 O O . ARG B 1 256 ? 36 -1.34 8.383 1 23.41 256 ARG B O 1
ATOM 4336 N N . ARG B 1 257 ? 37.531 -2.396 7.934 1 24.83 257 ARG B N 1
ATOM 4337 C CA . ARG B 1 257 ? 37.375 -2.396 6.484 1 24.83 257 ARG B CA 1
ATOM 4338 C C . ARG B 1 257 ? 36.375 -3.463 6.039 1 24.83 257 ARG B C 1
ATOM 4340 O O . ARG B 1 257 ? 36.719 -4.383 5.297 1 24.83 257 ARG B O 1
ATOM 4347 N N . LEU B 1 258 ? 35.469 -3.975 6.637 1 25.94 258 LEU B N 1
ATOM 4348 C CA . LEU B 1 258 ? 35.344 -5.215 5.879 1 25.94 258 LEU B CA 1
ATOM 4349 C C . LEU B 1 258 ? 35.062 -4.934 4.41 1 25.94 258 LEU B C 1
ATOM 4351 O O . LEU B 1 258 ? 34.156 -4.148 4.09 1 25.94 258 LEU B O 1
ATOM 4355 N N . PRO B 1 259 ? 35.938 -5.039 3.551 1 26.73 259 PRO B N 1
ATOM 4356 C CA . PRO B 1 259 ? 35.875 -5.117 2.09 1 26.73 259 PRO B CA 1
ATOM 4357 C C . PRO B 1 259 ? 34.719 -5.98 1.596 1 26.73 259 PRO B C 1
ATOM 4359 O O . PRO B 1 259 ? 34.719 -7.203 1.767 1 26.73 259 PRO B O 1
ATOM 4362 N N . LEU B 1 260 ? 33.531 -5.633 1.989 1 31.62 260 LEU B N 1
ATOM 4363 C CA . LEU B 1 260 ? 32.5 -6.535 1.446 1 31.62 260 LEU B CA 1
ATOM 4364 C C . LEU B 1 260 ? 32.656 -6.684 -0.063 1 31.62 260 LEU B C 1
ATOM 4366 O O . LEU B 1 260 ? 32.531 -5.707 -0.804 1 31.62 260 LEU B O 1
ATOM 4370 N N . SER B 1 261 ? 33.625 -7.492 -0.513 1 28.19 261 SER B N 1
ATOM 4371 C CA . SER B 1 261 ? 33.938 -7.816 -1.904 1 28.19 261 SER B CA 1
ATOM 4372 C C . SER B 1 261 ? 32.656 -8.008 -2.711 1 28.19 261 SER B C 1
ATOM 4374 O O . SER B 1 261 ? 31.594 -8.336 -2.152 1 28.19 261 SER B O 1
ATOM 4376 N N . LEU B 1 262 ? 32.656 -7.664 -3.963 1 29.84 262 LEU B N 1
ATOM 4377 C CA . LEU B 1 262 ? 31.703 -7.863 -5.062 1 29.84 262 LEU B CA 1
ATOM 4378 C C . LEU B 1 262 ? 31.141 -9.273 -5.043 1 29.84 262 LEU B C 1
ATOM 4380 O O . LEU B 1 262 ? 29.969 -9.484 -5.383 1 29.84 262 LEU B O 1
ATOM 4384 N N . SER B 1 263 ? 31.969 -10.352 -4.688 1 30.06 263 SER B N 1
ATOM 4385 C CA . SER B 1 263 ? 31.672 -11.773 -4.516 1 30.06 263 SER B CA 1
ATOM 4386 C C . SER B 1 263 ? 30.719 -12 -3.352 1 30.06 263 SER B C 1
ATOM 4388 O O . SER B 1 263 ? 29.859 -12.891 -3.408 1 30.06 263 SER B O 1
ATOM 4390 N N . ARG B 1 264 ? 30.844 -11.32 -2.209 1 30.53 264 ARG B N 1
ATOM 4391 C CA . ARG B 1 264 ? 30.031 -11.531 -1.022 1 30.53 264 ARG B CA 1
ATOM 4392 C C . ARG B 1 264 ? 28.641 -10.938 -1.207 1 30.53 264 ARG B C 1
ATOM 4394 O O . ARG B 1 264 ? 27.672 -11.406 -0.605 1 30.53 264 ARG B O 1
ATOM 4401 N N . LEU B 1 265 ? 28.438 -9.844 -1.819 1 32.31 265 LEU B N 1
ATOM 4402 C CA . LEU B 1 265 ? 27.125 -9.344 -2.197 1 32.31 265 LEU B CA 1
ATOM 4403 C C . LEU B 1 265 ? 26.438 -10.297 -3.172 1 32.31 265 LEU B C 1
ATOM 4405 O O . LEU B 1 265 ? 25.219 -10.5 -3.102 1 32.31 265 LEU B O 1
ATOM 4409 N N . TYR B 1 266 ? 27.141 -10.977 -4.051 1 32.12 266 TYR B N 1
ATOM 4410 C CA . TYR B 1 266 ? 26.672 -12.062 -4.902 1 32.12 266 TYR B CA 1
ATOM 4411 C C . TYR B 1 266 ? 26.172 -13.234 -4.066 1 32.12 266 TYR B C 1
ATOM 4413 O O . TYR B 1 266 ? 25.125 -13.812 -4.375 1 32.12 266 TYR B O 1
ATOM 4421 N N . ARG B 1 267 ? 26.875 -13.797 -3.018 1 32.19 267 ARG B N 1
ATOM 4422 C CA . ARG B 1 267 ? 26.672 -14.891 -2.066 1 32.19 267 ARG B CA 1
ATOM 4423 C C . ARG B 1 267 ? 25.594 -14.539 -1.052 1 32.19 267 ARG B C 1
ATOM 4425 O O . ARG B 1 267 ? 25.156 -15.398 -0.283 1 32.19 267 ARG B O 1
ATOM 4432 N N . ILE B 1 268 ? 25.438 -13.367 -0.499 1 32.25 268 ILE B N 1
ATOM 4433 C CA . ILE B 1 268 ? 24.234 -13.133 0.289 1 32.25 268 ILE B CA 1
ATOM 4434 C C . ILE B 1 268 ? 23 -13.406 -0.565 1 32.25 268 ILE B C 1
ATOM 4436 O O . ILE B 1 268 ? 22.016 -13.969 -0.081 1 32.25 268 ILE B O 1
ATOM 4440 N N . LEU B 1 269 ? 22.859 -13.117 -1.797 1 35.41 269 LEU B N 1
ATOM 4441 C CA . LEU B 1 269 ? 21.859 -13.492 -2.793 1 35.41 269 LEU B CA 1
ATOM 4442 C C . LEU B 1 269 ? 21.828 -15.008 -2.986 1 35.41 269 LEU B C 1
ATOM 4444 O O . LEU B 1 269 ? 20.859 -15.547 -3.508 1 35.41 269 LEU B O 1
ATOM 4448 N N . GLU B 1 270 ? 22.766 -15.797 -2.852 1 33.06 270 GLU B N 1
ATOM 4449 C CA . GLU B 1 270 ? 22.781 -17.25 -2.721 1 33.06 270 GLU B CA 1
ATOM 4450 C C . GLU B 1 270 ? 22.031 -17.688 -1.463 1 33.06 270 GLU B C 1
ATOM 4452 O O . GLU B 1 270 ? 21.531 -18.812 -1.4 1 33.06 270 GLU B O 1
ATOM 4457 N N . TYR B 1 271 ? 22.359 -17.188 -0.295 1 30.84 271 TYR B N 1
ATOM 4458 C CA . TYR B 1 271 ? 21.781 -17.688 0.939 1 30.84 271 TYR B CA 1
ATOM 4459 C C . TYR B 1 271 ? 20.25 -17.625 0.885 1 30.84 271 TYR B C 1
ATOM 4461 O O . TYR B 1 271 ? 19.578 -18.047 1.826 1 30.84 271 TYR B O 1
ATOM 4469 N N . PHE B 1 272 ? 19.656 -16.547 0.364 1 32.72 272 PHE B N 1
ATOM 4470 C CA . PHE B 1 272 ? 18.219 -16.688 0.193 1 32.72 272 PHE B CA 1
ATOM 4471 C C . PHE B 1 272 ? 17.875 -18.047 -0.39 1 32.72 272 PHE B C 1
ATOM 4473 O O . PHE B 1 272 ? 17.031 -18.156 -1.292 1 32.72 272 PHE B O 1
ATOM 4480 N N . TRP B 1 273 ? 18.672 -18.984 -0.406 1 30.61 273 TRP B N 1
ATOM 4481 C CA . TRP B 1 273 ? 18.344 -20.359 -0.772 1 30.61 273 TRP B CA 1
ATOM 4482 C C . TRP B 1 273 ? 17.078 -20.828 -0.051 1 30.61 273 TRP B C 1
ATOM 4484 O O . TRP B 1 273 ? 16.234 -21.516 -0.634 1 30.61 273 TRP B O 1
ATOM 4494 N N . PHE B 1 274 ? 17.125 -20.891 1.291 1 29.36 274 PHE B N 1
ATOM 4495 C CA . PHE B 1 274 ? 16.016 -21.578 1.925 1 29.36 274 PHE B CA 1
ATOM 4496 C C . PHE B 1 274 ? 14.719 -20.797 1.733 1 29.36 274 PHE B C 1
ATOM 4498 O O . PHE B 1 274 ? 13.633 -21.391 1.748 1 29.36 274 PHE B O 1
ATOM 4505 N N . LEU B 1 275 ? 14.594 -19.453 2.301 1 29.73 275 LEU B N 1
ATOM 4506 C CA . LEU B 1 275 ? 13.398 -18.75 1.839 1 29.73 275 LEU B CA 1
ATOM 4507 C C . LEU B 1 275 ? 13.492 -18.438 0.351 1 29.73 275 LEU B C 1
ATOM 4509 O O . LEU B 1 275 ? 14.586 -18.172 -0.159 1 29.73 275 LEU B O 1
ATOM 4513 N N . SER B 1 276 ? 12.727 -18.844 -0.691 1 29.86 276 SER B N 1
ATOM 4514 C CA . SER B 1 276 ? 12.5 -18.609 -2.113 1 29.86 276 SER B CA 1
ATOM 4515 C C . SER B 1 276 ? 12.719 -17.141 -2.473 1 29.86 276 SER B C 1
ATOM 4517 O O . SER B 1 276 ? 12.227 -16.672 -3.5 1 29.86 276 SER B O 1
ATOM 4519 N N . LEU B 1 277 ? 12.93 -16.203 -1.758 1 30.78 277 LEU B N 1
ATOM 4520 C CA . LEU B 1 277 ? 13.062 -14.773 -2.021 1 30.78 277 LEU B CA 1
ATOM 4521 C C . LEU B 1 277 ? 14.414 -14.469 -2.654 1 30.78 277 LEU B C 1
ATOM 4523 O O . LEU B 1 277 ? 15.461 -14.812 -2.098 1 30.78 277 LEU B O 1
ATOM 4527 N N . GLU B 1 278 ? 14.672 -14.812 -3.967 1 32.25 278 GLU B N 1
ATOM 4528 C CA . GLU B 1 278 ? 15.852 -14.406 -4.727 1 32.25 278 GLU B CA 1
ATOM 4529 C C . GLU B 1 278 ? 15.93 -12.891 -4.867 1 32.25 278 GLU B C 1
ATOM 4531 O O . GLU B 1 278 ? 14.953 -12.25 -5.27 1 32.25 278 GLU B O 1
ATOM 4536 N N . LEU B 1 279 ? 16.547 -12.203 -4.043 1 36.88 279 LEU B N 1
ATOM 4537 C CA . LEU B 1 279 ? 16.891 -10.82 -4.352 1 36.88 279 LEU B CA 1
ATOM 4538 C C . LEU B 1 279 ? 17.812 -10.75 -5.562 1 36.88 279 LEU B C 1
ATOM 4540 O O . LEU B 1 279 ? 18.812 -11.477 -5.625 1 36.88 279 LEU B O 1
ATOM 4544 N N . CYS B 1 280 ? 17.422 -10.523 -6.84 1 35.69 280 CYS B N 1
ATOM 4545 C CA . CYS B 1 280 ? 18.141 -10.203 -8.07 1 35.69 280 CYS B CA 1
ATOM 4546 C C . CYS B 1 280 ? 18.469 -8.711 -8.133 1 35.69 280 CYS B C 1
ATOM 4548 O O . CYS B 1 280 ? 17.562 -7.871 -8.07 1 35.69 280 CYS B O 1
ATOM 4550 N N . VAL B 1 281 ? 19.672 -8.32 -7.621 1 35.34 281 VAL B N 1
ATOM 4551 C CA . VAL B 1 281 ? 20.141 -6.973 -7.93 1 35.34 281 VAL B CA 1
ATOM 4552 C C . VAL B 1 281 ? 20.766 -6.949 -9.32 1 35.34 281 VAL B C 1
ATOM 4554 O O . VAL B 1 281 ? 21.641 -7.762 -9.633 1 35.34 281 VAL B O 1
ATOM 4557 N N . VAL B 1 282 ? 20.219 -6.332 -10.32 1 31.59 282 VAL B N 1
ATOM 4558 C CA . VAL B 1 282 ? 20.688 -6.117 -11.68 1 31.59 282 VAL B CA 1
ATOM 4559 C C . VAL B 1 282 ? 21.641 -4.922 -11.719 1 31.59 282 VAL B C 1
ATOM 4561 O O . VAL B 1 282 ? 21.25 -3.799 -11.398 1 31.59 282 VAL B O 1
ATOM 4564 N N . GLU B 1 283 ? 22.984 -5.152 -11.445 1 30.02 283 GLU B N 1
ATOM 4565 C CA . GLU B 1 283 ? 23.969 -4.098 -11.664 1 30.02 283 GLU B CA 1
ATOM 4566 C C . GLU B 1 283 ? 24.219 -3.877 -13.156 1 30.02 283 GLU B C 1
ATOM 4568 O O . GLU B 1 283 ? 24.312 -4.836 -13.922 1 30.02 283 GLU B O 1
ATOM 4573 N N . ASN B 1 284 ? 23.766 -2.701 -13.703 1 28.28 284 ASN B N 1
ATOM 4574 C CA . ASN B 1 284 ? 24.25 -2.268 -15.008 1 28.28 284 ASN B CA 1
ATOM 4575 C C . ASN B 1 284 ? 25.781 -2.172 -15.031 1 28.28 284 ASN B C 1
ATOM 4577 O O . ASN B 1 284 ? 26.375 -1.479 -14.211 1 28.28 284 ASN B O 1
ATOM 4581 N N . ALA B 1 285 ? 26.562 -3.205 -15.547 1 26.98 285 ALA B N 1
ATOM 4582 C CA . ALA B 1 285 ? 27.969 -3.143 -15.93 1 26.98 285 ALA B CA 1
ATOM 4583 C C . ALA B 1 285 ? 28.234 -1.99 -16.891 1 26.98 285 ALA B C 1
ATOM 4585 O O . ALA B 1 285 ? 27.594 -1.897 -17.938 1 26.98 285 ALA B O 1
ATOM 4586 N N . SER B 1 286 ? 28.609 -0.731 -16.531 1 23.66 286 SER B N 1
ATOM 4587 C CA . SER B 1 286 ? 29.406 0.073 -17.453 1 23.66 286 SER B CA 1
ATOM 4588 C C . SER B 1 286 ? 30.547 -0.743 -18.047 1 23.66 286 SER B C 1
ATOM 4590 O O . SER B 1 286 ? 31.156 -1.564 -17.375 1 23.66 286 SER B O 1
ATOM 4592 N N . SER B 1 287 ? 30.5 -0.992 -19.438 1 22.44 287 SER B N 1
ATOM 4593 C CA . SER B 1 287 ? 31.609 -1.302 -20.312 1 22.44 287 SER B CA 1
ATOM 4594 C C . SER B 1 287 ? 32.875 -0.599 -19.859 1 22.44 287 SER B C 1
ATOM 4596 O O . SER B 1 287 ? 32.906 0.627 -19.734 1 22.44 287 SER B O 1
ATOM 4598 N N . ARG B 1 288 ? 33.781 -1.295 -19.203 1 20.64 288 ARG B N 1
ATOM 4599 C CA . ARG B 1 288 ? 35.156 -0.989 -19.672 1 20.64 288 ARG B CA 1
ATOM 4600 C C . ARG B 1 288 ? 35.375 -1.554 -21.078 1 20.64 288 ARG B C 1
ATOM 4602 O O . ARG B 1 288 ? 34.938 -2.664 -21.375 1 20.64 288 ARG B O 1
#

Sequence (576 aa):
MATRTLVLVRHGEGSWTRENRFCSWVDQPLSADGEAEARRCSRLLAAAGIRFDAAFSSLLTRAIKTAWLILEGVGQAWVPLAHSWRLNERHYGALVGLNRAQLALNHGEEQVKAWRRAYDVRPPPIDEAHPYFDEIHGDRRYASCDVPRGKIPRGESLRDVLERLLPYWEGSIVPELRAGKNVLVSAHGNSVRAIIKHLEARRRAGAGGRAPLPGRHGRDRRRHQTHRGPGQGPQGGLRVAGSSRRRSRHHCHHGRRLPLSLSRLYRILEYFWFLSLELCVVENASSRMATRTLVLVRHGEGSWTRENRFCSWVDQPLSADGEAEARRCSRLLAAAGIRFDAAFSSLLTRAIKTAWLILEGVGQAWVPLAHSWRLNERHYGALVGLNRAQLALNHGEEQVKAWRRAYDVRPPPIDEAHPYFDEIHGDRRYASCDVPRGKIPRGESLRDVLERLLPYWEGSIVPELRAGKNVLVSAHGNSVRAIIKHLEARRRAGAGGRAPLPGRHGRDRRRHQTHRGPGQGPQGGLRVAGSSRRRSRHHCHHGRRLPLSLSRLYRILEYFWFLSLELCVVENASSR

Nearest PDB structures (foldseek):
  7thi-assembly1_A  TM=9.845E-01  e=4.701E-31  Homo sapiens
  7n3r-assembly1_B  TM=9.852E-01  e=4.782E-30  Homo sapiens
  8it4-assembly1_A  TM=9.510E-01  e=2.372E-27  Homo sapiens
  6h26-assembly1_A-2  TM=9.485E-01  e=4.170E-27  Oryctolagus cuniculus
  4eo9-assembly1_A-2  TM=9.452E-01  e=8.599E-25  Mycobacterium leprae Br4923

Secondary structure (DSSP, 8-state):
-----EEEEE---BHHHHTTB--TTS-PPBPHHHHHHHHHHHHHHHHTT---SEEEE-SSHHHHHHHHHHHHHTT-TTS-EEE-GGGSPPP-GGGTT-BHHHHHHHH-HHHHHHHHH-SSPPPPPP-TTSTTHHHHHT-GGGTSSSPPTT-S-SS--HHHHHHHHHHHIIIIIHHHHHTT--EEEEE-HHHHHHHHHHHHHHHHHHHTTS---------------------------------------------------HHHHHHHHHHTTSSS--B---------/-----EEEEE---BHHHHTTB--TTS-PPBPHHHHHHHHHHHHHHHHTT---SEEEE-SSHHHHHHHHHHHHHTT-TTS-EEE-GGGSPPP-GGGTT-BHHHHHHHH-HHHHHHHHH-SSPPPPPP-TTSTTHHHHHT-GGGTSSSPPTT-S-SS--HHHHHHHHHHHIIIIIHHHHHTT--EEEEE-HHHHHHHHHHHHHHHHHHHTTS---------------------------------------------------HHHHHHHHHHTTSSS------------

Solvent-accessible surface area (backbone atoms only — not comparable to full-atom values): 32376 Å² total; per-residue (Å²): 121,76,68,22,38,33,34,37,32,32,36,38,46,28,58,46,59,75,64,44,28,38,49,40,68,54,76,53,53,54,30,74,65,10,49,51,48,23,43,51,51,9,51,54,40,41,74,68,64,66,66,67,59,35,34,36,20,12,51,39,50,26,14,38,50,27,43,45,40,25,29,46,60,54,70,42,62,63,42,52,57,46,66,35,71,50,34,33,44,53,32,42,23,57,48,48,70,38,39,54,70,61,46,23,72,74,66,33,56,68,54,48,46,35,45,72,67,33,53,81,33,56,33,59,58,44,47,84,83,42,91,60,32,56,67,46,77,62,35,65,73,54,71,74,46,90,53,54,88,90,60,70,76,38,35,32,19,52,51,53,46,39,63,54,22,45,60,48,43,62,68,55,49,43,57,42,44,74,72,47,32,19,35,39,36,17,26,22,70,59,37,50,48,41,50,50,51,52,52,49,52,49,49,52,60,64,54,58,66,64,64,73,68,81,72,77,75,78,69,82,74,77,74,84,83,77,83,75,79,83,87,82,86,84,87,82,86,82,81,79,81,82,83,80,83,68,78,80,78,71,74,78,74,73,84,71,70,71,70,76,49,77,64,57,69,55,51,54,56,57,59,41,58,79,61,69,30,45,53,46,64,53,67,70,78,78,82,129,120,77,61,21,38,34,34,35,31,29,37,36,45,27,56,46,59,75,64,45,28,37,49,39,69,53,74,54,51,54,30,75,66,12,50,50,47,23,44,50,51,10,50,54,41,41,74,68,64,67,68,68,59,34,34,37,21,13,51,40,49,26,14,39,50,27,44,45,40,24,29,47,59,54,70,42,62,63,41,52,58,46,66,34,70,50,34,34,43,52,32,43,23,56,48,48,70,37,38,53,70,62,48,21,71,76,66,34,56,68,53,49,47,35,44,71,67,33,53,81,32,56,33,59,59,44,48,84,83,42,91,58,33,56,68,46,77,62,35,66,71,55,71,74,46,90,54,56,86,88,60,68,76,39,33,33,19,51,50,52,44,39,62,55,22,44,59,50,42,63,70,56,51,44,56,43,42,74,70,48,31,20,35,38,37,18,24,21,69,60,37,49,48,40,51,50,52,52,53,50,52,49,51,51,62,63,52,58,69,63,66,74,70,83,74,81,76,79,73,79,77,79,75,85,78,79,80,77,77,87,83,84,85,83,82,84,88,81,85,84,85,82,87,80,84,78,77,82,73,78,71,78,73,75,76,85,62,78,73,76,47,78,66,53,65,55,49,57,42,53,61,36,58,81,60,69,28,43,49,48,64,50,66,65,76,76,83,126

Organism: Petromyzon marinus (NCBI:txid7757)

Foldseek 3Di:
DQFAFEWFAEFFAFPVVVVQAAAFQQQTAHDPRRLVVLLVVLVVCLVVVDDFQAEEEELHRRLVSSRCNNCVNNVNNVRYYYYYNLQAGFHQALRGGPHLVVVCVVPNPVVSCCCVPPQFDKHDFHDPPRPCCCVRLVDCSCVPHPQPRPNDGRIDGLNRSLVSNVCCCVPPVVVCVVVSGHYYYGGHLSSSVSVVVVVVVVVCVVVPVVPPDPPDPPPPPPPDDDDDDDDDDDDDDDDDPDDDPPPPCPDPPDPCPVCPDPVVVVCVLVVCVPRSGNRDRDTDDDDD/DQFAFEFFFEFFAFPVVVVQAAAFQQQTARDPRRLVVLLVVLVVCLVVVDDFQAEEEELHRRLVSSRCNNCVNSVNNVRYYYYYNLQAGFHQALRGGPHLVVVCVVPNPVVSCCCVPPQFDKHDFHDPPRPCCCVRLVDCSCVPHPQPRPNDGRIDGLNRSLVSNVCCCVPPVVVCVVVSGHYYYGGHLSSSVSVVVVVVVVVCVVVVVVPPDPPDPPPPPPPDDDDPDDDDDDDDDDDDDDDDPPPPCPPPPPDDPPCCDPVNVVVVLVVCVVRSRRRGTRTPDDDD

Radius of gyration: 33.88 Å; Cα contacts (8 Å, |Δi|>4): 857; chains: 2; bounding box: 113×90×80 Å

InterPro domains:
  IPR005952 Phosphoglycerate mutase 1 [MF_01039] (3-240)
  IPR005952 Phosphoglycerate mutase 1 [PTHR11931] (4-201)
  IPR005952 Phosphoglycerate mutase 1 [TIGR01258] (5-201)
  IPR013078 Histidine phosphatase superfamily, clade-1 [PF00300] (6-125)
  IPR013078 Histidine phosphatase superfamily, clade-1 [PF00300] (149-201)
  IPR013078 Histidine phosphatase superfamily, clade-1 [SM00855] (5-195)
  IPR013078 Histidine phosphatase superfamily, clade-1 [cd07067] (5-200)
  IPR029033 Histidine phosphatase superfamily [G3DSA:3.40.50.1240] (1-207)
  IPR029033 Histidine phosphatase superfamily [SSF53254] (3-201)